Protein AF-0000000076988344 (afdb_homodimer)

Sequence (580 aa):
MPNISRFRTTWGVPPGDNFENWRKLFPELKEKGYTGVECDYSVVETKDLPELRKLLDQYDFQFIAQIMSSWPGYVGPRPPGLTPKDHLDFYRKQLERAVILKPVKVNAQSGSDIWTPDQSVEFYQGTFKIDKEFGLAGKVVHETHRNRSLFHPYIAKYVLDRVPNLRITADISHWVVVGERLLDVSVEDRELLESVIPRVHHIHARIGTTQSSQCPDPSNPIYNDEREFFEKLWVQIVQNAVKTRGDDFQVTFTPEYGPYPYHPNFGPRVFTEVADTEGIRLEKLFHAALMPNISRFRTTWGVPPGDNFENWRKLFPELKEKGYTGVECDYSVVETKDLPELRKLLDQYDFQFIAQIMSSWPGYVGPRPPGLTPKDHLDFYRKQLERAVILKPVKVNAQSGSDIWTPDQSVEFYQGTFKIDKEFGLAGKVVHETHRNRSLFHPYIAKYVLDRVPNLRITADISHWVVVGERLLDVSVEDRELLESVIPRVHHIHARIGTTQSSQCPDPSNPIYNDEREFFEKLWVQIVQNAVKTRGDDFQVTFTPEYGPYPYHPNFGPRVFTEVADTEGIRLEKLFHAAL

Solvent-accessible surface area (backbone atoms only — not comparable to full-atom values): 30058 Å² total; per-residue (Å²): 123,80,37,74,40,45,30,44,55,41,64,85,52,66,45,59,74,94,35,50,48,44,66,59,45,49,63,55,40,49,74,72,62,40,47,23,40,32,38,76,55,80,87,54,53,76,88,49,40,60,56,53,37,50,58,35,54,75,68,65,37,47,34,30,37,40,47,42,21,58,64,64,91,66,62,74,50,59,74,77,88,71,45,47,67,54,30,50,55,41,31,47,55,48,49,64,56,43,53,70,49,61,46,74,28,34,44,26,50,38,72,37,57,81,52,54,65,66,49,40,38,53,34,59,61,54,45,55,61,52,30,48,73,66,72,36,62,92,29,55,20,41,31,32,32,53,50,13,40,32,26,39,64,63,53,28,47,58,31,50,74,71,33,76,83,61,34,22,21,44,29,58,19,36,35,20,31,38,44,52,35,72,57,74,63,23,67,64,39,35,54,48,51,62,68,46,40,84,35,48,66,31,35,39,58,39,59,25,39,46,32,21,42,35,49,47,54,64,84,42,73,91,34,46,69,47,44,52,53,52,50,54,49,52,45,51,37,52,49,49,44,36,70,74,63,33,56,79,41,68,45,41,35,24,32,59,48,34,50,72,71,43,30,49,81,66,37,93,51,57,40,67,59,48,23,53,54,48,40,55,52,47,52,51,50,52,58,70,70,104,123,78,37,71,40,46,31,43,55,42,62,85,51,66,46,60,76,92,36,50,48,44,65,59,45,49,64,54,42,52,73,73,64,39,46,22,40,32,38,77,55,83,87,54,52,76,90,49,40,61,58,51,37,52,57,35,55,74,69,64,38,49,34,32,37,40,46,42,21,57,64,64,91,66,62,74,50,60,74,75,86,71,46,48,65,54,30,50,55,42,31,48,55,48,50,64,56,43,53,69,50,61,46,74,28,34,43,27,51,37,70,37,56,81,52,54,66,66,49,41,37,53,33,59,62,55,44,54,62,50,29,48,74,66,71,36,63,91,29,54,21,42,30,33,32,52,50,14,40,34,25,39,65,64,53,29,48,58,32,48,74,73,33,76,83,60,33,23,24,44,29,57,19,36,34,20,32,40,44,52,34,72,56,73,63,24,66,64,40,36,53,49,50,60,67,48,40,84,33,48,66,33,35,40,59,40,58,25,39,46,35,20,45,35,49,47,53,65,84,43,73,93,34,45,70,46,44,52,52,53,50,52,50,52,47,51,36,53,49,50,43,38,71,75,63,32,55,81,40,68,47,40,35,24,33,57,48,35,50,72,72,44,30,49,79,66,38,92,50,55,39,68,58,49,22,54,53,48,39,55,53,47,52,52,51,50,59,70,69,105

Organism: Colletotrichum orbiculare (strain 104-T / ATCC 96160 / CBS 514.97 / LARS 414 / MAFF 240422) (NCBI:txid1213857)

InterPro domains:
  IPR013022 Xylose isomerase-like, TIM barrel domain [PF01261] (28-205)
  IPR036237 Xylose isomerase-like superfamily [SSF51658] (18-206)

Radius of gyration: 24.73 Å; Cα contacts (8 Å, |Δi|>4): 1058; chains: 2; bounding box: 45×71×58 Å

Nearest PDB structures (foldseek):
  7cj8-assembly2_D  TM=5.838E-01  e=1.340E-06  Methylomonas sp. DH-1
  7cj9-assembly4_G  TM=5.782E-01  e=3.016E-06  Methylomonas sp. DH-1
  2cwx-assembly1_A  TM=4.577E-01  e=6.228E-04  Pyrococcus horikoshii OT3
  4xk2-assembly1_A  TM=3.852E-01  e=2.502E-03  Polaromonas sp. JS666
  4xk2-assembly2_B  TM=3.388E-01  e=1.112E-03  Polaromonas sp. JS666

Foldseek 3Di:
DFFEAEAAECFAFDLPDLRVSVLVVVVVVLVLPHQAYEYACVVPDLVCLLVVLVSRVVSNHAYEYEEELDCRPVPDDGDPDQALVNSLVSVLVSLVSVVSNVHQAYEYAYAFPVDDLVSVLVNQLSVQVSCVVSVNHPRYAYECPPRHQNQELVSVLVSCVNDPLHAHAYLCLSHLLVVLHLQCPDPVSVVSLVVCLLRYQEYQQAFHHSNASHDQACPDVVNVVSNVSSLVSVLSSLVSCCVPVHSPRNYYYFPDFHDPPRNPPPRPDDRVVRRSVVSVVSVVSNVVSD/DFFEAEAAECFAFDLPDLRVRVLVVVVVVLVLPHQAYEYACVVPDLVCLLVVLVSCVVSNHAYEYEEELDCRPVPDDGDPDQALVNSLVSVLVSLVSVVSNVHQAYEYAYAFPVDDLVSVLVNQLSVQVSCVVSVNHPRYAYECPPRHQNQELVSVLVSCVNDPQHAHEYLCLSHLLVVLHLQCPDPVSVVSLVVCLLRYQEYQQAFHHSNASHDQACPDVVNVVSNVSSLVSVLSSLVSCCVPVHSPRNYYYFPDFHDPPRNPPPRPDDRVVRRSVVSVVSVVSNVVSD

Secondary structure (DSSP, 8-state):
--EEEEEEE-TT----GGGHHHHHHHHHHHHTT-SEEEEE-TTS-GGGHHHHHHHHHHTT-EEEEEEESSSGGG-SSPPTT--HHHHHHHHHHHHHHHGGG--SEEEEE-S-TTS-HHHHHHHHHHHHHHHHHTT-TTTEEEE--TTSTT-SHHHHHHHHHHSTT--EEE-HHHHHHHHTS-TTSSHHHHHHHHHHGGGEEEEE-----SSBSS-S-TTSGGGHHHHHHHHHHHHHHHHHHHHHH-TTSEEEEE-----TTTS-TT-SS-HHHHHHHHHHHHHHHHHHH-/--EEEEEEE-TT----GGGHHHHHHHHHHHHTT-SEEEEE-TTS-GGGHHHHHHHHHHTT-EEEEEEESSSGGG-SSPPTT--HHHHHHHHHHHHHHHGGG--SEEEEE-S-TTS-HHHHHHHHHHHHHHHHHTT-TTTEEEE--TTSTT-SHHHHHHHHHHSTT--EEE-HHHHHHHHTS-TTSSHHHHHHHHHHGGGEEEEE-----SSBSS-S-TTSGGGHHHHHHHHHHHHHHHHHHHHHH-TTSEEEEE-----TTTS-TT-SS-HHHHHHHHHHHHHHHHHHH-

Structure (mmCIF, N/CA/C/O backbone):
data_AF-0000000076988344-model_v1
#
loop_
_entity.id
_entity.type
_entity.pdbx_description
1 polymer 'Xylose isomerase-like TIM barrel domain-containing protein'
#
loop_
_atom_site.group_PDB
_atom_site.id
_atom_site.type_symbol
_atom_site.label_atom_id
_atom_site.label_alt_id
_atom_site.label_comp_id
_atom_site.label_asym_id
_atom_site.label_entity_id
_atom_site.label_seq_id
_atom_site.pdbx_PDB_ins_code
_atom_site.Cartn_x
_atom_site.Cartn_y
_atom_site.Cartn_z
_atom_site.occupancy
_atom_site.B_iso_or_equiv
_atom_site.auth_seq_id
_atom_site.auth_comp_id
_atom_site.auth_asym_id
_atom_site.auth_atom_id
_atom_site.pdbx_PDB_model_num
ATOM 1 N N . MET A 1 1 ? 19 33.344 6.629 1 70.12 1 MET A N 1
ATOM 2 C CA . MET A 1 1 ? 19.156 31.922 6.863 1 70.12 1 MET A CA 1
ATOM 3 C C . MET A 1 1 ? 17.922 31.141 6.43 1 70.12 1 MET A C 1
ATOM 5 O O . MET A 1 1 ? 16.812 31.672 6.484 1 70.12 1 MET A O 1
ATOM 9 N N . PRO A 1 2 ? 18.047 29.812 5.832 1 80.19 2 PRO A N 1
ATOM 10 C CA . PRO A 1 2 ? 16.844 29.109 5.398 1 80.19 2 PRO A CA 1
ATOM 11 C C . PRO A 1 2 ? 15.867 28.859 6.543 1 80.19 2 PRO A C 1
ATOM 13 O O . PRO A 1 2 ? 16.281 28.656 7.688 1 80.19 2 PRO A O 1
ATOM 16 N N . ASN A 1 3 ? 14.625 29.062 6.277 1 93.25 3 ASN A N 1
ATOM 17 C CA . ASN A 1 3 ? 13.531 28.938 7.234 1 93.25 3 ASN A CA 1
ATOM 18 C C . ASN A 1 3 ? 12.953 27.531 7.227 1 93.25 3 ASN A C 1
ATOM 20 O O . ASN A 1 3 ? 12.008 27.234 6.484 1 93.25 3 ASN A O 1
ATOM 24 N N . ILE A 1 4 ? 13.625 26.672 7.969 1 96.75 4 ILE A N 1
ATOM 25 C CA . ILE A 1 4 ? 13.164 25.297 8.125 1 96.75 4 ILE A CA 1
ATOM 26 C C . ILE A 1 4 ? 12.484 25.125 9.484 1 96.75 4 ILE A C 1
ATOM 28 O O . ILE A 1 4 ? 13.078 25.438 10.516 1 96.75 4 ILE A O 1
ATOM 32 N N . SER A 1 5 ? 11.281 24.719 9.477 1 98.25 5 SER A N 1
ATOM 33 C CA . SER A 1 5 ? 10.523 24.547 10.711 1 98.25 5 SER A CA 1
ATOM 34 C C . SER A 1 5 ? 10.102 23.094 10.906 1 98.25 5 SER A C 1
ATOM 36 O O . SER A 1 5 ? 9.477 22.5 10.031 1 98.25 5 SER A O 1
ATOM 38 N N . ARG A 1 6 ? 10.477 22.547 12.047 1 98.69 6 ARG A N 1
ATOM 39 C CA . ARG A 1 6 ? 10.133 21.188 12.43 1 98.69 6 ARG A CA 1
ATOM 40 C C . ARG A 1 6 ? 8.906 21.156 13.328 1 98.69 6 ARG A C 1
ATOM 42 O O . ARG A 1 6 ? 8.859 21.859 14.352 1 98.69 6 ARG A O 1
ATOM 49 N N . PHE A 1 7 ? 7.914 20.438 12.898 1 98.88 7 PHE A N 1
ATOM 50 C CA . PHE A 1 7 ? 6.688 20.266 13.664 1 98.88 7 PHE A CA 1
ATOM 51 C C . PHE A 1 7 ? 6.594 18.844 14.211 1 98.88 7 PHE A C 1
ATOM 53 O O . PHE A 1 7 ? 7.125 17.906 13.609 1 98.88 7 PHE A O 1
ATOM 60 N N . ARG A 1 8 ? 5.945 18.688 15.383 1 98.62 8 ARG A N 1
ATOM 61 C CA . ARG A 1 8 ? 5.68 17.359 15.93 1 98.62 8 ARG A CA 1
ATOM 62 C C . ARG A 1 8 ? 4.199 17 15.812 1 98.62 8 ARG A C 1
ATOM 64 O O . ARG A 1 8 ? 3.336 17.797 16.188 1 98.62 8 ARG A O 1
ATOM 71 N N . THR A 1 9 ? 3.9 15.867 15.258 1 98.25 9 THR A N 1
ATOM 72 C CA . THR A 1 9 ? 2.521 15.391 15.242 1 98.25 9 THR A CA 1
ATOM 73 C C . THR A 1 9 ? 2.096 14.93 16.641 1 98.25 9 THR A C 1
ATOM 75 O O . THR A 1 9 ? 2.908 14.398 17.391 1 98.25 9 THR A O 1
ATOM 78 N N . THR A 1 10 ? 0.84 15.047 16.938 1 97.31 10 THR A N 1
ATOM 79 C CA . THR A 1 10 ? 0.305 14.516 18.188 1 97.31 10 THR A CA 1
ATOM 80 C C . THR A 1 10 ? -0.317 13.141 17.969 1 97.31 10 THR A C 1
ATOM 82 O O . THR A 1 10 ? -1.02 12.625 18.844 1 97.31 10 THR A O 1
ATOM 85 N N . TRP A 1 11 ? -0.102 12.641 16.75 1 95.25 11 TRP A N 1
ATOM 86 C CA . TRP A 1 11 ? -0.612 11.312 16.438 1 95.25 11 TRP A CA 1
ATOM 87 C C . TRP A 1 11 ? -0.161 10.289 17.469 1 95.25 11 TRP A C 1
ATOM 89 O O . TRP A 1 11 ? 1.032 10.18 17.766 1 95.25 11 TRP A O 1
ATOM 99 N N . GLY A 1 12 ? -1.113 9.555 18.047 1 93.81 12 GLY A N 1
ATOM 100 C CA . GLY A 1 12 ? -0.822 8.586 19.094 1 93.81 12 GLY A CA 1
ATOM 101 C C . GLY A 1 12 ? -0.963 9.156 20.484 1 93.81 12 GLY A C 1
ATOM 102 O O . GLY A 1 12 ? -0.878 8.422 21.469 1 93.81 12 GLY A O 1
ATOM 103 N N . VAL A 1 13 ? -1.194 10.477 20.594 1 95.75 13 VAL A N 1
ATOM 104 C CA . VAL A 1 13 ? -1.395 11.148 21.875 1 95.75 13 VAL A CA 1
ATOM 105 C C . VAL A 1 13 ? -2.688 11.961 21.844 1 95.75 13 VAL A C 1
ATOM 107 O O . VAL A 1 13 ? -2.678 13.141 21.5 1 95.75 13 VAL A O 1
ATOM 110 N N . PRO A 1 14 ? -3.793 11.32 22.234 1 95.5 14 PRO A N 1
ATOM 111 C CA . PRO A 1 14 ? -5.035 12.102 22.266 1 95.5 14 PRO A CA 1
ATOM 112 C C . PRO A 1 14 ? -4.969 13.281 23.234 1 95.5 14 PRO A C 1
ATOM 114 O O . PRO A 1 14 ? -4.152 13.281 24.156 1 95.5 14 PRO A O 1
ATOM 117 N N . PRO A 1 15 ? -5.77 14.25 22.969 1 97.31 15 PRO A N 1
ATOM 118 C CA . PRO A 1 15 ? -5.672 15.453 23.797 1 97.31 15 PRO A CA 1
ATOM 119 C C . PRO A 1 15 ? -5.98 15.188 25.266 1 97.31 15 PRO A C 1
ATOM 121 O O . PRO A 1 15 ? -5.359 15.781 26.156 1 97.31 15 PRO A O 1
ATOM 124 N N . GLY A 1 16 ? -6.902 14.219 25.562 1 96.19 16 GLY A N 1
ATOM 125 C CA . GLY A 1 16 ? -7.375 13.992 26.922 1 96.19 16 GLY A CA 1
ATOM 126 C C . GLY A 1 16 ? -8.43 14.984 27.359 1 96.19 16 GLY A C 1
ATOM 127 O O . GLY A 1 16 ? -8.766 15.914 26.625 1 96.19 16 GLY A O 1
ATOM 128 N N . ASP A 1 17 ? -8.859 14.758 28.656 1 95.44 17 ASP A N 1
ATOM 129 C CA . ASP A 1 17 ? -9.812 15.688 29.25 1 95.44 17 ASP A CA 1
ATOM 130 C C . ASP A 1 17 ? -9.172 17.047 29.469 1 95.44 17 ASP A C 1
ATOM 132 O O . ASP A 1 17 ? -8.086 17.156 30.047 1 95.44 17 ASP A O 1
ATOM 136 N N . ASN A 1 18 ? -9.805 18.062 29 1 96.25 18 ASN A N 1
ATOM 137 C CA . ASN A 1 18 ? -9.289 19.438 29.109 1 96.25 18 ASN A CA 1
ATOM 138 C C . ASN A 1 18 ? -7.844 19.531 28.641 1 96.25 18 ASN A C 1
ATOM 140 O O . ASN A 1 18 ? -7.023 20.203 29.266 1 96.25 18 ASN A O 1
ATOM 144 N N . PHE A 1 19 ? -7.484 18.703 27.641 1 98.25 19 PHE A N 1
ATOM 145 C CA . PHE A 1 19 ? -6.184 18.719 26.969 1 98.25 19 PHE A CA 1
ATOM 146 C C . PHE A 1 19 ? -5.078 18.297 27.938 1 98.25 19 PHE A C 1
ATOM 148 O O . PHE A 1 19 ? -3.932 18.734 27.797 1 98.25 19 PHE A O 1
ATOM 155 N N . GLU A 1 20 ? -5.344 17.484 28.922 1 98.12 20 GLU A N 1
ATOM 156 C CA . GLU A 1 20 ? -4.355 17.125 29.938 1 98.12 20 GLU A CA 1
ATOM 157 C C . GLU A 1 20 ? -3.139 16.453 29.312 1 98.12 20 GLU A C 1
ATOM 159 O O . GLU A 1 20 ? -2.006 16.672 29.734 1 98.12 20 GLU A O 1
ATOM 164 N N . ASN A 1 21 ? -3.301 15.562 28.328 1 98.25 21 ASN A N 1
ATOM 165 C CA . ASN A 1 21 ? -2.178 14.898 27.672 1 98.25 21 ASN A CA 1
ATOM 166 C C . ASN A 1 21 ? -1.316 15.898 26.891 1 98.25 21 ASN A C 1
ATOM 168 O O . ASN A 1 21 ? -0.087 15.82 26.922 1 98.25 21 ASN A O 1
ATOM 172 N N . TRP A 1 22 ? -1.952 16.859 26.172 1 98.44 22 TRP A N 1
ATOM 173 C CA . TRP A 1 22 ? -1.214 17.844 25.391 1 98.44 22 TRP A CA 1
ATOM 174 C C . TRP A 1 22 ? -0.553 18.875 26.297 1 98.44 22 TRP A C 1
ATOM 176 O O . TRP A 1 22 ? 0.535 19.375 26 1 98.44 22 TRP A O 1
ATOM 186 N N . ARG A 1 23 ? -1.192 19.203 27.469 1 98.44 23 ARG A N 1
ATOM 187 C CA . ARG A 1 23 ? -0.585 20.094 28.453 1 98.44 23 ARG A CA 1
ATOM 188 C C . ARG A 1 23 ? 0.721 19.516 28.984 1 98.44 23 ARG A C 1
ATOM 190 O O . ARG A 1 23 ? 1.65 20.266 29.297 1 98.44 23 ARG A O 1
ATOM 197 N N . LYS A 1 24 ? 0.827 18.25 29.016 1 97.94 24 LYS A N 1
ATOM 198 C CA . LYS A 1 24 ? 2.049 17.578 29.453 1 97.94 24 LYS A CA 1
ATOM 199 C C . LYS A 1 24 ? 3.051 17.469 28.297 1 97.94 24 LYS A C 1
ATOM 201 O O . LYS A 1 24 ? 4.258 17.625 28.516 1 97.94 24 LYS A O 1
ATOM 206 N N . LEU A 1 25 ? 2.598 17.234 27.141 1 98 25 LEU A N 1
ATOM 207 C CA . LEU A 1 25 ? 3.432 16.953 25.969 1 98 25 LEU A CA 1
ATOM 208 C C . LEU A 1 25 ? 4.078 18.234 25.453 1 98 25 LEU A C 1
ATOM 210 O O . LEU A 1 25 ? 5.246 18.234 25.062 1 98 25 LEU A O 1
ATOM 214 N N . PHE A 1 26 ? 3.359 19.391 25.391 1 98.5 26 PHE A N 1
ATOM 215 C CA . PHE A 1 26 ? 3.775 20.594 24.672 1 98.5 26 PHE A CA 1
ATOM 216 C C . PHE A 1 26 ? 5.035 21.188 25.297 1 98.5 26 PHE A C 1
ATOM 218 O O . PHE A 1 26 ? 5.969 21.562 24.594 1 98.5 26 PHE A O 1
ATOM 225 N N . PRO A 1 27 ? 5.117 21.266 26.703 1 98.12 27 PRO A N 1
ATOM 226 C CA . PRO A 1 27 ? 6.375 21.766 27.25 1 98.12 27 PRO A CA 1
ATOM 227 C C . PRO A 1 27 ? 7.57 20.891 26.891 1 98.12 27 PRO A C 1
ATOM 229 O O . PRO A 1 27 ? 8.672 21.406 26.672 1 98.12 27 PRO A O 1
ATOM 232 N N . GLU A 1 28 ? 7.391 19.594 26.766 1 97.81 28 GLU A N 1
ATOM 233 C CA . GLU A 1 28 ? 8.461 18.688 26.359 1 97.81 28 GLU A CA 1
ATOM 234 C C . GLU A 1 28 ? 8.883 18.953 24.922 1 97.81 28 GLU A C 1
ATOM 236 O O . GLU A 1 28 ? 10.078 18.969 24.609 1 97.81 28 GLU A O 1
ATOM 241 N N . LEU A 1 29 ? 7.91 19.188 24.094 1 98.19 29 LEU A N 1
ATOM 242 C CA . LEU A 1 29 ? 8.188 19.438 22.688 1 98.19 29 LEU A CA 1
ATOM 243 C C . LEU A 1 29 ? 8.906 20.766 22.5 1 98.19 29 LEU A C 1
ATOM 245 O O . LEU A 1 29 ? 9.797 20.891 21.656 1 98.19 29 LEU A O 1
ATOM 249 N N . LYS A 1 30 ? 8.477 21.75 23.297 1 98 30 LYS A N 1
ATOM 250 C CA . LYS A 1 30 ? 9.156 23.047 23.266 1 98 30 LYS A CA 1
ATOM 251 C C . LYS A 1 30 ? 10.625 22.906 23.625 1 98 30 LYS A C 1
ATOM 253 O O . LYS A 1 30 ? 11.492 23.469 22.953 1 98 30 LYS A O 1
ATOM 258 N N . GLU A 1 31 ? 10.898 22.094 24.594 1 97.62 31 GLU A N 1
ATOM 259 C CA . GLU A 1 31 ? 12.273 21.859 25.031 1 97.62 31 GLU A CA 1
ATOM 260 C C . GLU A 1 31 ? 13.086 21.125 23.969 1 97.62 31 GLU A C 1
ATOM 262 O O . GLU A 1 31 ? 14.289 21.359 23.844 1 97.62 31 GLU A O 1
ATOM 267 N N . LYS A 1 32 ? 12.406 20.328 23.188 1 97.38 32 LYS A N 1
ATOM 268 C CA . LYS A 1 32 ? 13.07 19.547 22.156 1 97.38 32 LYS A CA 1
ATOM 269 C C . LYS A 1 32 ? 13.312 20.375 20.906 1 97.38 32 LYS A C 1
ATOM 271 O O . LYS A 1 32 ? 13.922 19.906 19.938 1 97.38 32 LYS A O 1
ATOM 276 N N . GLY A 1 33 ? 12.75 21.594 20.875 1 97.06 33 GLY A N 1
ATOM 277 C CA . GLY A 1 33 ? 13.094 22.516 19.828 1 97.06 33 GLY A CA 1
ATOM 278 C C . GLY A 1 33 ? 12.102 22.516 18.672 1 97.06 33 GLY A C 1
ATOM 279 O O . GLY A 1 33 ? 12.383 23.047 17.594 1 97.06 33 GLY A O 1
ATOM 280 N N . TYR A 1 34 ? 10.93 21.969 18.875 1 98.44 34 TYR A N 1
ATOM 281 C CA . TYR A 1 34 ? 9.906 22 17.844 1 98.44 34 TYR A CA 1
ATOM 282 C C . TYR A 1 34 ? 9.328 23.406 17.703 1 98.44 34 TYR A C 1
ATOM 284 O O . TYR A 1 34 ? 9.117 24.094 18.688 1 98.44 34 TYR A O 1
ATOM 292 N N . THR A 1 35 ? 9.125 23.812 16.469 1 98.5 35 THR A N 1
ATOM 293 C CA . THR A 1 35 ? 8.516 25.109 16.141 1 98.5 35 THR A CA 1
ATOM 294 C C . THR A 1 35 ? 7.039 25.109 16.516 1 98.5 35 THR A C 1
ATOM 296 O O . THR A 1 35 ? 6.477 26.156 16.828 1 98.5 35 THR A O 1
ATOM 299 N N . GLY A 1 36 ? 6.449 24 16.406 1 98.75 36 GLY A N 1
ATOM 300 C CA . GLY A 1 36 ? 5.031 23.828 16.688 1 98.75 36 GLY A CA 1
ATOM 301 C C . GLY A 1 36 ? 4.57 22.391 16.578 1 98.75 36 GLY A C 1
ATOM 302 O O . GLY A 1 36 ? 5.383 21.469 16.672 1 98.75 36 GLY A O 1
ATOM 303 N N . VAL A 1 37 ? 3.207 22.266 16.484 1 98.88 37 VAL A N 1
ATOM 304 C CA . VAL A 1 37 ? 2.633 20.922 16.453 1 98.88 37 VAL A CA 1
ATOM 305 C C . VAL A 1 37 ? 1.661 20.797 15.281 1 98.88 37 VAL A C 1
ATOM 307 O O . VAL A 1 37 ? 1.146 21.812 14.789 1 98.88 37 VAL A O 1
ATOM 310 N N . GLU A 1 38 ? 1.568 19.672 14.742 1 98.81 38 GLU A N 1
ATOM 311 C CA . GLU A 1 38 ? 0.524 19.25 13.805 1 98.81 38 GLU A CA 1
ATOM 312 C C . GLU A 1 38 ? -0.478 18.312 14.477 1 98.81 38 GLU A C 1
ATOM 314 O O . GLU A 1 38 ? -0.107 17.25 14.969 1 98.81 38 GLU A O 1
ATOM 319 N N . CYS A 1 39 ? -1.798 18.688 14.508 1 97.94 39 CYS A N 1
ATOM 320 C CA . CYS A 1 39 ? -2.748 17.953 15.336 1 97.94 39 CYS A CA 1
ATOM 321 C C . CYS A 1 39 ? -4.012 17.625 14.555 1 97.94 39 CYS A C 1
ATOM 323 O O . CYS A 1 39 ? -4.535 18.469 13.82 1 97.94 39 CYS A O 1
ATOM 325 N N . ASP A 1 40 ? -4.34 16.359 14.688 1 97.12 40 ASP A N 1
ATOM 326 C CA . ASP A 1 40 ? -5.734 16.016 14.438 1 97.12 40 ASP A CA 1
ATOM 327 C C . ASP A 1 40 ? -6.609 16.359 15.641 1 97.12 40 ASP A C 1
ATOM 329 O O . ASP A 1 40 ? -6.465 15.766 16.719 1 97.12 40 ASP A O 1
ATOM 333 N N . TYR A 1 41 ? -7.504 17.312 15.547 1 97.25 41 TYR A N 1
ATOM 334 C CA . TYR A 1 41 ? -8.344 17.797 16.641 1 97.25 41 TYR A CA 1
ATOM 335 C C . TYR A 1 41 ? -9.812 17.5 16.359 1 97.25 41 TYR A C 1
ATOM 337 O O . TYR A 1 41 ? -10.688 18.266 16.781 1 97.25 41 TYR A O 1
ATOM 345 N N . SER A 1 42 ? -10.062 16.438 15.562 1 95.75 42 SER A N 1
ATOM 346 C CA . SER A 1 42 ? -11.43 16.094 15.18 1 95.75 42 SER A CA 1
ATOM 347 C C . SER A 1 42 ? -12.289 15.797 16.406 1 95.75 42 SER A C 1
ATOM 349 O O . SER A 1 42 ? -13.5 16.031 16.391 1 95.75 42 SER A O 1
ATOM 351 N N . VAL A 1 43 ? -11.672 15.344 17.516 1 95.44 43 VAL A N 1
ATOM 352 C CA . VAL A 1 43 ? -12.414 14.93 18.703 1 95.44 43 VAL A CA 1
ATOM 353 C C . VAL A 1 43 ? -12.648 16.125 19.625 1 95.44 43 VAL A C 1
ATOM 355 O O . VAL A 1 43 ? -13.375 16.031 20.609 1 95.44 43 VAL A O 1
ATOM 358 N N . VAL A 1 44 ? -11.969 17.281 19.344 1 97.44 44 VAL A N 1
ATOM 359 C CA . VAL A 1 44 ? -12.133 18.484 20.156 1 97.44 44 VAL A CA 1
ATOM 360 C C . VAL A 1 44 ? -13.398 19.219 19.734 1 97.44 44 VAL A C 1
ATOM 362 O O . VAL A 1 44 ? -13.57 19.547 18.562 1 97.44 44 VAL A O 1
ATOM 365 N N . GLU A 1 45 ? -14.289 19.531 20.656 1 97.38 45 GLU A N 1
ATOM 366 C CA . GLU A 1 45 ? -15.5 20.281 20.375 1 97.38 45 GLU A CA 1
ATOM 367 C C . GLU A 1 45 ? -15.172 21.703 19.922 1 97.38 45 GLU A C 1
ATOM 369 O O . GLU A 1 45 ? -14.227 22.312 20.438 1 97.38 45 GLU A O 1
ATOM 374 N N . THR A 1 46 ? -15.953 22.203 19.016 1 98 46 THR A N 1
ATOM 375 C CA . THR A 1 46 ? -15.719 23.547 18.484 1 98 46 THR A CA 1
ATOM 376 C C . THR A 1 46 ? -15.617 24.562 19.609 1 98 46 THR A C 1
ATOM 378 O O . THR A 1 46 ? -14.758 25.453 19.562 1 98 46 THR A O 1
ATOM 381 N N . LYS A 1 47 ? -16.438 24.438 20.641 1 97.88 47 LYS A N 1
ATOM 382 C CA . LYS A 1 47 ? -16.484 25.391 21.734 1 97.88 47 LYS A CA 1
ATOM 383 C C . LYS A 1 47 ? -15.172 25.391 22.516 1 97.88 47 LYS A C 1
ATOM 385 O O . LYS A 1 47 ? -14.867 26.344 23.234 1 97.88 47 LYS A O 1
ATOM 390 N N . ASP A 1 48 ? -14.398 24.297 22.391 1 98.31 48 ASP A N 1
ATOM 391 C CA . ASP A 1 48 ? -13.172 24.156 23.172 1 98.31 48 ASP A CA 1
ATOM 392 C C . ASP A 1 48 ? -11.953 24.594 22.359 1 98.31 48 ASP A C 1
ATOM 394 O O . ASP A 1 48 ? -10.836 24.656 22.891 1 98.31 48 ASP A O 1
ATOM 398 N N . LEU A 1 49 ? -12.055 24.906 21.094 1 98.62 49 LEU A N 1
ATOM 399 C CA . LEU A 1 49 ? -10.938 25.234 20.219 1 98.62 49 LEU A CA 1
ATOM 400 C C . LEU A 1 49 ? -10.234 26.5 20.672 1 98.62 49 LEU A C 1
ATOM 402 O O . LEU A 1 49 ? -9.008 26.594 20.578 1 98.62 49 LEU A O 1
ATOM 406 N N . PRO A 1 50 ? -10.977 27.516 21.203 1 98.5 50 PRO A N 1
ATOM 407 C CA . PRO A 1 50 ? -10.25 28.672 21.734 1 98.5 50 PRO A CA 1
ATOM 408 C C . PRO A 1 50 ? -9.305 28.312 22.875 1 98.5 50 PRO A C 1
ATOM 410 O O . PRO A 1 50 ? -8.219 28.906 22.984 1 98.5 50 PRO A O 1
ATOM 413 N N . GLU A 1 51 ? -9.734 27.391 23.656 1 98.38 51 GLU A N 1
ATOM 414 C CA . GLU A 1 51 ? -8.852 26.938 24.734 1 98.38 51 GLU A CA 1
ATOM 415 C C . GLU A 1 51 ? -7.613 26.234 24.188 1 98.38 51 GLU A C 1
ATOM 417 O O . GLU A 1 51 ? -6.516 26.391 24.719 1 98.38 51 GLU A O 1
ATOM 422 N N . LEU A 1 52 ? -7.793 25.422 23.172 1 98.56 52 LEU A N 1
ATOM 423 C CA . LEU A 1 52 ? -6.652 24.812 22.5 1 98.56 52 LEU A CA 1
ATOM 424 C C . LEU A 1 52 ? -5.715 25.875 21.922 1 98.56 52 LEU A C 1
ATOM 426 O O . LEU A 1 52 ? -4.496 25.766 22.062 1 98.56 52 LEU A O 1
ATOM 430 N N . ARG A 1 53 ? -6.266 26.906 21.312 1 98.69 53 ARG A N 1
ATOM 431 C CA . ARG A 1 53 ? -5.441 28 20.781 1 98.69 53 ARG A CA 1
ATOM 432 C C . ARG A 1 53 ? -4.637 28.672 21.891 1 98.69 53 ARG A C 1
ATOM 434 O O . ARG A 1 53 ? -3.459 28.969 21.719 1 98.69 53 ARG A O 1
ATOM 441 N N . LYS A 1 54 ? -5.25 28.891 23.016 1 98.56 54 LYS A N 1
ATOM 442 C CA . LYS A 1 54 ? -4.562 29.484 24.156 1 98.56 54 LYS A CA 1
ATOM 443 C C . LYS A 1 54 ? -3.396 28.609 24.609 1 98.56 54 LYS A C 1
ATOM 445 O O . LYS A 1 54 ? -2.324 29.109 24.938 1 98.56 54 LYS A O 1
ATOM 450 N N . LEU A 1 55 ? -3.66 27.297 24.656 1 98.5 55 LEU A N 1
ATOM 451 C CA . LEU A 1 55 ? -2.617 26.359 25.047 1 98.5 55 LEU A CA 1
ATOM 452 C C . LEU A 1 55 ? -1.436 26.438 24.094 1 98.5 55 LEU A C 1
ATOM 454 O O . LEU A 1 55 ? -0.28 26.422 24.516 1 98.5 55 LEU A O 1
ATOM 458 N N . LEU A 1 56 ? -1.691 26.5 22.812 1 98.75 56 LEU A N 1
ATOM 459 C CA . LEU A 1 56 ? -0.646 26.641 21.797 1 98.75 56 LEU A CA 1
ATOM 460 C C . LEU A 1 56 ? 0.128 27.938 22.016 1 98.75 56 LEU A C 1
ATOM 462 O O . LEU A 1 56 ? 1.358 27.953 21.938 1 98.75 56 LEU A O 1
ATOM 466 N N . ASP A 1 57 ? -0.561 29.047 22.328 1 98.62 57 ASP A N 1
ATOM 467 C CA . ASP A 1 57 ? 0.047 30.359 22.516 1 98.62 57 ASP A CA 1
ATOM 468 C C . ASP A 1 57 ? 0.976 30.359 23.719 1 98.62 57 ASP A C 1
ATOM 470 O O . ASP A 1 57 ? 1.986 31.062 23.734 1 98.62 57 ASP A O 1
ATOM 474 N N . GLN A 1 58 ? 0.588 29.625 24.703 1 98.31 58 GLN A N 1
ATOM 475 C CA . GLN A 1 58 ? 1.384 29.547 25.922 1 98.31 58 GLN A CA 1
ATOM 476 C C . GLN A 1 58 ? 2.822 29.141 25.625 1 98.31 58 GLN A C 1
ATOM 478 O O . GLN A 1 58 ? 3.75 29.547 26.312 1 98.31 58 GLN A O 1
ATOM 483 N N . TYR A 1 59 ? 3.012 28.391 24.547 1 97.88 59 TYR A N 1
ATOM 484 C CA . TYR A 1 59 ? 4.348 27.891 24.25 1 97.88 59 TYR A CA 1
ATOM 485 C C . TYR A 1 59 ? 4.871 28.484 22.938 1 97.88 59 TYR A C 1
ATOM 487 O O . TYR A 1 59 ? 5.867 28 22.391 1 97.88 59 TYR A O 1
ATOM 495 N N . ASP A 1 60 ? 4.133 29.438 22.406 1 98.12 60 ASP A N 1
ATOM 496 C CA . ASP A 1 60 ? 4.477 30.094 21.156 1 98.12 60 ASP A CA 1
ATOM 497 C C . ASP A 1 60 ? 4.578 29.078 20.016 1 98.12 60 ASP A C 1
ATOM 499 O O . ASP A 1 60 ? 5.516 29.125 19.219 1 98.12 60 ASP A O 1
ATOM 503 N N . PHE A 1 61 ? 3.67 28.125 20.031 1 98.75 61 PHE A N 1
ATOM 504 C CA . PHE A 1 61 ? 3.66 27.078 19.016 1 98.75 61 PHE A CA 1
ATOM 505 C C . PHE A 1 61 ? 2.934 27.562 17.766 1 98.75 61 PHE A C 1
ATOM 507 O O . PHE A 1 61 ? 1.837 28.109 17.844 1 98.75 61 PHE A O 1
ATOM 514 N N . GLN A 1 62 ? 3.629 27.438 16.625 1 98.81 62 GLN A N 1
ATOM 515 C CA . GLN A 1 62 ? 2.885 27.422 15.375 1 98.81 62 GLN A CA 1
ATOM 516 C C . GLN A 1 62 ? 2.045 26.156 15.25 1 98.81 62 GLN A C 1
ATOM 518 O O . GLN A 1 62 ? 2.348 25.141 15.875 1 98.81 62 GLN A O 1
ATOM 523 N N . PHE A 1 63 ? 0.943 26.281 14.469 1 98.81 63 PHE A N 1
ATOM 524 C CA . PHE A 1 63 ? -0.016 25.188 14.438 1 98.81 63 PHE A CA 1
ATOM 525 C C . PHE A 1 63 ? -0.305 24.766 13 1 98.81 63 PHE A C 1
ATOM 527 O O . PHE A 1 63 ? -0.55 25.609 12.133 1 98.81 63 PHE A O 1
ATOM 534 N N . ILE A 1 64 ? -0.138 23.469 12.695 1 98.94 64 ILE A N 1
ATOM 535 C CA . ILE A 1 64 ? -0.621 22.875 11.453 1 98.94 64 ILE A CA 1
ATOM 536 C C . ILE A 1 64 ? -1.867 22.047 11.734 1 98.94 64 ILE A C 1
ATOM 538 O O . ILE A 1 64 ? -1.824 21.094 12.531 1 98.94 64 ILE A O 1
ATOM 542 N N . ALA A 1 65 ? -2.963 22.391 11.102 1 98.88 65 ALA A N 1
ATOM 543 C CA . ALA A 1 65 ? -4.238 21.719 11.297 1 98.88 65 ALA A CA 1
ATOM 544 C C . ALA A 1 65 ? -4.336 20.469 10.422 1 98.88 65 ALA A C 1
ATOM 546 O O . ALA A 1 65 ? -4.23 20.562 9.195 1 98.88 65 ALA A O 1
ATOM 547 N N . GLN A 1 66 ? -4.469 19.344 11.031 1 98.56 66 GLN A N 1
ATOM 548 C CA . GLN A 1 66 ? -4.77 18.141 10.281 1 98.56 66 GLN A CA 1
ATOM 549 C C . GLN A 1 66 ? -6.277 17.922 10.164 1 98.56 66 GLN A C 1
ATOM 551 O O . GLN A 1 66 ? -6.977 17.844 11.18 1 98.56 66 GLN A O 1
ATOM 556 N N . ILE A 1 67 ? -6.75 17.859 8.938 1 98.56 67 ILE A N 1
ATOM 557 C CA . ILE A 1 67 ? -8.188 17.672 8.75 1 98.56 67 ILE A CA 1
ATOM 558 C C . ILE A 1 67 ? -8.43 16.531 7.754 1 98.56 67 ILE A C 1
ATOM 560 O O . ILE A 1 67 ? -7.5 16.078 7.082 1 98.56 67 ILE A O 1
ATOM 564 N N . MET A 1 68 ? -9.648 16.031 7.723 1 98.31 68 MET A N 1
ATOM 565 C CA . MET A 1 68 ? -10.133 15.062 6.746 1 98.31 68 MET A CA 1
ATOM 566 C C . MET A 1 68 ? -11.375 15.586 6.035 1 98.31 68 MET A C 1
ATOM 568 O O . MET A 1 68 ? -12.234 16.219 6.652 1 98.31 68 MET A O 1
ATOM 572 N N . SER A 1 69 ? -11.461 15.281 4.758 1 98.44 69 SER A N 1
ATOM 573 C CA . SER A 1 69 ? -12.586 15.805 3.986 1 98.44 69 SER A CA 1
ATOM 574 C C . SER A 1 69 ? -13.859 15 4.246 1 98.44 69 SER A C 1
ATOM 576 O O . SER A 1 69 ? -14.938 15.375 3.801 1 98.44 69 SER A O 1
ATOM 578 N N . SER A 1 70 ? -13.719 13.891 4.871 1 96.5 70 SER A N 1
ATOM 579 C CA . SER A 1 70 ? -14.797 13.07 5.398 1 96.5 70 SER A CA 1
ATOM 580 C C . SER A 1 70 ? -14.266 11.984 6.328 1 96.5 70 SER A C 1
ATOM 582 O O . SER A 1 70 ? -13.055 11.797 6.445 1 96.5 70 SER A O 1
ATOM 584 N N . TRP A 1 71 ? -15.227 11.391 7.094 1 93.62 71 TRP A N 1
ATOM 585 C CA . TRP A 1 71 ? -14.875 10.234 7.91 1 93.62 71 TRP A CA 1
ATOM 586 C C . TRP A 1 71 ? -13.719 10.562 8.852 1 93.62 71 TRP A C 1
ATOM 588 O O . TRP A 1 71 ? -12.695 9.875 8.836 1 93.62 71 TRP A O 1
ATOM 598 N N . PRO A 1 72 ? -13.836 11.578 9.695 1 91.25 72 PRO A N 1
ATOM 599 C CA . PRO A 1 72 ? -12.742 12.016 10.562 1 91.25 72 PRO A CA 1
ATOM 600 C C . PRO A 1 72 ? -12.266 10.914 11.508 1 91.25 72 PRO A C 1
ATOM 602 O O . PRO A 1 72 ? -13.078 10.148 12.023 1 91.25 72 PRO A O 1
ATOM 605 N N . GLY A 1 73 ? -10.984 10.82 11.641 1 88.5 73 GLY A N 1
ATOM 606 C CA . GLY A 1 73 ? -10.383 9.852 12.547 1 88.5 73 GLY A CA 1
ATOM 607 C C . GLY A 1 73 ? -10.484 8.422 12.047 1 88.5 73 GLY A C 1
ATOM 608 O O . GLY A 1 73 ? -9.93 7.504 12.656 1 88.5 73 GLY A O 1
ATOM 609 N N . TYR A 1 74 ? -11.211 8.195 10.922 1 90.06 74 TYR A N 1
ATOM 610 C CA . TYR A 1 74 ? -11.359 6.879 10.312 1 90.06 74 TYR A CA 1
ATOM 611 C C . TYR A 1 74 ? -12.016 5.898 11.273 1 90.06 74 TYR A C 1
ATOM 613 O O . TYR A 1 74 ? -11.68 4.715 11.289 1 90.06 74 TYR A O 1
ATOM 621 N N . VAL A 1 75 ? -12.883 6.488 12.094 1 87.62 75 VAL A N 1
ATOM 622 C CA . VAL A 1 75 ? -13.555 5.672 13.102 1 87.62 75 VAL A CA 1
ATOM 623 C C . VAL A 1 75 ? -14.742 4.953 12.469 1 87.62 75 VAL A C 1
ATOM 625 O O . VAL A 1 75 ? -15.531 5.562 11.742 1 87.62 75 VAL A O 1
ATOM 628 N N . GLY A 1 76 ? -14.875 3.672 12.75 1 89.69 76 GLY A N 1
ATOM 629 C CA . GLY A 1 76 ? -15.984 2.9 12.203 1 89.69 76 GLY A CA 1
ATOM 630 C C . GLY A 1 76 ? -15.938 2.789 10.688 1 89.69 76 GLY A C 1
ATOM 631 O O . GLY A 1 76 ? -14.891 3.02 10.07 1 89.69 76 GLY A O 1
ATOM 632 N N . PRO A 1 77 ? -17.016 2.33 10.133 1 96 77 PRO A N 1
ATOM 633 C CA . PRO A 1 77 ? -17.078 2.197 8.672 1 96 77 PRO A CA 1
ATOM 634 C C . PRO A 1 77 ? -17.094 3.547 7.961 1 96 77 PRO A C 1
ATOM 636 O O . PRO A 1 77 ? -17.703 4.5 8.445 1 96 77 PRO A O 1
ATOM 639 N N . ARG A 1 78 ? -16.359 3.617 6.914 1 95.75 78 ARG A N 1
ATOM 640 C CA . ARG A 1 78 ? -16.531 4.754 6.016 1 95.75 78 ARG A CA 1
ATOM 641 C C . ARG A 1 78 ? -18 4.902 5.594 1 95.75 78 ARG A C 1
ATOM 643 O O . ARG A 1 78 ? -18.625 3.932 5.172 1 95.75 78 ARG A O 1
ATOM 650 N N . PRO A 1 79 ? -18.594 6.078 5.691 1 96.12 79 PRO A N 1
ATOM 651 C CA . PRO A 1 79 ? -19.938 6.266 5.168 1 96.12 79 PRO A CA 1
ATOM 652 C C . PRO A 1 79 ? -20.031 6.016 3.664 1 96.12 79 PRO A C 1
ATOM 654 O O . PRO A 1 79 ? -19.188 6.492 2.902 1 96.12 79 PRO A O 1
ATOM 657 N N . PRO A 1 80 ? -21.031 5.266 3.285 1 96.19 80 PRO A N 1
ATOM 658 C CA . PRO A 1 80 ? -21.125 4.902 1.87 1 96.19 80 PRO A CA 1
ATOM 659 C C . PRO A 1 80 ? -21.672 6.031 1 1 96.19 80 PRO A C 1
ATOM 661 O O . PRO A 1 80 ? -22.391 6.898 1.494 1 96.19 80 PRO A O 1
ATOM 664 N N . GLY A 1 81 ? -21.328 6.035 -0.205 1 96 81 GLY A N 1
ATOM 665 C CA . GLY A 1 81 ? -21.969 6.836 -1.231 1 96 81 GLY A CA 1
ATOM 666 C C . GLY A 1 81 ? -21.578 8.297 -1.187 1 96 81 GLY A C 1
ATOM 667 O O . GLY A 1 81 ? -22.266 9.156 -1.747 1 96 81 GLY A O 1
ATOM 668 N N . LEU A 1 82 ? -20.469 8.641 -0.578 1 97.38 82 LEU A N 1
ATOM 669 C CA . LEU A 1 82 ? -20.062 10.039 -0.491 1 97.38 82 LEU A CA 1
ATOM 670 C C . LEU A 1 82 ? -19.5 10.523 -1.822 1 97.38 82 LEU A C 1
ATOM 672 O O . LEU A 1 82 ? -18.562 9.93 -2.359 1 97.38 82 LEU A O 1
ATOM 676 N N . THR A 1 83 ? -20.031 11.594 -2.354 1 98.19 83 THR A N 1
ATOM 677 C CA . THR A 1 83 ? -19.609 12.227 -3.605 1 98.19 83 THR A CA 1
ATOM 678 C C . THR A 1 83 ? -18.625 13.352 -3.346 1 98.19 83 THR A C 1
ATOM 680 O O . THR A 1 83 ? -18.406 13.734 -2.195 1 98.19 83 THR A O 1
ATOM 683 N N . PRO A 1 84 ? -18 13.859 -4.457 1 98.75 84 PRO A N 1
ATOM 684 C CA . PRO A 1 84 ? -17.172 15.055 -4.281 1 98.75 84 PRO A CA 1
ATOM 685 C C . PRO A 1 84 ? -17.906 16.188 -3.594 1 98.75 84 PRO A C 1
ATOM 687 O O . PRO A 1 84 ? -17.344 16.875 -2.742 1 98.75 84 PRO A O 1
ATOM 690 N N . LYS A 1 85 ? -19.188 16.359 -3.869 1 98.62 85 LYS A N 1
ATOM 691 C CA . LYS A 1 85 ? -19.984 17.422 -3.244 1 98.62 85 LYS A CA 1
ATOM 692 C C . LYS A 1 85 ? -20.125 17.188 -1.74 1 98.62 85 LYS A C 1
ATOM 694 O O . LYS A 1 85 ? -20 18.125 -0.95 1 98.62 85 LYS A O 1
ATOM 699 N N . ASP A 1 86 ? -20.391 15.922 -1.378 1 98.75 86 ASP A N 1
ATOM 700 C CA . ASP A 1 86 ? -20.484 15.586 0.04 1 98.75 86 ASP A CA 1
ATOM 701 C C . ASP A 1 86 ? -19.172 15.906 0.761 1 98.75 86 ASP A C 1
ATOM 703 O O . ASP A 1 86 ? -19.188 16.453 1.865 1 98.75 86 ASP A O 1
ATOM 707 N N . HIS A 1 87 ? -18.062 15.555 0.139 1 98.81 87 HIS A N 1
ATOM 708 C CA . HIS A 1 87 ? -16.75 15.836 0.718 1 98.81 87 HIS A CA 1
ATOM 709 C C . HIS A 1 87 ? -16.5 17.344 0.812 1 98.81 87 HIS A C 1
ATOM 711 O O . HIS A 1 87 ? -15.922 17.812 1.791 1 98.81 87 HIS A O 1
ATOM 717 N N . LEU A 1 88 ? -16.906 18.094 -0.191 1 98.88 88 LEU A N 1
ATOM 718 C CA . LEU A 1 88 ? -16.719 19.547 -0.153 1 98.88 88 LEU A CA 1
ATOM 719 C C . LEU A 1 88 ? -17.531 20.156 0.985 1 98.88 88 LEU A C 1
ATOM 721 O O . LEU A 1 88 ? -17.047 21.078 1.658 1 98.88 88 LEU A O 1
ATOM 725 N N . ASP A 1 89 ? -18.734 19.641 1.199 1 98.69 89 ASP A N 1
ATOM 726 C CA . ASP A 1 89 ? -19.547 20.125 2.299 1 98.69 89 ASP A CA 1
ATOM 727 C C . ASP A 1 89 ? -18.875 19.875 3.646 1 98.69 89 ASP A C 1
ATOM 729 O O . ASP A 1 89 ? -18.844 20.75 4.512 1 98.69 89 ASP A O 1
ATOM 733 N N . PHE A 1 90 ? -18.406 18.703 3.787 1 98.44 90 PHE A N 1
ATOM 734 C CA . PHE A 1 90 ? -17.703 18.344 5.02 1 98.44 90 PHE A CA 1
ATOM 735 C C . PHE A 1 90 ? -16.438 19.172 5.168 1 98.44 90 PHE A C 1
ATOM 737 O O . PHE A 1 90 ? -16.125 19.672 6.254 1 98.44 90 PHE A O 1
ATOM 744 N N . TYR A 1 91 ? -15.719 19.266 4.098 1 98.75 91 TYR A N 1
ATOM 745 C CA . TYR A 1 91 ? -14.477 20.016 4.035 1 98.75 91 TYR A CA 1
ATOM 746 C C . TYR A 1 91 ? -14.695 21.469 4.48 1 98.75 91 TYR A C 1
ATOM 748 O O . TYR A 1 91 ? -13.906 22 5.258 1 98.75 91 TYR A O 1
ATOM 756 N N . ARG A 1 92 ? -15.734 22.062 4.066 1 98.69 92 ARG A N 1
ATOM 757 C CA . ARG A 1 92 ? -16.094 23.422 4.461 1 98.69 92 ARG A CA 1
ATOM 758 C C . ARG A 1 92 ? -16.234 23.531 5.973 1 98.69 92 ARG A C 1
ATOM 760 O O . ARG A 1 92 ? -15.711 24.469 6.586 1 98.69 92 ARG A O 1
ATOM 767 N N . LYS A 1 93 ? -16.875 22.578 6.543 1 98.44 93 LYS A N 1
ATOM 768 C CA . LYS A 1 93 ? -17.078 22.578 7.992 1 98.44 93 LYS A CA 1
ATOM 769 C C . LYS A 1 93 ? -15.734 22.422 8.719 1 98.44 93 LYS A C 1
ATOM 771 O O . LYS A 1 93 ? -15.539 23.016 9.781 1 98.44 93 LYS A O 1
ATOM 776 N N . GLN A 1 94 ? -14.859 21.609 8.18 1 98.44 94 GLN A N 1
ATOM 777 C CA . GLN A 1 94 ? -13.539 21.438 8.781 1 98.44 94 GLN A CA 1
ATOM 778 C C . GLN A 1 94 ? -12.75 22.734 8.758 1 98.44 94 GLN A C 1
ATOM 780 O O . GLN A 1 94 ? -12.07 23.078 9.727 1 98.44 94 GLN A O 1
ATOM 785 N N . LEU A 1 95 ? -12.789 23.484 7.652 1 98.69 95 LEU A N 1
ATOM 786 C CA . LEU A 1 95 ? -12.039 24.734 7.547 1 98.69 95 LEU A CA 1
ATOM 787 C C . LEU A 1 95 ? -12.625 25.797 8.461 1 98.69 95 LEU A C 1
ATOM 789 O O . LEU A 1 95 ? -11.898 26.625 9.008 1 98.69 95 LEU A O 1
ATOM 793 N N . GLU A 1 96 ? -13.961 25.766 8.617 1 98.44 96 GLU A N 1
ATOM 794 C CA . GLU A 1 96 ? -14.602 26.672 9.562 1 98.44 96 GLU A CA 1
ATOM 795 C C . GLU A 1 96 ? -14.031 26.5 10.969 1 98.44 96 GLU A C 1
ATOM 797 O O . GLU A 1 96 ? -13.836 27.484 11.688 1 98.44 96 GLU A O 1
ATOM 802 N N . ARG A 1 97 ? -13.727 25.312 11.352 1 98.56 97 ARG A N 1
ATOM 803 C CA . ARG A 1 97 ? -13.141 25 12.656 1 98.56 97 ARG A CA 1
ATOM 804 C C . ARG A 1 97 ? -11.656 25.375 12.68 1 98.56 97 ARG A C 1
ATOM 806 O O . ARG A 1 97 ? -11.164 25.938 13.664 1 98.56 97 ARG A O 1
ATOM 813 N N . ALA A 1 98 ? -10.969 25.094 11.602 1 98.69 98 ALA A N 1
ATOM 814 C CA . ALA A 1 98 ? -9.516 25.266 11.539 1 98.69 98 ALA A CA 1
ATOM 815 C C . ALA A 1 98 ? -9.141 26.734 11.734 1 98.69 98 ALA A C 1
ATOM 817 O O . ALA A 1 98 ? -8.141 27.047 12.391 1 98.69 98 ALA A O 1
ATOM 818 N N . VAL A 1 99 ? -9.93 27.672 11.234 1 98.38 99 VAL A N 1
ATOM 819 C CA . VAL A 1 99 ? -9.594 29.094 11.258 1 98.38 99 VAL A CA 1
ATOM 820 C C . VAL A 1 99 ? -9.523 29.578 12.703 1 98.38 99 VAL A C 1
ATOM 822 O O . VAL A 1 99 ? -8.734 30.469 13.023 1 98.38 99 VAL A O 1
ATOM 825 N N . ILE A 1 100 ? -10.289 28.953 13.562 1 98.5 100 ILE A N 1
ATOM 826 C CA . ILE A 1 100 ? -10.305 29.328 14.969 1 98.5 100 ILE A CA 1
ATOM 827 C C . ILE A 1 100 ? -8.922 29.141 15.57 1 98.5 100 ILE A C 1
ATOM 829 O O . ILE A 1 100 ? -8.5 29.906 16.438 1 98.5 100 ILE A O 1
ATOM 833 N N . LEU A 1 101 ? -8.148 28.219 15.047 1 98.75 101 LEU A N 1
ATOM 834 C CA . LEU A 1 101 ? -6.863 27.828 15.617 1 98.75 101 LEU A CA 1
ATOM 835 C C . LEU A 1 101 ? -5.719 28.578 14.938 1 98.75 101 LEU A C 1
ATOM 837 O O . LEU A 1 101 ? -4.555 28.406 15.305 1 98.75 101 LEU A O 1
ATOM 841 N N . LYS A 1 102 ? -6 29.391 13.945 1 98.5 102 LYS A N 1
ATOM 842 C CA . LYS A 1 102 ? -5.031 30.234 13.25 1 98.5 102 LYS A CA 1
ATOM 843 C C . LYS A 1 102 ? -3.844 29.422 12.75 1 98.5 102 LYS A C 1
ATOM 845 O O . LYS A 1 102 ? -2.691 29.75 13.047 1 98.5 102 LYS A O 1
ATOM 850 N N . PRO A 1 103 ? -4.133 28.406 11.953 1 98.81 103 PRO A N 1
ATOM 851 C CA . PRO A 1 103 ? -3.049 27.531 11.5 1 98.81 103 PRO A CA 1
ATOM 852 C C . PRO A 1 103 ? -2.109 28.234 10.516 1 98.81 103 PRO A C 1
ATOM 854 O O . PRO A 1 103 ? -2.547 29.062 9.719 1 98.81 103 PRO A O 1
ATOM 857 N N . VAL A 1 104 ? -0.81 27.891 10.562 1 98.38 104 VAL A N 1
ATOM 858 C CA . VAL A 1 104 ? 0.127 28.359 9.547 1 98.38 104 VAL A CA 1
ATOM 859 C C . VAL A 1 104 ? -0.035 27.516 8.281 1 98.38 104 VAL A C 1
ATOM 861 O O . VAL A 1 104 ? 0.364 27.953 7.191 1 98.38 104 VAL A O 1
ATOM 864 N N . LYS A 1 105 ? -0.589 26.312 8.477 1 98.56 105 LYS A N 1
ATOM 865 C CA . LYS A 1 105 ? -0.904 25.391 7.379 1 98.56 105 LYS A CA 1
ATOM 866 C C . LYS A 1 105 ? -2.033 24.438 7.77 1 98.56 105 LYS A C 1
ATOM 868 O O . LYS A 1 105 ? -2.213 24.125 8.945 1 98.56 105 LYS A O 1
ATOM 873 N N . VAL A 1 106 ? -2.807 24.031 6.777 1 98.88 106 VAL A N 1
ATOM 874 C CA . VAL A 1 106 ? -3.807 22.984 6.938 1 98.88 106 VAL A CA 1
ATOM 875 C C . VAL A 1 106 ? -3.426 21.766 6.094 1 98.88 106 VAL A C 1
ATOM 877 O O . VAL A 1 106 ? -3.348 21.859 4.863 1 98.88 106 VAL A O 1
ATOM 880 N N . ASN A 1 107 ? -3.082 20.688 6.723 1 98.88 107 ASN A N 1
ATOM 881 C CA . ASN A 1 107 ? -2.842 19.422 6.035 1 98.88 107 ASN A CA 1
ATOM 882 C C . ASN A 1 107 ? -4.117 18.594 5.922 1 98.88 107 ASN A C 1
ATOM 884 O O . ASN A 1 107 ? -4.656 18.125 6.926 1 98.88 107 ASN A O 1
ATOM 888 N N . ALA A 1 108 ? -4.562 18.344 4.727 1 98.88 108 ALA A N 1
ATOM 889 C CA . ALA A 1 108 ? -5.844 17.688 4.52 1 98.88 108 ALA A CA 1
ATOM 890 C C . ALA A 1 108 ? -5.645 16.281 3.947 1 98.88 108 ALA A C 1
ATOM 892 O O . ALA A 1 108 ? -5.039 16.109 2.885 1 98.88 108 ALA A O 1
ATOM 893 N N . GLN A 1 109 ? -6.016 15.273 4.676 1 98.69 109 GLN A N 1
ATOM 894 C CA . GLN A 1 109 ? -6.316 13.984 4.059 1 98.69 109 GLN A CA 1
ATOM 895 C C . GLN A 1 109 ? -7.672 14.016 3.355 1 98.69 109 GLN A C 1
ATOM 897 O O . GLN A 1 109 ? -8.719 13.93 4.004 1 98.69 109 GLN A O 1
ATOM 902 N N . SER A 1 110 ? -7.625 14.094 2.018 1 98.81 110 SER A N 1
ATOM 903 C CA . SER A 1 110 ? -8.836 14.523 1.32 1 98.81 110 SER A CA 1
ATOM 904 C C . SER A 1 110 ? -9.141 13.609 0.137 1 98.81 110 SER A C 1
ATOM 906 O O . SER A 1 110 ? -8.25 12.938 -0.38 1 98.81 110 SER A O 1
ATOM 908 N N . GLY A 1 111 ? -10.43 13.609 -0.186 1 98.62 111 GLY A N 1
ATOM 909 C CA . GLY A 1 111 ? -10.922 12.781 -1.272 1 98.62 111 GLY A CA 1
ATOM 910 C C . GLY A 1 111 ? -11.102 11.32 -0.879 1 98.62 111 GLY A C 1
ATOM 911 O O . GLY A 1 111 ? -11.305 11.016 0.297 1 98.62 111 GLY A O 1
ATOM 912 N N . SER A 1 112 ? -11.172 10.5 -1.94 1 98.19 112 SER A N 1
ATOM 913 C CA . SER A 1 112 ? -11.453 9.078 -1.727 1 98.19 112 SER A CA 1
ATOM 914 C C . SER A 1 112 ? -10.766 8.219 -2.777 1 98.19 112 SER A C 1
ATOM 916 O O . SER A 1 112 ? -10.719 8.578 -3.955 1 98.19 112 SER A O 1
ATOM 918 N N . ASP A 1 113 ? -10.281 7.047 -2.328 1 97.88 113 ASP A N 1
ATOM 919 C CA . ASP A 1 113 ? -9.602 6.152 -3.258 1 97.88 113 ASP A CA 1
ATOM 920 C C . ASP A 1 113 ? -10.609 5.312 -4.043 1 97.88 113 ASP A C 1
ATOM 922 O O . ASP A 1 113 ? -10.227 4.527 -4.914 1 97.88 113 ASP A O 1
ATOM 926 N N . ILE A 1 114 ? -11.891 5.477 -3.779 1 96.75 114 ILE A N 1
ATOM 927 C CA . ILE A 1 114 ? -12.883 4.719 -4.543 1 96.75 114 ILE A CA 1
ATOM 928 C C . ILE A 1 114 ? -13.398 5.57 -5.699 1 96.75 114 ILE A C 1
ATOM 930 O O . ILE A 1 114 ? -14.117 5.074 -6.574 1 96.75 114 ILE A O 1
ATOM 934 N N . TRP A 1 115 ? -13.031 6.902 -5.695 1 97.75 115 TRP A N 1
ATOM 935 C CA . TRP A 1 115 ? -13.453 7.812 -6.758 1 97.75 115 TRP A CA 1
ATOM 936 C C . TRP A 1 115 ? -12.664 7.562 -8.039 1 97.75 115 TRP A C 1
ATOM 938 O O . TRP A 1 115 ? -11.539 7.059 -7.988 1 97.75 115 TRP A O 1
ATOM 948 N N . THR A 1 116 ? -13.312 7.871 -9.141 1 96.31 116 THR A N 1
ATOM 949 C CA . THR A 1 116 ? -12.523 8.023 -10.359 1 96.31 116 THR A CA 1
ATOM 950 C C . THR A 1 116 ? -11.57 9.211 -10.242 1 96.31 116 THR A C 1
ATOM 952 O O . THR A 1 116 ? -11.82 10.133 -9.461 1 96.31 116 THR A O 1
ATOM 955 N N . PRO A 1 117 ? -10.469 9.188 -11.008 1 96.69 117 PRO A N 1
ATOM 956 C CA . 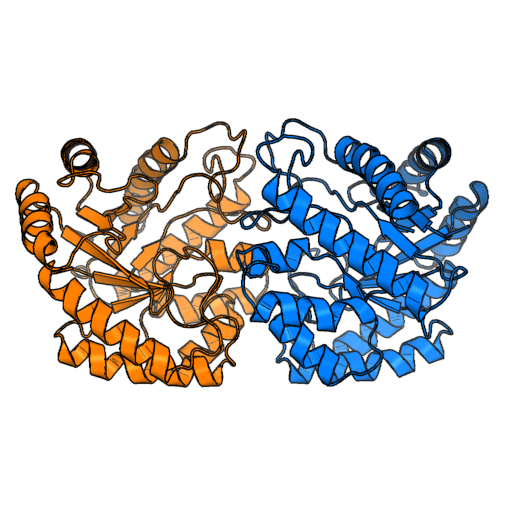PRO A 1 117 ? -9.578 10.352 -10.984 1 96.69 117 PRO A CA 1
ATOM 957 C C . PRO A 1 117 ? -10.297 11.648 -11.344 1 96.69 117 PRO A C 1
ATOM 959 O O . PRO A 1 117 ? -9.984 12.711 -10.797 1 96.69 117 PRO A O 1
ATOM 962 N N . ASP A 1 118 ? -11.297 11.594 -12.211 1 98.12 118 ASP A N 1
ATOM 963 C CA . ASP A 1 118 ? -12.055 12.781 -12.594 1 98.12 118 ASP A CA 1
ATOM 964 C C . ASP A 1 118 ? -12.867 13.32 -11.422 1 98.12 118 ASP A C 1
ATOM 966 O O . ASP A 1 118 ? -13 14.531 -11.258 1 98.12 118 ASP A O 1
ATOM 970 N N . GLN A 1 119 ? -13.43 12.422 -10.656 1 98.56 119 GLN A N 1
ATOM 971 C CA . GLN A 1 119 ? -14.141 12.844 -9.453 1 98.56 119 GLN A CA 1
ATOM 972 C C . GLN A 1 119 ? -13.188 13.531 -8.469 1 98.56 119 GLN A C 1
ATOM 974 O O . GLN A 1 119 ? -13.562 14.516 -7.824 1 98.56 119 GLN A O 1
ATOM 979 N N . SER A 1 120 ? -11.992 13.023 -8.383 1 98.75 120 SER A N 1
ATOM 980 C CA . SER A 1 120 ? -10.984 13.672 -7.551 1 98.75 120 SER A CA 1
ATOM 981 C C . SER A 1 120 ? -10.648 15.07 -8.062 1 98.75 120 SER A C 1
ATOM 983 O O . SER A 1 120 ? -10.516 16.016 -7.281 1 98.75 120 SER A O 1
ATOM 985 N N . VAL A 1 121 ? -10.492 15.148 -9.391 1 98.81 121 VAL A N 1
ATOM 986 C CA . VAL A 1 121 ? -10.234 16.453 -10 1 98.81 121 VAL A CA 1
ATOM 987 C C . VAL A 1 121 ? -11.344 17.422 -9.633 1 98.81 121 VAL A C 1
ATOM 989 O O . VAL A 1 121 ? -11.078 18.547 -9.227 1 98.81 121 VAL A O 1
ATOM 992 N N . GLU A 1 122 ? -12.602 16.984 -9.758 1 98.81 122 GLU A N 1
ATOM 993 C CA . GLU A 1 122 ? -13.766 17.812 -9.406 1 98.81 122 GLU A CA 1
ATOM 994 C C . GLU A 1 122 ? -13.688 18.281 -7.957 1 98.81 122 GLU A C 1
ATOM 996 O O . GLU A 1 122 ? -13.883 19.469 -7.676 1 98.81 122 GLU A O 1
ATOM 1001 N N . PHE A 1 123 ? -13.438 17.391 -7.086 1 98.94 123 PHE A N 1
ATOM 1002 C CA . PHE A 1 123 ? -13.344 17.703 -5.664 1 98.94 123 PHE A CA 1
ATOM 1003 C C . PHE A 1 123 ? -12.281 18.766 -5.422 1 98.94 123 PHE A C 1
ATOM 1005 O O . PHE A 1 123 ? -12.555 19.797 -4.801 1 98.94 123 PHE A O 1
ATOM 1012 N N . TYR A 1 124 ? -11.047 18.547 -5.953 1 98.88 124 TYR A N 1
ATOM 1013 C CA . TYR A 1 124 ? -9.938 19.438 -5.641 1 98.88 124 TYR A CA 1
ATOM 1014 C C . TYR A 1 124 ? -10.156 20.828 -6.254 1 98.88 124 TYR A C 1
ATOM 1016 O O . TYR A 1 124 ? -9.781 21.844 -5.664 1 98.88 124 TYR A O 1
ATOM 1024 N N . GLN A 1 125 ? -10.773 20.875 -7.43 1 98.75 125 GLN A N 1
ATOM 1025 C CA . GLN A 1 125 ? -11.117 22.172 -8.023 1 98.75 125 GLN A CA 1
ATOM 1026 C C . GLN A 1 125 ? -12.078 22.953 -7.129 1 98.75 125 GLN A C 1
ATOM 1028 O O . GLN A 1 125 ? -11.984 24.172 -7.027 1 98.75 125 GLN A O 1
ATOM 1033 N N . GLY A 1 126 ? -12.922 22.219 -6.465 1 98.62 126 GLY A N 1
ATOM 1034 C CA . GLY A 1 126 ? -13.922 22.844 -5.609 1 98.62 126 GLY A CA 1
ATOM 1035 C C . GLY A 1 126 ? -13.352 23.344 -4.297 1 98.62 126 GLY A C 1
ATOM 1036 O O . GLY A 1 126 ? -13.961 24.188 -3.629 1 98.62 126 GLY A O 1
ATOM 1037 N N . THR A 1 127 ? -12.195 22.875 -3.889 1 98.81 127 THR A N 1
ATOM 1038 C CA . THR A 1 127 ? -11.648 23.219 -2.582 1 98.81 127 THR A CA 1
ATOM 1039 C C . THR A 1 127 ? -11.148 24.672 -2.564 1 98.81 127 THR A C 1
ATOM 1041 O O . THR A 1 127 ? -11.172 25.328 -1.52 1 98.81 127 THR A O 1
ATOM 1044 N N . PHE A 1 128 ? -10.727 25.219 -3.723 1 98.5 128 PHE A N 1
ATOM 1045 C CA . PHE A 1 128 ? -10.078 26.531 -3.779 1 98.5 128 PHE A CA 1
ATOM 1046 C C . PHE A 1 128 ? -11.039 27.625 -3.332 1 98.5 128 PHE A C 1
ATOM 1048 O O . PHE A 1 128 ? -10.648 28.547 -2.613 1 98.5 128 PHE A O 1
ATOM 1055 N N . LYS A 1 129 ? -12.266 27.484 -3.809 1 98.25 129 LYS A N 1
ATOM 1056 C CA . LYS A 1 129 ? -13.258 28.484 -3.422 1 98.25 129 LYS A CA 1
ATOM 1057 C C . LYS A 1 129 ? -13.477 28.484 -1.912 1 98.25 129 LYS A C 1
ATOM 1059 O O . LYS A 1 129 ? -13.602 29.547 -1.299 1 98.25 129 LYS A O 1
ATOM 1064 N N . ILE A 1 130 ? -13.508 27.344 -1.334 1 98.75 130 ILE A N 1
ATOM 1065 C CA . ILE A 1 130 ? -13.727 27.203 0.101 1 98.75 130 ILE A CA 1
ATOM 1066 C C . ILE A 1 130 ? -12.523 27.75 0.865 1 98.75 130 ILE A C 1
ATOM 1068 O O . ILE A 1 130 ? -12.68 28.484 1.841 1 98.75 130 ILE A O 1
ATOM 1072 N N . ASP A 1 131 ? -11.297 27.391 0.409 1 98.62 131 ASP A N 1
ATOM 1073 C CA . ASP A 1 131 ? -10.086 27.922 1.02 1 98.62 131 ASP A CA 1
ATOM 1074 C C . ASP A 1 131 ? -10.125 29.453 1.09 1 98.62 131 ASP A C 1
ATOM 1076 O O . ASP A 1 131 ? -9.812 30.031 2.127 1 98.62 131 ASP A O 1
ATOM 1080 N N . LYS A 1 132 ? -10.484 30.047 0.009 1 98.31 132 LYS A N 1
ATOM 1081 C CA . LYS A 1 132 ? -10.539 31.516 -0.093 1 98.31 132 LYS A CA 1
ATOM 1082 C C . LYS A 1 132 ? -11.578 32.094 0.859 1 98.31 132 LYS A C 1
ATOM 1084 O O . LYS A 1 132 ? -11.344 33.094 1.507 1 98.31 132 LYS A O 1
ATOM 1089 N N . GLU A 1 133 ? -12.695 31.438 0.885 1 98.31 133 GLU A N 1
ATOM 1090 C CA . GLU A 1 133 ? -13.789 31.891 1.739 1 98.31 133 GLU A CA 1
ATOM 1091 C C . GLU A 1 133 ? -13.344 32 3.193 1 98.31 133 GLU A C 1
ATOM 1093 O O . GLU A 1 133 ? -13.781 32.906 3.91 1 98.31 133 GLU A O 1
ATOM 1098 N N . PHE A 1 134 ? -12.438 31.172 3.641 1 98.25 134 PHE A N 1
ATOM 1099 C CA . PHE A 1 134 ? -12.055 31.141 5.047 1 98.25 134 PHE A CA 1
ATOM 1100 C C . PHE A 1 134 ? -10.688 31.781 5.254 1 98.25 134 PHE A C 1
ATOM 1102 O O . PHE A 1 134 ? -10.094 31.656 6.324 1 98.25 134 PHE A O 1
ATOM 1109 N N . GLY A 1 135 ? -10.172 32.406 4.18 1 98.19 135 GLY A N 1
ATOM 1110 C CA . GLY A 1 135 ? -8.898 33.094 4.285 1 98.19 135 GLY A CA 1
ATOM 1111 C C . GLY A 1 135 ? -7.719 32.156 4.418 1 98.19 135 GLY A C 1
ATOM 1112 O O . GLY A 1 135 ? -6.707 32.5 5.031 1 98.19 135 GLY A O 1
ATOM 1113 N N . LEU A 1 136 ? -7.848 30.969 3.871 1 98.31 136 LEU A N 1
ATOM 1114 C CA . LEU A 1 136 ? -6.805 29.953 4.008 1 98.31 136 LEU A CA 1
ATOM 1115 C C . LEU A 1 136 ? -6.184 29.625 2.656 1 98.31 136 LEU A C 1
ATOM 1117 O O . LEU A 1 136 ? -5.445 28.656 2.525 1 98.31 136 LEU A O 1
ATOM 1121 N N . ALA A 1 137 ? -6.512 30.484 1.651 1 97.25 137 ALA A N 1
ATOM 1122 C CA . ALA A 1 137 ? -5.879 30.312 0.349 1 97.25 137 ALA A CA 1
ATOM 1123 C C . ALA A 1 137 ? -4.359 30.281 0.479 1 97.25 137 ALA A C 1
ATOM 1125 O O . ALA A 1 137 ? -3.768 31.125 1.149 1 97.25 137 ALA A O 1
ATOM 1126 N N . GLY A 1 138 ? -3.801 29.25 -0.094 1 95.94 138 GLY A N 1
ATOM 1127 C CA . GLY A 1 138 ? -2.352 29.125 -0.085 1 95.94 138 GLY A CA 1
ATOM 1128 C C . GLY A 1 138 ? -1.82 28.406 1.142 1 95.94 138 GLY A C 1
ATOM 1129 O O . GLY A 1 138 ? -0.632 28.078 1.213 1 95.94 138 GLY A O 1
ATOM 1130 N N . LYS A 1 139 ? -2.701 28.109 2.057 1 98 139 LYS A N 1
ATOM 1131 C CA . LYS A 1 139 ? -2.264 27.484 3.301 1 98 139 LYS A CA 1
ATOM 1132 C C . LYS A 1 139 ? -2.697 26.031 3.365 1 98 139 LYS A C 1
ATOM 1134 O O . LYS A 1 139 ? -2.209 25.266 4.203 1 98 139 LYS A O 1
ATOM 1139 N N . VAL A 1 140 ? -3.582 25.641 2.486 1 98.81 140 VAL A N 1
ATOM 1140 C CA . VAL A 1 140 ? -4.082 24.266 2.529 1 98.81 140 VAL A CA 1
ATOM 1141 C C . VAL A 1 140 ? -3.236 23.375 1.619 1 98.81 140 VAL A C 1
ATOM 1143 O O . VAL A 1 140 ? -2.973 23.734 0.468 1 98.81 140 VAL A O 1
ATOM 1146 N N . VAL A 1 141 ? -2.75 22.328 2.164 1 98.88 141 VAL A N 1
ATOM 1147 C CA . VAL A 1 141 ? -1.975 21.328 1.443 1 98.88 141 VAL A CA 1
ATOM 1148 C C . VAL A 1 141 ? -2.658 19.953 1.558 1 98.88 141 VAL A C 1
ATOM 1150 O O . VAL A 1 141 ? -3.094 19.562 2.643 1 98.88 141 VAL A O 1
ATOM 1153 N N . HIS A 1 142 ? -2.83 19.281 0.434 1 98.94 142 HIS A N 1
ATOM 1154 C CA . HIS A 1 142 ? -3.504 17.984 0.397 1 98.94 142 HIS A CA 1
ATOM 1155 C C . HIS A 1 142 ? -2.496 16.844 0.381 1 98.94 142 HIS A C 1
ATOM 1157 O O . HIS A 1 142 ? -1.592 16.812 -0.456 1 98.94 142 HIS A O 1
ATOM 1163 N N . GLU A 1 143 ? -2.688 15.875 1.225 1 98.88 143 GLU A N 1
ATOM 1164 C CA . GLU A 1 143 ? -1.676 14.859 1.524 1 98.88 143 GLU A CA 1
ATOM 1165 C C . GLU A 1 143 ? -1.751 13.695 0.542 1 98.88 143 GLU A C 1
ATOM 1167 O O . GLU A 1 143 ? -2.842 13.227 0.213 1 98.88 143 GLU A O 1
ATOM 1172 N N . THR A 1 144 ? -0.577 13.227 0.098 1 98.81 144 THR A N 1
ATOM 1173 C CA . THR A 1 144 ? -0.483 11.977 -0.648 1 98.81 144 THR A CA 1
ATOM 1174 C C . THR A 1 144 ? -0.747 10.781 0.262 1 98.81 144 THR A C 1
ATOM 1176 O O . THR A 1 144 ? 0.173 10.031 0.589 1 98.81 144 THR A O 1
ATOM 1179 N N . HIS A 1 145 ? -1.984 10.578 0.65 1 98.69 145 HIS A N 1
ATOM 1180 C CA . HIS A 1 145 ? -2.34 9.609 1.679 1 98.69 145 HIS A CA 1
ATOM 1181 C C . HIS A 1 145 ? -3.172 8.469 1.098 1 98.69 145 HIS A C 1
ATOM 1183 O O . HIS A 1 145 ? -4.113 8.703 0.336 1 98.69 145 HIS A O 1
ATOM 1189 N N . ARG A 1 146 ? -2.797 7.223 1.504 1 98.12 146 ARG A N 1
ATOM 1190 C CA . ARG A 1 146 ? -3.617 6.066 1.162 1 98.12 146 ARG A CA 1
ATOM 1191 C C . ARG A 1 146 ? -5.027 6.211 1.722 1 98.12 146 ARG A C 1
ATOM 1193 O O . ARG A 1 146 ? -5.23 6.848 2.758 1 98.12 146 ARG A O 1
ATOM 1200 N N . ASN A 1 147 ? -6.02 5.547 1.036 1 96.69 147 ASN A N 1
ATOM 1201 C CA . ASN A 1 147 ? -7.426 5.652 1.409 1 96.69 147 ASN A CA 1
ATOM 1202 C C . ASN A 1 147 ? -8.055 6.941 0.878 1 96.69 147 ASN A C 1
ATOM 1204 O O . ASN A 1 147 ? -9.273 7.113 0.931 1 96.69 147 ASN A O 1
ATOM 1208 N N . ARG A 1 148 ? -7.227 7.859 0.343 1 98.44 148 ARG A N 1
ATOM 1209 C CA . ARG A 1 148 ? -7.688 9.141 -0.195 1 98.44 148 ARG A CA 1
ATOM 1210 C C . ARG A 1 148 ? -7.387 9.242 -1.687 1 98.44 148 ARG A C 1
ATOM 1212 O O . ARG A 1 148 ? -6.949 8.273 -2.307 1 98.44 148 ARG A O 1
ATOM 1219 N N . SER A 1 149 ? -7.645 10.414 -2.301 1 98.62 149 SER A N 1
ATOM 1220 C CA . SER A 1 149 ? -7.637 10.578 -3.75 1 98.62 149 SER A CA 1
ATOM 1221 C C . SER A 1 149 ? -6.223 10.492 -4.309 1 98.62 149 SER A C 1
ATOM 1223 O O . SER A 1 149 ? -6.023 10.07 -5.449 1 98.62 149 SER A O 1
ATOM 1225 N N . LEU A 1 150 ? -5.242 10.914 -3.49 1 98.81 150 LEU A N 1
ATOM 1226 C CA . LEU A 1 150 ? -3.883 11 -4.016 1 98.81 150 LEU A CA 1
ATOM 1227 C C . LEU A 1 150 ? -3.045 9.805 -3.564 1 98.81 150 LEU A C 1
ATOM 1229 O O . LEU A 1 150 ? -1.839 9.938 -3.344 1 98.81 150 LEU A O 1
ATOM 1233 N N . PHE A 1 151 ? -3.623 8.594 -3.494 1 98.75 151 PHE A N 1
ATOM 1234 C CA . PHE A 1 151 ? -3.035 7.422 -2.852 1 98.75 151 PHE A CA 1
ATOM 1235 C C . PHE A 1 151 ? -1.979 6.785 -3.748 1 98.75 151 PHE A C 1
ATOM 1237 O O . PHE A 1 151 ? -1.136 6.02 -3.275 1 98.75 151 PHE A O 1
ATOM 1244 N N . HIS A 1 152 ? -2.016 7.02 -5.023 1 98.69 152 HIS A N 1
ATOM 1245 C CA . HIS A 1 152 ? -1.119 6.438 -6.016 1 98.69 152 HIS A CA 1
ATOM 1246 C C . HIS A 1 152 ? -0.429 7.523 -6.84 1 98.69 152 HIS A C 1
ATOM 1248 O O . HIS A 1 152 ? -1.071 8.484 -7.273 1 98.69 152 HIS A O 1
ATOM 1254 N N . PRO A 1 153 ? 0.893 7.379 -7.09 1 98.38 153 PRO A N 1
ATOM 1255 C CA . PRO A 1 153 ? 1.631 8.477 -7.719 1 98.38 153 PRO A CA 1
ATOM 1256 C C . PRO A 1 153 ? 1.086 8.836 -9.102 1 98.38 153 PRO A C 1
ATOM 1258 O O . PRO A 1 153 ? 0.99 10.023 -9.438 1 98.38 153 PRO A O 1
ATOM 1261 N N . TYR A 1 154 ? 0.682 7.883 -9.883 1 98.06 154 TYR A N 1
ATOM 1262 C CA . TYR A 1 154 ? 0.244 8.18 -11.25 1 98.06 154 TYR A CA 1
ATOM 1263 C C . TYR A 1 154 ? -1.187 8.703 -11.258 1 98.06 154 TYR A C 1
ATOM 1265 O O . TYR A 1 154 ? -1.562 9.484 -12.133 1 98.06 154 TYR A O 1
ATOM 1273 N N . ILE A 1 155 ? -1.954 8.289 -10.281 1 98 155 ILE A N 1
ATOM 1274 C CA . ILE A 1 155 ? -3.27 8.898 -10.109 1 98 155 ILE A CA 1
ATOM 1275 C C . ILE A 1 155 ? -3.115 10.336 -9.625 1 98 155 ILE A C 1
ATOM 1277 O O . ILE A 1 155 ? -3.799 11.242 -10.117 1 98 155 ILE A O 1
ATOM 1281 N N . ALA A 1 156 ? -2.205 10.547 -8.703 1 98.62 156 ALA A N 1
ATOM 1282 C CA . ALA A 1 156 ? -1.913 11.898 -8.227 1 98.62 156 ALA A CA 1
ATOM 1283 C C . ALA A 1 156 ? -1.449 12.797 -9.367 1 98.62 156 ALA A C 1
ATOM 1285 O O . ALA A 1 156 ? -1.879 13.945 -9.477 1 98.62 156 ALA A O 1
ATOM 1286 N N . LYS A 1 157 ? -0.569 12.219 -10.203 1 98.06 157 LYS A N 1
ATOM 1287 C CA . LYS A 1 157 ? -0.091 12.992 -11.344 1 98.06 157 LYS A CA 1
ATOM 1288 C C . LYS A 1 157 ? -1.248 13.414 -12.242 1 98.06 157 LYS A C 1
ATOM 1290 O O . LYS A 1 157 ? -1.297 14.555 -12.711 1 98.06 157 LYS A O 1
ATOM 1295 N N . TYR A 1 158 ? -2.143 12.469 -12.5 1 97.75 158 TYR A N 1
ATOM 1296 C CA . TYR A 1 158 ? -3.324 12.766 -13.297 1 97.75 158 TYR A CA 1
ATOM 1297 C C . TYR A 1 158 ? -4.09 13.953 -12.719 1 97.75 158 TYR A C 1
ATOM 1299 O O . TYR A 1 158 ? -4.477 14.867 -13.445 1 97.75 158 TYR A O 1
ATOM 1307 N N . VAL A 1 159 ? -4.285 13.961 -11.43 1 98.62 159 VAL A N 1
ATOM 1308 C CA . VAL A 1 159 ? -5.047 14.992 -10.734 1 98.62 159 VAL A CA 1
ATOM 1309 C C . VAL A 1 159 ? -4.266 16.312 -10.75 1 98.62 159 VAL A C 1
ATOM 1311 O O . VAL A 1 159 ? -4.809 17.359 -11.102 1 98.62 159 VAL A O 1
ATOM 1314 N N . LEU A 1 160 ? -2.979 16.234 -10.445 1 98.5 160 LEU A N 1
ATOM 1315 C CA . LEU A 1 160 ? -2.143 17.422 -10.328 1 98.5 160 LEU A CA 1
ATOM 1316 C C . LEU A 1 160 ? -2.002 18.109 -11.68 1 98.5 160 LEU A C 1
ATOM 1318 O O . LEU A 1 160 ? -1.942 19.344 -11.742 1 98.5 160 LEU A O 1
ATOM 1322 N N . ASP A 1 161 ? -1.973 17.359 -12.773 1 98.12 161 ASP A N 1
ATOM 1323 C CA . ASP A 1 161 ? -1.888 17.922 -14.117 1 98.12 161 ASP A CA 1
ATOM 1324 C C . ASP A 1 161 ? -3.145 18.719 -14.461 1 98.12 161 ASP A C 1
ATOM 1326 O O . ASP A 1 161 ? -3.094 19.656 -15.266 1 98.12 161 ASP A O 1
ATOM 1330 N N . ARG A 1 162 ? -4.27 18.422 -13.812 1 98.31 162 ARG A N 1
ATOM 1331 C CA . ARG A 1 162 ? -5.555 19.016 -14.164 1 98.31 162 ARG A CA 1
ATOM 1332 C C . ARG A 1 162 ? -6.004 20.031 -13.117 1 98.31 162 ARG A C 1
ATOM 1334 O O . ARG A 1 162 ? -6.977 20.75 -13.32 1 98.31 162 ARG A O 1
ATOM 1341 N N . VAL A 1 163 ? -5.461 20.016 -12.047 1 98.44 163 VAL A N 1
ATOM 1342 C CA . VAL A 1 163 ? -5.711 20.984 -11 1 98.44 163 VAL A CA 1
ATOM 1343 C C . VAL A 1 163 ? -4.426 21.75 -10.68 1 98.44 163 VAL A C 1
ATOM 1345 O O . VAL A 1 163 ? -3.85 21.578 -9.602 1 98.44 163 VAL A O 1
ATOM 1348 N N . PRO A 1 164 ? -4.266 22.688 -11.656 1 90.69 164 PRO A N 1
ATOM 1349 C CA . PRO A 1 164 ? -3.012 23.406 -11.461 1 90.69 164 PRO A CA 1
ATOM 1350 C C . PRO A 1 164 ? -3 24.219 -10.164 1 90.69 164 PRO A C 1
ATOM 1352 O O . PRO A 1 164 ? -4.055 24.641 -9.688 1 90.69 164 PRO A O 1
ATOM 1355 N N . ASN A 1 165 ? -2.127 24.297 -9.305 1 94.62 165 ASN A N 1
ATOM 1356 C CA . ASN A 1 165 ? -1.897 25.078 -8.094 1 94.62 165 ASN A CA 1
ATOM 1357 C C . ASN A 1 165 ? -2.168 24.266 -6.836 1 94.62 165 ASN A C 1
ATOM 1359 O O . ASN A 1 165 ? -2.051 24.766 -5.719 1 94.62 165 ASN A O 1
ATOM 1363 N N . LEU A 1 166 ? -2.756 23.047 -7.145 1 98.5 166 LEU A N 1
ATOM 1364 C CA . LEU A 1 166 ? -2.955 22.203 -5.973 1 98.5 166 LEU A CA 1
ATOM 1365 C C . LEU A 1 166 ? -1.645 22 -5.223 1 98.5 166 LEU A C 1
ATOM 1367 O O . LEU A 1 166 ? -0.626 21.656 -5.828 1 98.5 166 LEU A O 1
ATOM 1371 N N . ARG A 1 167 ? -1.637 22.312 -3.953 1 98.62 167 ARG A N 1
ATOM 1372 C CA . ARG A 1 167 ? -0.481 22.141 -3.08 1 98.62 167 ARG A CA 1
ATOM 1373 C C . ARG A 1 167 ? -0.582 20.844 -2.285 1 98.62 167 ARG A C 1
ATOM 1375 O O . ARG A 1 167 ? -1.659 20.484 -1.802 1 98.62 167 ARG A O 1
ATOM 1382 N N . ILE A 1 168 ? 0.529 20.141 -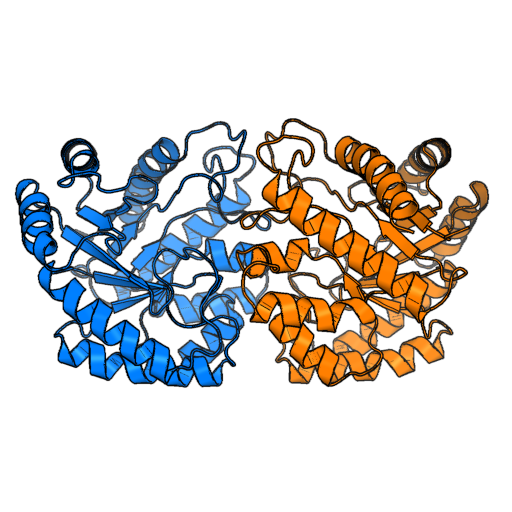2.146 1 98.56 168 ILE A N 1
ATOM 1383 C CA . ILE A 1 168 ? 0.361 18.844 -1.499 1 98.56 168 ILE A CA 1
ATOM 1384 C C . ILE A 1 168 ? 1.312 18.734 -0.31 1 98.56 168 ILE A C 1
ATOM 1386 O O . ILE A 1 168 ? 2.318 19.453 -0.243 1 98.56 168 ILE A O 1
ATOM 1390 N N . THR A 1 169 ? 0.909 18.016 0.693 1 98.94 169 THR A N 1
ATOM 1391 C CA . THR A 1 169 ? 1.8 17.391 1.669 1 98.94 169 THR A CA 1
ATOM 1392 C C . THR A 1 169 ? 2.367 16.078 1.13 1 98.94 169 THR A C 1
ATOM 1394 O O . THR A 1 169 ? 1.615 15.156 0.812 1 98.94 169 THR A O 1
ATOM 1397 N N . ALA A 1 170 ? 3.678 16.047 1.039 1 98.81 170 ALA A N 1
ATOM 1398 C CA . ALA A 1 170 ? 4.312 14.852 0.502 1 98.81 170 ALA A CA 1
ATOM 1399 C C . ALA A 1 170 ? 4.633 13.859 1.614 1 98.81 170 ALA A C 1
ATOM 1401 O O . ALA A 1 170 ? 5.605 14.031 2.352 1 98.81 170 ALA A O 1
ATOM 1402 N N . ASP A 1 171 ? 3.85 12.906 1.751 1 98.81 171 ASP A N 1
ATOM 1403 C CA . ASP A 1 171 ? 4.199 11.68 2.461 1 98.81 171 ASP A CA 1
ATOM 1404 C C . ASP A 1 171 ? 4.43 10.531 1.486 1 98.81 171 ASP A C 1
ATOM 1406 O O . ASP A 1 171 ? 3.525 9.727 1.245 1 98.81 171 ASP A O 1
ATOM 1410 N N . ILE A 1 172 ? 5.582 10.414 1.062 1 98.69 172 ILE A N 1
ATOM 1411 C CA . ILE A 1 172 ? 5.926 9.555 -0.063 1 98.69 172 ILE A CA 1
ATOM 1412 C C . ILE A 1 172 ? 6.004 8.102 0.406 1 98.69 172 ILE A C 1
ATOM 1414 O O . ILE A 1 172 ? 5.992 7.176 -0.409 1 98.69 172 ILE A O 1
ATOM 1418 N N . SER A 1 173 ? 6.062 7.875 1.737 1 98.81 173 SER A N 1
ATOM 1419 C CA . SER A 1 173 ? 6.02 6.508 2.248 1 98.81 173 SER A CA 1
ATOM 1420 C C . SER A 1 173 ? 4.77 5.777 1.767 1 98.81 173 SER A C 1
ATOM 1422 O O . SER A 1 173 ? 4.812 4.574 1.5 1 98.81 173 SER A O 1
ATOM 1424 N N . HIS A 1 174 ? 3.639 6.531 1.59 1 98.81 174 HIS A N 1
ATOM 1425 C CA . HIS A 1 174 ? 2.402 5.949 1.083 1 98.81 174 HIS A CA 1
ATOM 1426 C C . HIS A 1 174 ? 2.568 5.469 -0.354 1 98.81 174 HIS A C 1
ATOM 1428 O O . HIS A 1 174 ? 2.137 4.367 -0.697 1 98.81 174 HIS A O 1
ATOM 1434 N N . TRP A 1 175 ? 3.221 6.246 -1.16 1 98.88 175 TRP A N 1
ATOM 1435 C CA . TRP A 1 175 ? 3.385 5.898 -2.568 1 98.88 175 TRP A CA 1
ATOM 1436 C C . TRP A 1 175 ? 4.34 4.723 -2.732 1 98.88 175 TRP A C 1
ATOM 1438 O O . TRP A 1 175 ? 4.145 3.871 -3.6 1 98.88 175 TRP A O 1
ATOM 1448 N N . VAL A 1 176 ? 5.355 4.68 -1.889 1 98.75 176 VAL A N 1
ATOM 1449 C CA . VAL A 1 176 ? 6.348 3.609 -1.953 1 98.75 176 VAL A CA 1
ATOM 1450 C C . VAL A 1 176 ? 5.684 2.273 -1.631 1 98.75 176 VAL A C 1
ATOM 1452 O O . VAL A 1 176 ? 5.875 1.289 -2.35 1 98.75 176 VAL A O 1
ATOM 1455 N N . VAL A 1 177 ? 4.887 2.24 -0.623 1 98.56 177 VAL A N 1
ATOM 1456 C CA . VAL A 1 177 ? 4.258 0.982 -0.231 1 98.56 177 VAL A CA 1
ATOM 1457 C C . VAL A 1 177 ? 3.168 0.613 -1.235 1 98.56 177 VAL A C 1
ATOM 1459 O O . VAL A 1 177 ? 3.008 -0.56 -1.583 1 98.56 177 VAL A O 1
ATOM 1462 N N . VAL A 1 178 ? 2.43 1.568 -1.811 1 98.69 178 VAL A N 1
ATOM 1463 C CA . VAL A 1 178 ? 1.379 1.305 -2.789 1 98.69 178 VAL A CA 1
ATOM 1464 C C . VAL A 1 178 ? 1.997 0.763 -4.078 1 98.69 178 VAL A C 1
ATOM 1466 O O . VAL A 1 178 ? 1.505 -0.214 -4.645 1 98.69 178 VAL A O 1
ATOM 1469 N N . GLY A 1 179 ? 3.113 1.335 -4.449 1 97.94 179 GLY A N 1
ATOM 1470 C CA . GLY A 1 179 ? 3.74 0.973 -5.711 1 97.94 179 GLY A CA 1
ATOM 1471 C C . GLY A 1 179 ? 4.688 -0.206 -5.59 1 97.94 179 GLY A C 1
ATOM 1472 O O . GLY A 1 179 ? 5.152 -0.741 -6.598 1 97.94 179 GLY A O 1
ATOM 1473 N N . GLU A 1 180 ? 5.039 -0.568 -4.355 1 98 180 GLU A N 1
ATOM 1474 C CA . GLU A 1 180 ? 5.961 -1.659 -4.055 1 98 180 GLU A CA 1
ATOM 1475 C C . GLU A 1 180 ? 7.328 -1.416 -4.688 1 98 180 GLU A C 1
ATOM 1477 O O . GLU A 1 180 ? 7.914 -2.324 -5.277 1 98 180 GLU A O 1
ATOM 1482 N N . ARG A 1 181 ? 7.809 -0.238 -4.609 1 97.56 181 ARG A N 1
ATOM 1483 C CA . ARG A 1 181 ? 9.109 0.11 -5.168 1 97.56 181 ARG A CA 1
ATOM 1484 C C . ARG A 1 181 ? 9.562 1.486 -4.688 1 97.56 181 ARG A C 1
ATOM 1486 O O . ARG A 1 181 ? 8.734 2.328 -4.332 1 97.56 181 ARG A O 1
ATOM 1493 N N . LEU A 1 182 ? 10.875 1.67 -4.609 1 97.94 182 LEU A N 1
ATOM 1494 C CA . LEU A 1 182 ? 11.406 3.023 -4.492 1 97.94 182 LEU A CA 1
ATOM 1495 C C . LEU A 1 182 ? 11.234 3.791 -5.801 1 97.94 182 LEU A C 1
ATOM 1497 O O . LEU A 1 182 ? 11.422 3.229 -6.883 1 97.94 182 LEU A O 1
ATOM 1501 N N . LEU A 1 183 ? 10.867 4.961 -5.801 1 98.19 183 LEU A N 1
ATOM 1502 C CA . LEU A 1 183 ? 10.352 5.68 -6.961 1 98.19 183 LEU A CA 1
ATOM 1503 C C . LEU A 1 183 ? 11.469 6.418 -7.688 1 98.19 183 LEU A C 1
ATOM 1505 O O . LEU A 1 183 ? 11.211 7.305 -8.5 1 98.19 183 LEU A O 1
ATOM 1509 N N . ASP A 1 184 ? 12.727 6.043 -7.359 1 97.56 184 ASP A N 1
ATOM 1510 C CA . ASP A 1 184 ? 13.836 6.695 -8.055 1 97.56 184 ASP A CA 1
ATOM 1511 C C . ASP A 1 184 ? 14.617 5.695 -8.906 1 97.56 184 ASP A C 1
ATOM 1513 O O . ASP A 1 184 ? 15.742 5.973 -9.312 1 97.56 184 ASP A O 1
ATOM 1517 N N . VAL A 1 185 ? 14.055 4.512 -9.164 1 96.44 185 VAL A N 1
ATOM 1518 C CA . VAL A 1 185 ? 14.758 3.471 -9.906 1 96.44 185 VAL A CA 1
ATOM 1519 C C . VAL A 1 185 ? 14.398 3.562 -11.391 1 96.44 185 VAL A C 1
ATOM 1521 O O . VAL A 1 185 ? 15.281 3.684 -12.234 1 96.44 185 VAL A O 1
ATOM 1524 N N . SER A 1 186 ? 13.125 3.514 -11.719 1 96.69 186 SER A N 1
ATOM 1525 C CA . SER A 1 186 ? 12.688 3.572 -13.109 1 96.69 186 SER A CA 1
ATOM 1526 C C . SER A 1 186 ? 12.641 5.012 -13.609 1 96.69 186 SER A C 1
ATOM 1528 O O . SER A 1 186 ? 12.398 5.938 -12.836 1 96.69 186 SER A O 1
ATOM 1530 N N . VAL A 1 187 ? 12.805 5.223 -14.867 1 97.19 187 VAL A N 1
ATOM 1531 C CA . VAL A 1 187 ? 12.828 6.543 -15.492 1 97.19 187 VAL A CA 1
ATOM 1532 C C . VAL A 1 187 ? 11.484 7.234 -15.289 1 97.19 187 VAL A C 1
ATOM 1534 O O . VAL A 1 187 ? 11.43 8.406 -14.922 1 97.19 187 VAL A O 1
ATOM 1537 N N . GLU A 1 188 ? 10.438 6.492 -15.438 1 97.19 188 GLU A N 1
ATOM 1538 C CA . GLU A 1 188 ? 9.102 7.074 -15.359 1 97.19 188 GLU A CA 1
ATOM 1539 C C . GLU A 1 188 ? 8.789 7.539 -13.945 1 97.19 188 GLU A C 1
ATOM 1541 O O . GLU A 1 188 ? 8.172 8.586 -13.75 1 97.19 188 GLU A O 1
ATOM 1546 N N . ASP A 1 189 ? 9.203 6.754 -12.969 1 98.06 189 ASP A N 1
ATOM 1547 C CA . ASP A 1 189 ? 8.984 7.145 -11.586 1 98.06 189 ASP A CA 1
ATOM 1548 C C . ASP A 1 189 ? 9.797 8.383 -11.227 1 98.06 189 ASP A C 1
ATOM 1550 O O . ASP A 1 189 ? 9.305 9.273 -10.531 1 98.06 189 ASP A O 1
ATOM 1554 N N . ARG A 1 190 ? 11.039 8.469 -11.719 1 98.06 190 ARG A N 1
ATOM 1555 C CA . ARG A 1 190 ? 11.883 9.633 -11.469 1 98.06 190 ARG A CA 1
ATOM 1556 C C . ARG A 1 190 ? 11.258 10.898 -12.055 1 98.06 190 ARG A C 1
ATOM 1558 O O . ARG A 1 190 ? 11.211 11.938 -11.398 1 98.06 190 ARG A O 1
ATOM 1565 N N . GLU A 1 191 ? 10.812 10.734 -13.258 1 98.12 191 GLU A N 1
ATOM 1566 C CA . GLU A 1 191 ? 10.188 11.867 -13.938 1 98.12 191 GLU A CA 1
ATOM 1567 C C . GLU A 1 191 ? 8.922 12.312 -13.203 1 98.12 191 GLU A C 1
ATOM 1569 O O . GLU A 1 191 ? 8.641 13.508 -13.102 1 98.12 191 GLU A O 1
ATOM 1574 N N . LEU A 1 192 ? 8.203 11.344 -12.742 1 98.06 192 LEU A N 1
ATOM 1575 C CA . LEU A 1 192 ? 6.992 11.641 -11.984 1 98.06 192 LEU A CA 1
ATOM 1576 C C . LEU A 1 192 ? 7.324 12.43 -10.719 1 98.06 192 LEU A C 1
ATOM 1578 O O . LEU A 1 192 ? 6.699 13.461 -10.445 1 98.06 192 LEU A O 1
ATOM 1582 N N . LEU A 1 193 ? 8.297 11.992 -9.953 1 98.38 193 LEU A N 1
ATOM 1583 C CA . LEU A 1 193 ? 8.68 12.695 -8.734 1 98.38 193 LEU A CA 1
ATOM 1584 C C . LEU A 1 193 ? 9.148 14.117 -9.047 1 98.38 193 LEU A C 1
ATOM 1586 O O . LEU A 1 193 ? 8.812 15.055 -8.328 1 98.38 193 LEU A O 1
ATOM 1590 N N . GLU A 1 194 ? 9.891 14.227 -10.109 1 98 194 GLU A N 1
ATOM 1591 C CA . GLU A 1 194 ? 10.367 15.539 -10.523 1 98 194 GLU A CA 1
ATOM 1592 C C . GLU A 1 194 ? 9.203 16.484 -10.789 1 98 194 GLU A C 1
ATOM 1594 O O . GLU A 1 194 ? 9.273 17.672 -10.469 1 98 194 GLU A O 1
ATOM 1599 N N . SER A 1 195 ? 8.164 15.922 -11.359 1 97.69 195 SER A N 1
ATOM 1600 C CA . SER A 1 195 ? 7.012 16.75 -11.703 1 97.69 195 SER A CA 1
ATOM 1601 C C . SER A 1 195 ? 6.203 17.109 -10.461 1 97.69 195 SER A C 1
ATOM 1603 O O . SER A 1 195 ? 5.484 18.109 -10.453 1 97.69 195 SER A O 1
ATOM 1605 N N . VAL A 1 196 ? 6.324 16.344 -9.383 1 98.06 196 VAL A N 1
ATOM 1606 C CA . VAL A 1 196 ? 5.527 16.516 -8.172 1 98.06 196 VAL A CA 1
ATOM 1607 C C . VAL A 1 196 ? 6.234 17.484 -7.215 1 98.06 196 VAL A C 1
ATOM 1609 O O . VAL A 1 196 ? 5.586 18.234 -6.496 1 98.06 196 VAL A O 1
ATOM 1612 N N . ILE A 1 197 ? 7.547 17.516 -7.254 1 98.44 197 ILE A N 1
ATOM 1613 C CA . ILE A 1 197 ? 8.398 18.203 -6.289 1 98.44 197 ILE A CA 1
ATOM 1614 C C . ILE A 1 197 ? 8.008 19.672 -6.203 1 98.44 197 ILE A C 1
ATOM 1616 O O . ILE A 1 197 ? 7.824 20.219 -5.109 1 98.44 197 ILE A O 1
ATOM 1620 N N . PRO A 1 198 ? 7.727 20.375 -7.336 1 98 198 PRO A N 1
ATOM 1621 C CA . PRO A 1 198 ? 7.395 21.797 -7.242 1 98 198 PRO A CA 1
ATOM 1622 C C . PRO A 1 198 ? 6.059 22.047 -6.547 1 98 198 PRO A C 1
ATOM 1624 O O . PRO A 1 198 ? 5.773 23.172 -6.137 1 98 198 PRO A O 1
ATOM 1627 N N . ARG A 1 199 ? 5.238 20.969 -6.387 1 98.25 199 ARG A N 1
ATOM 1628 C CA . ARG A 1 199 ? 3.902 21.109 -5.816 1 98.25 199 ARG A CA 1
ATOM 1629 C C . ARG A 1 199 ? 3.934 20.922 -4.301 1 98.25 199 ARG A C 1
ATOM 1631 O O . ARG A 1 199 ? 2.945 21.203 -3.617 1 98.25 199 ARG A O 1
ATOM 1638 N N . VAL A 1 200 ? 5.047 20.562 -3.736 1 98.69 200 VAL A N 1
ATOM 1639 C CA . VAL A 1 200 ? 5.129 20.188 -2.328 1 98.69 200 VAL A CA 1
ATOM 1640 C C . VAL A 1 200 ? 5.332 21.438 -1.475 1 98.69 200 VAL A C 1
ATOM 1642 O O . VAL A 1 200 ? 6.277 22.203 -1.695 1 98.69 200 VAL A O 1
ATOM 1645 N N . HIS A 1 201 ? 4.438 21.609 -0.495 1 98.69 201 HIS A N 1
ATOM 1646 C CA . HIS A 1 201 ? 4.508 22.766 0.4 1 98.69 201 HIS A CA 1
ATOM 1647 C C . HIS A 1 201 ? 4.637 22.328 1.854 1 98.69 201 HIS A C 1
ATOM 1649 O O . HIS A 1 201 ? 4.789 23.156 2.75 1 98.69 201 HIS A O 1
ATOM 1655 N N . HIS A 1 202 ? 4.562 21.047 2.113 1 98.88 202 HIS A N 1
ATOM 1656 C CA . HIS A 1 202 ? 4.777 20.422 3.42 1 98.88 202 HIS A CA 1
ATOM 1657 C C . HIS A 1 202 ? 5.293 19 3.279 1 98.88 202 HIS A C 1
ATOM 1659 O O . HIS A 1 202 ? 4.93 18.297 2.34 1 98.88 202 HIS A O 1
ATOM 1665 N N . ILE A 1 203 ? 6.191 18.609 4.203 1 98.94 203 ILE A N 1
ATOM 1666 C CA . ILE A 1 203 ? 6.793 17.281 4.121 1 98.94 203 ILE A CA 1
ATOM 1667 C C . ILE A 1 203 ? 6.398 16.453 5.34 1 98.94 203 ILE A C 1
ATOM 1669 O O . ILE A 1 203 ? 6.621 16.875 6.48 1 98.94 203 ILE A O 1
ATOM 1673 N N . HIS A 1 204 ? 5.672 15.398 5.141 1 98.94 204 HIS A N 1
ATOM 1674 C CA . HIS A 1 204 ? 5.672 14.336 6.137 1 98.94 204 HIS A CA 1
ATOM 1675 C C . HIS A 1 204 ? 6.875 13.414 5.957 1 98.94 204 HIS A C 1
ATOM 1677 O O . HIS A 1 204 ? 6.914 12.617 5.02 1 98.94 204 HIS A O 1
ATOM 1683 N N . ALA A 1 205 ? 7.781 13.531 6.883 1 98.69 205 ALA A N 1
ATOM 1684 C CA . ALA A 1 205 ? 9.078 12.859 6.754 1 98.69 205 ALA A CA 1
ATOM 1685 C C . ALA A 1 205 ? 9.078 11.523 7.492 1 98.69 205 ALA A C 1
ATOM 1687 O O . ALA A 1 205 ? 9.773 11.367 8.492 1 98.69 205 ALA A O 1
ATOM 1688 N N . ARG A 1 206 ? 8.398 10.617 6.969 1 98.38 206 ARG A N 1
ATOM 1689 C CA . ARG A 1 206 ? 8.398 9.234 7.434 1 98.38 206 ARG A CA 1
ATOM 1690 C C . ARG A 1 206 ? 9.078 8.312 6.422 1 98.38 206 ARG A C 1
ATOM 1692 O O . ARG A 1 206 ? 8.727 8.32 5.238 1 98.38 206 ARG A O 1
ATOM 1699 N N . ILE A 1 207 ? 10.039 7.586 6.906 1 98.56 207 ILE A N 1
ATOM 1700 C CA . ILE A 1 207 ? 10.68 6.59 6.051 1 98.56 207 ILE A CA 1
ATOM 1701 C C . ILE A 1 207 ? 9.891 5.281 6.105 1 98.56 207 ILE A C 1
ATOM 1703 O O . ILE A 1 207 ? 9.562 4.793 7.191 1 98.56 207 ILE A O 1
ATOM 1707 N N . GLY A 1 208 ? 9.422 4.824 4.973 1 98 208 GLY A N 1
ATOM 1708 C CA . GLY A 1 208 ? 8.82 3.508 4.836 1 98 208 GLY A CA 1
ATOM 1709 C C . GLY A 1 208 ? 9.703 2.518 4.105 1 98 208 GLY A C 1
ATOM 1710 O O . GLY A 1 208 ? 10.891 2.783 3.883 1 98 208 GLY A O 1
ATOM 1711 N N . THR A 1 209 ? 9.273 1.295 3.904 1 97.94 209 THR A N 1
ATOM 1712 C CA . THR A 1 209 ? 9.852 0.319 2.986 1 97.94 209 THR A CA 1
ATOM 1713 C C . THR A 1 209 ? 8.891 0.019 1.841 1 97.94 209 THR A C 1
ATOM 1715 O O . THR A 1 209 ? 7.773 0.543 1.805 1 97.94 209 THR A O 1
ATOM 1718 N N . THR A 1 210 ? 9.359 -0.812 0.932 1 97.88 210 THR A N 1
ATOM 1719 C CA . THR A 1 210 ? 8.492 -1.16 -0.187 1 97.88 210 THR A CA 1
ATOM 1720 C C . THR A 1 210 ? 7.336 -2.045 0.279 1 97.88 210 THR A C 1
ATOM 1722 O O . THR A 1 210 ? 6.363 -2.244 -0.452 1 97.88 210 THR A O 1
ATOM 1725 N N . GLN A 1 211 ? 7.395 -2.514 1.549 1 98.19 211 GLN A N 1
ATOM 1726 C CA . GLN A 1 211 ? 6.383 -3.461 2.002 1 98.19 211 GLN A CA 1
ATOM 1727 C C . GLN A 1 211 ? 5.684 -2.957 3.262 1 98.19 211 GLN A C 1
ATOM 1729 O O . GLN A 1 211 ? 4.73 -3.578 3.74 1 98.19 211 GLN A O 1
ATOM 1734 N N . SER A 1 212 ? 6.145 -1.8 3.809 1 97.88 212 SER A N 1
ATOM 1735 C CA . SER A 1 212 ? 5.57 -1.217 5.016 1 97.88 212 SER A CA 1
ATOM 1736 C C . SER A 1 212 ? 5.605 0.307 4.965 1 97.88 212 SER A C 1
ATOM 1738 O O . SER A 1 212 ? 6.59 0.896 4.516 1 97.88 212 SER A O 1
ATOM 1740 N N . SER A 1 213 ? 4.535 0.917 5.492 1 97.88 213 SER A N 1
ATOM 1741 C CA . SER A 1 213 ? 4.43 2.371 5.418 1 97.88 213 SER A CA 1
ATOM 1742 C C . SER A 1 213 ? 5.379 3.043 6.406 1 97.88 213 SER A C 1
ATOM 1744 O O . SER A 1 213 ? 5.68 4.23 6.277 1 97.88 213 SER A O 1
ATOM 1746 N N . GLN A 1 214 ? 5.852 2.32 7.422 1 98.06 214 GLN A N 1
ATOM 1747 C CA . GLN A 1 214 ? 6.738 2.902 8.422 1 98.06 214 GLN A CA 1
ATOM 1748 C C . GLN A 1 214 ? 7.871 1.941 8.773 1 98.06 214 GLN A C 1
ATOM 1750 O O . GLN A 1 214 ? 7.621 0.799 9.164 1 98.06 214 GLN A O 1
ATOM 1755 N N . CYS A 1 215 ? 9.086 2.375 8.555 1 96.69 215 CYS A N 1
ATOM 1756 C CA . CYS A 1 215 ? 10.305 1.688 8.969 1 96.69 215 CYS A CA 1
ATOM 1757 C C . CYS A 1 215 ? 10.516 1.805 10.469 1 96.69 215 CYS A C 1
ATOM 1759 O O . CYS A 1 215 ? 10.477 2.904 11.023 1 96.69 215 CYS A O 1
ATOM 1761 N N . PRO A 1 216 ? 10.758 0.731 11.117 1 95.88 216 PRO A N 1
ATOM 1762 C CA . PRO A 1 216 ? 10.836 0.776 12.578 1 95.88 216 PRO A CA 1
ATOM 1763 C C . PRO A 1 216 ? 12.109 1.443 13.086 1 95.88 216 PRO A C 1
ATOM 1765 O O . PRO A 1 216 ? 12.156 1.922 14.219 1 95.88 216 PRO A O 1
ATOM 1768 N N . ASP A 1 217 ? 13.188 1.431 12.273 1 96.62 217 ASP A N 1
ATOM 1769 C CA . ASP A 1 217 ? 14.469 2.018 12.672 1 96.62 217 ASP A CA 1
ATOM 1770 C C . ASP A 1 217 ? 15.258 2.477 11.445 1 96.62 217 ASP A C 1
ATOM 1772 O O . ASP A 1 217 ? 16.219 1.812 11.031 1 96.62 217 ASP A O 1
ATOM 1776 N N . PRO A 1 218 ? 14.977 3.635 10.977 1 96.5 218 PRO A N 1
ATOM 1777 C CA . PRO A 1 218 ? 15.648 4.117 9.766 1 96.5 218 PRO A CA 1
ATOM 1778 C C . PRO A 1 218 ? 17.156 4.211 9.922 1 96.5 218 PRO A C 1
ATOM 1780 O O . PRO A 1 218 ? 17.891 4.305 8.93 1 96.5 218 PRO A O 1
ATOM 1783 N N . SER A 1 219 ? 17.672 4.25 11.156 1 96 219 SER A N 1
ATOM 1784 C CA . SER A 1 219 ? 19.094 4.395 11.391 1 96 219 SER A CA 1
ATOM 1785 C C . SER A 1 219 ? 19.828 3.066 11.203 1 96 219 SER A C 1
ATOM 1787 O O . SER A 1 219 ? 21.047 3.031 11.109 1 96 219 SER A O 1
ATOM 1789 N N . ASN A 1 220 ? 19.109 1.944 11.242 1 96.69 220 ASN A N 1
ATOM 1790 C CA . ASN A 1 220 ? 19.719 0.635 11.016 1 96.69 220 ASN A CA 1
ATOM 1791 C C . ASN A 1 220 ? 20.203 0.481 9.578 1 96.69 220 ASN A C 1
ATOM 1793 O O . ASN A 1 220 ? 19.438 0.736 8.641 1 96.69 220 ASN A O 1
ATOM 1797 N N . PRO A 1 221 ? 21.438 0.011 9.367 1 97.19 221 PRO A N 1
ATOM 1798 C CA . PRO A 1 221 ? 22.016 -0.074 8.023 1 97.19 221 PRO A CA 1
ATOM 1799 C C . PRO A 1 221 ? 21.219 -0.97 7.086 1 97.19 221 PRO A C 1
ATOM 1801 O O . PRO A 1 221 ? 21.312 -0.837 5.863 1 97.19 221 PRO A O 1
ATOM 1804 N N . ILE A 1 222 ? 20.438 -1.835 7.59 1 96.06 222 ILE A N 1
ATOM 1805 C CA . ILE A 1 222 ? 19.625 -2.721 6.754 1 96.06 222 ILE A CA 1
ATOM 1806 C C . ILE A 1 222 ? 18.625 -1.896 5.945 1 96.06 222 ILE A C 1
ATOM 1808 O O . ILE A 1 222 ? 18.109 -2.359 4.922 1 96.06 222 ILE A O 1
ATOM 1812 N N . TYR A 1 223 ? 18.359 -0.628 6.344 1 97.5 223 TYR A N 1
ATOM 1813 C CA . TYR A 1 223 ? 17.391 0.231 5.672 1 97.5 223 TYR A CA 1
ATOM 1814 C C . TYR A 1 223 ? 18.094 1.355 4.918 1 97.5 223 TYR A C 1
ATOM 1816 O O . TYR A 1 223 ? 17.5 2.412 4.676 1 97.5 223 TYR A O 1
ATOM 1824 N N . ASN A 1 224 ? 19.359 1.139 4.555 1 98.12 224 ASN A N 1
ATOM 1825 C CA . ASN A 1 224 ? 20.156 2.182 3.898 1 98.12 224 ASN A CA 1
ATOM 1826 C C . ASN A 1 224 ? 19.516 2.607 2.574 1 98.12 224 ASN A C 1
ATOM 1828 O O . ASN A 1 224 ? 19.484 3.797 2.256 1 98.12 224 ASN A O 1
ATOM 1832 N N . ASP A 1 225 ? 19.031 1.662 1.782 1 97.5 225 ASP A N 1
ATOM 1833 C CA . ASP A 1 225 ? 18.453 2.006 0.49 1 97.5 225 ASP A CA 1
ATOM 1834 C C . ASP A 1 225 ? 17.219 2.904 0.662 1 97.5 225 ASP A C 1
ATOM 1836 O O . ASP A 1 225 ? 17.062 3.895 -0.057 1 97.5 225 ASP A O 1
ATOM 1840 N N . GLU A 1 226 ? 16.359 2.549 1.599 1 98.25 226 GLU A N 1
ATOM 1841 C CA . GLU A 1 226 ? 15.188 3.371 1.893 1 98.25 226 GLU A CA 1
ATOM 1842 C C . GLU A 1 226 ? 15.594 4.754 2.393 1 98.25 226 GLU A C 1
ATOM 1844 O O . GLU A 1 226 ? 15.094 5.77 1.903 1 98.25 226 GLU A O 1
ATOM 1849 N N . ARG A 1 227 ? 16.5 4.738 3.348 1 98.31 227 ARG A N 1
ATOM 1850 C CA . ARG A 1 227 ? 16.938 6.004 3.93 1 98.31 227 ARG A CA 1
ATOM 1851 C C . ARG A 1 227 ? 17.5 6.934 2.861 1 98.31 227 ARG A C 1
ATOM 1853 O O . ARG A 1 227 ? 17.141 8.109 2.805 1 98.31 227 ARG A O 1
ATOM 1860 N N . GLU A 1 228 ? 18.359 6.402 2.021 1 98.5 228 GLU A N 1
ATOM 1861 C CA . GLU A 1 228 ? 19 7.199 0.979 1 98.5 228 GLU A CA 1
ATOM 1862 C C . GLU A 1 228 ? 17.984 7.746 -0.005 1 98.5 228 GLU A C 1
ATOM 1864 O O . GLU A 1 228 ? 18.047 8.914 -0.399 1 98.5 228 GLU A O 1
ATOM 1869 N N . PHE A 1 229 ? 17.062 6.973 -0.414 1 98.81 229 PHE A N 1
ATOM 1870 C CA . PHE A 1 229 ? 16.016 7.414 -1.331 1 98.81 229 PHE A CA 1
ATOM 1871 C C . PHE A 1 229 ? 15.234 8.578 -0.74 1 98.81 229 PHE A C 1
ATOM 1873 O O . PHE A 1 229 ? 15.078 9.617 -1.385 1 98.81 229 PHE A O 1
ATOM 1880 N N . PHE A 1 230 ? 14.695 8.422 0.513 1 98.88 230 PHE A N 1
ATOM 1881 C CA . PHE A 1 230 ? 13.844 9.43 1.123 1 98.88 230 PHE A CA 1
ATOM 1882 C C . PHE A 1 230 ? 14.625 10.719 1.384 1 98.88 230 PHE A C 1
ATOM 1884 O O . PHE A 1 230 ? 14.133 11.812 1.122 1 98.88 230 PHE A O 1
ATOM 1891 N N . GLU A 1 231 ? 15.844 10.562 1.865 1 98.69 231 GLU A N 1
ATOM 1892 C CA . GLU A 1 231 ? 16.672 11.727 2.123 1 98.69 231 GLU A CA 1
ATOM 1893 C C . GLU A 1 231 ? 16.922 12.531 0.844 1 98.69 231 GLU A C 1
ATOM 1895 O O . GLU A 1 231 ? 16.766 13.75 0.833 1 98.69 231 GLU A O 1
ATOM 1900 N N . LYS A 1 232 ? 17.281 11.82 -0.179 1 98.62 232 LYS A N 1
ATOM 1901 C CA . LYS A 1 232 ? 17.531 12.484 -1.456 1 98.62 232 LYS A CA 1
ATOM 1902 C C . LYS A 1 232 ? 16.297 13.227 -1.942 1 98.62 232 LYS A C 1
ATOM 1904 O O . LYS A 1 232 ? 16.391 14.367 -2.398 1 98.62 232 LYS A O 1
ATOM 1909 N N . LEU A 1 233 ? 15.195 12.617 -1.852 1 98.81 233 LEU A N 1
ATOM 1910 C CA . LEU A 1 233 ? 13.945 13.227 -2.289 1 98.81 233 LEU A CA 1
ATOM 1911 C C . LEU A 1 233 ? 13.617 14.469 -1.462 1 98.81 233 LEU A C 1
ATOM 1913 O O . LEU A 1 233 ? 13.281 15.516 -2.014 1 98.81 233 LEU A O 1
ATOM 1917 N N . TRP A 1 234 ? 13.68 14.344 -0.101 1 98.88 234 TRP A N 1
ATOM 1918 C CA . TRP A 1 234 ? 13.344 15.461 0.769 1 98.88 234 TRP A CA 1
ATOM 1919 C C . TRP A 1 234 ? 14.297 16.641 0.541 1 98.88 234 TRP A C 1
ATOM 1921 O O . TRP A 1 234 ? 13.875 17.797 0.54 1 98.88 234 TRP A O 1
ATOM 1931 N N . VAL A 1 235 ? 15.555 16.312 0.332 1 98.69 235 VAL A N 1
ATOM 1932 C CA . VAL A 1 235 ? 16.531 17.359 0.049 1 98.69 235 VAL A CA 1
ATOM 1933 C C . VAL A 1 235 ? 16.156 18.078 -1.242 1 98.69 235 VAL A C 1
ATOM 1935 O O . VAL A 1 235 ? 16.188 19.312 -1.304 1 98.69 235 VAL A O 1
ATOM 1938 N N . GLN A 1 236 ? 15.789 17.328 -2.27 1 98.75 236 GLN A N 1
ATOM 1939 C CA . GLN A 1 236 ? 15.367 17.922 -3.527 1 98.75 236 GLN A CA 1
ATOM 1940 C C . GLN A 1 236 ? 14.141 18.812 -3.326 1 98.75 236 GLN A C 1
ATOM 1942 O O . GLN A 1 236 ? 14.047 19.891 -3.92 1 98.75 236 GLN A O 1
ATOM 1947 N N . ILE A 1 237 ? 13.211 18.375 -2.527 1 98.69 237 ILE A N 1
ATOM 1948 C CA . ILE A 1 237 ? 12 19.141 -2.242 1 98.69 237 ILE A CA 1
ATOM 1949 C C . ILE A 1 237 ? 12.375 20.453 -1.567 1 98.69 237 ILE A C 1
ATOM 1951 O O . ILE A 1 237 ? 11.891 21.516 -1.961 1 98.69 237 ILE A O 1
ATOM 1955 N N . VAL A 1 238 ? 13.242 20.375 -0.583 1 98.31 238 VAL A N 1
ATOM 1956 C CA . VAL A 1 238 ? 13.656 21.531 0.195 1 98.31 238 VAL A CA 1
ATOM 1957 C C . VAL A 1 238 ? 14.406 22.516 -0.705 1 98.31 238 VAL A C 1
ATOM 1959 O O . VAL A 1 238 ? 14.117 23.719 -0.697 1 98.31 238 VAL A O 1
ATOM 1962 N N . GLN A 1 239 ? 15.305 22.016 -1.502 1 98.12 239 GLN A N 1
ATOM 1963 C CA . GLN A 1 239 ? 16.062 22.859 -2.414 1 98.12 239 GLN A CA 1
ATOM 1964 C C . GLN A 1 239 ? 15.156 23.531 -3.434 1 98.12 239 GLN A C 1
ATOM 1966 O O . GLN A 1 239 ? 15.312 24.719 -3.719 1 98.12 239 GLN A O 1
ATOM 1971 N N . ASN A 1 240 ? 14.297 22.766 -3.961 1 98.12 240 ASN A N 1
ATOM 1972 C CA . ASN A 1 240 ? 13.367 23.344 -4.926 1 98.12 240 ASN A CA 1
ATOM 1973 C C . ASN A 1 240 ? 12.516 24.438 -4.293 1 98.12 240 ASN A C 1
ATOM 1975 O O . ASN A 1 240 ? 12.273 25.469 -4.918 1 98.12 240 ASN A O 1
ATOM 1979 N N . ALA A 1 241 ? 12.055 24.203 -3.074 1 97.12 241 ALA A N 1
ATOM 1980 C CA . ALA A 1 241 ? 11.219 25.172 -2.377 1 97.12 241 ALA A CA 1
ATOM 1981 C C . ALA A 1 241 ? 11.961 26.5 -2.184 1 97.12 241 ALA A C 1
ATOM 1983 O O . ALA A 1 241 ? 11.43 27.562 -2.494 1 97.12 241 ALA A O 1
ATOM 1984 N N . VAL A 1 242 ? 13.148 26.438 -1.752 1 96.25 242 VAL A N 1
ATOM 1985 C CA . VAL A 1 242 ? 13.938 27.625 -1.468 1 96.25 242 VAL A CA 1
ATOM 1986 C C . VAL A 1 242 ? 14.305 28.328 -2.773 1 96.25 242 VAL A C 1
ATOM 1988 O O . VAL A 1 242 ? 14.25 29.562 -2.865 1 96.25 242 VAL A O 1
ATOM 1991 N N . LYS A 1 243 ? 14.625 27.547 -3.76 1 96.12 243 LYS A N 1
ATOM 1992 C CA . LYS A 1 243 ? 15.016 28.094 -5.055 1 96.12 243 LYS A CA 1
ATOM 1993 C C . LYS A 1 243 ? 13.852 28.828 -5.715 1 96.12 243 LYS A C 1
ATOM 1995 O O . LYS A 1 243 ? 14.031 29.906 -6.289 1 96.12 243 LYS A O 1
ATOM 2000 N N . THR A 1 244 ? 12.719 28.297 -5.617 1 96.56 244 THR A N 1
ATOM 2001 C CA . THR A 1 244 ? 11.602 28.797 -6.41 1 96.56 244 THR A CA 1
ATOM 2002 C C . THR A 1 244 ? 10.758 29.781 -5.598 1 96.56 244 THR A C 1
ATOM 2004 O O . THR A 1 244 ? 10.102 30.656 -6.164 1 96.56 244 THR A O 1
ATOM 2007 N N . ARG A 1 245 ? 10.727 29.672 -4.281 1 95.69 245 ARG A N 1
ATOM 2008 C CA . ARG A 1 245 ? 9.812 30.469 -3.477 1 95.69 245 ARG A CA 1
ATOM 2009 C C . ARG A 1 245 ? 10.57 31.438 -2.578 1 95.69 245 ARG A C 1
ATOM 2011 O O . ARG A 1 245 ? 9.969 32.281 -1.918 1 95.69 245 ARG A O 1
ATOM 2018 N N . GLY A 1 246 ? 11.844 31.312 -2.564 1 92.81 246 GLY A N 1
ATOM 2019 C CA . GLY A 1 246 ? 12.68 32.281 -1.853 1 92.81 246 GLY A CA 1
ATOM 2020 C C . GLY A 1 246 ? 13.141 31.766 -0.497 1 92.81 246 GLY A C 1
ATOM 2021 O O . GLY A 1 246 ? 12.562 30.844 0.055 1 92.81 246 GLY A O 1
ATOM 2022 N N . ASP A 1 247 ? 14.148 32.438 0.088 1 88.31 247 ASP A N 1
ATOM 2023 C CA . ASP A 1 247 ? 14.797 32.062 1.338 1 88.31 247 ASP A CA 1
ATOM 2024 C C . ASP A 1 247 ? 13.859 32.281 2.527 1 88.31 247 ASP A C 1
ATOM 2026 O O . ASP A 1 247 ? 14.023 31.641 3.574 1 88.31 247 ASP A O 1
ATOM 2030 N N . ASP A 1 248 ? 12.953 33.125 2.23 1 90.38 248 ASP A N 1
ATOM 2031 C CA . ASP A 1 248 ? 12.055 33.469 3.338 1 90.38 248 ASP A CA 1
ATOM 2032 C C . ASP A 1 248 ? 10.883 32.469 3.406 1 90.38 248 ASP A C 1
ATOM 2034 O O . ASP A 1 248 ? 10.125 32.469 4.379 1 90.38 248 ASP A O 1
ATOM 2038 N N . PHE A 1 249 ? 10.805 31.672 2.418 1 93.62 249 PHE A N 1
ATOM 2039 C CA . PHE A 1 249 ? 9.75 30.672 2.445 1 93.62 249 PHE A CA 1
ATOM 2040 C C . PHE A 1 249 ? 9.961 29.688 3.598 1 93.62 249 PHE A C 1
ATOM 2042 O O . PHE A 1 249 ? 11.07 29.188 3.801 1 93.62 249 PHE A O 1
ATOM 2049 N N . GLN A 1 250 ? 8.953 29.484 4.34 1 96.94 250 GLN A N 1
ATOM 2050 C CA . GLN A 1 250 ? 9.047 28.547 5.453 1 96.94 250 GLN A CA 1
ATOM 2051 C C . GLN A 1 250 ? 8.852 27.109 4.973 1 96.94 250 GLN A C 1
ATOM 2053 O O . GLN A 1 250 ? 7.734 26.703 4.633 1 96.94 250 GLN A O 1
ATOM 2058 N N . VAL A 1 251 ? 9.906 26.359 4.945 1 97.69 251 VAL A N 1
ATOM 2059 C CA . VAL A 1 251 ? 9.82 24.922 4.691 1 97.69 251 VAL A CA 1
ATOM 2060 C C . VAL A 1 251 ? 9.391 24.188 5.965 1 97.69 251 VAL A C 1
ATOM 2062 O O . VAL A 1 251 ? 10.094 24.25 6.98 1 97.69 251 VAL A O 1
ATOM 2065 N N . THR A 1 252 ? 8.242 23.578 5.926 1 98.75 252 THR A N 1
ATOM 2066 C CA . THR A 1 252 ? 7.734 22.875 7.094 1 98.75 252 THR A CA 1
ATOM 2067 C C . THR A 1 252 ? 7.844 21.359 6.898 1 98.75 252 THR A C 1
ATOM 2069 O O . THR A 1 252 ? 7.617 20.859 5.801 1 98.75 252 THR A O 1
ATOM 2072 N N . PHE A 1 253 ? 8.266 20.641 7.914 1 98.88 253 PHE A N 1
ATOM 2073 C CA . PHE A 1 253 ? 8.25 19.188 7.848 1 98.88 253 PHE A CA 1
ATOM 2074 C C . PHE A 1 253 ? 7.879 18.594 9.195 1 98.88 253 PHE A C 1
ATOM 2076 O O . PHE A 1 253 ? 8.109 19.203 10.242 1 98.88 253 PHE A O 1
ATOM 2083 N N . THR A 1 254 ? 7.234 17.484 9.172 1 98.88 254 THR A N 1
ATOM 2084 C CA . THR A 1 254 ? 6.816 16.703 10.328 1 98.88 254 THR A CA 1
ATOM 2085 C C . THR A 1 254 ? 7.34 15.273 10.234 1 98.88 254 THR A C 1
ATOM 2087 O O . THR A 1 254 ? 6.961 14.523 9.328 1 98.88 254 THR A O 1
ATOM 2090 N N . PRO A 1 255 ? 8.297 14.883 11.102 1 98.38 255 PRO A N 1
ATOM 2091 C CA . PRO A 1 255 ? 8.594 13.453 11.203 1 98.38 255 PRO A CA 1
ATOM 2092 C C . PRO A 1 255 ? 7.406 12.641 11.719 1 98.38 255 PRO A C 1
ATOM 2094 O O . PRO A 1 255 ? 7.367 12.281 12.898 1 98.38 255 PRO A O 1
ATOM 2097 N N . GLU A 1 256 ? 6.551 12.273 10.859 1 97.69 256 GLU A N 1
ATOM 2098 C CA . GLU A 1 256 ? 5.242 11.742 11.234 1 97.69 256 GLU A CA 1
ATOM 2099 C C . GLU A 1 256 ? 5.309 10.242 11.508 1 97.69 256 GLU A C 1
ATOM 2101 O O . GLU A 1 256 ? 4.699 9.453 10.781 1 97.69 256 GLU A O 1
ATOM 2106 N N . TYR A 1 257 ? 5.996 9.875 12.531 1 97.75 257 TYR A N 1
ATOM 2107 C CA . TYR A 1 257 ? 5.992 8.492 13.016 1 97.75 257 TYR A CA 1
ATOM 2108 C C . TYR A 1 257 ? 4.879 8.273 14.023 1 97.75 257 TYR A C 1
ATOM 2110 O O . TYR A 1 257 ? 4.727 9.047 14.969 1 97.75 257 TYR A O 1
ATOM 2118 N N . GLY A 1 258 ? 4.023 7.297 13.766 1 96.75 258 GLY A N 1
ATOM 2119 C CA . GLY A 1 258 ? 2.887 7.023 14.633 1 96.75 258 GLY A CA 1
ATOM 2120 C C . GLY A 1 258 ? 2.895 5.617 15.203 1 96.75 258 GLY A C 1
ATOM 2121 O O . GLY A 1 258 ? 3.74 4.801 14.836 1 96.75 258 GLY A O 1
ATOM 2122 N N . PRO A 1 259 ? 2.043 5.391 16.156 1 96.31 259 PRO A N 1
ATOM 2123 C CA . PRO A 1 259 ? 1.992 4.082 16.812 1 96.31 259 PRO A CA 1
ATOM 2124 C C . PRO A 1 259 ? 1.452 2.982 15.898 1 96.31 259 PRO A C 1
ATOM 2126 O O . PRO A 1 259 ? 1.151 3.238 14.727 1 96.31 259 PRO A O 1
ATOM 2129 N N . TYR A 1 260 ? 1.423 1.729 16.406 1 93.94 260 TYR A N 1
ATOM 2130 C CA . TYR A 1 260 ? 0.765 0.648 15.688 1 93.94 260 TYR A CA 1
ATOM 2131 C C . TYR A 1 260 ? -0.651 1.043 15.289 1 93.94 260 TYR A C 1
ATOM 2133 O O . TYR A 1 260 ? -1.377 1.66 16.078 1 93.94 260 TYR A O 1
ATOM 2141 N N . PRO A 1 261 ? -1.044 0.862 14.07 1 94.62 261 PRO A N 1
ATOM 2142 C CA . PRO A 1 261 ? -0.484 -0.157 13.18 1 94.62 261 PRO A CA 1
ATOM 2143 C C . PRO A 1 261 ? 0.619 0.39 12.281 1 94.62 261 PRO A C 1
ATOM 2145 O O . PRO A 1 261 ? 1.247 -0.37 11.539 1 94.62 261 PRO A O 1
ATOM 2148 N N . TYR A 1 262 ? 0.949 1.631 12.352 1 96.75 262 TYR A N 1
ATOM 2149 C CA . TYR A 1 262 ? 2.021 2.168 11.516 1 96.75 262 TYR A CA 1
ATOM 2150 C C . TYR A 1 262 ? 3.379 1.661 11.984 1 96.75 262 TYR A C 1
ATOM 2152 O O . TYR A 1 262 ? 4.133 1.07 11.211 1 96.75 262 TYR A O 1
ATOM 2160 N N . HIS A 1 263 ? 3.623 1.888 13.258 1 96.5 263 HIS A N 1
ATOM 2161 C CA . HIS A 1 263 ? 4.879 1.386 13.805 1 96.5 263 HIS A CA 1
ATOM 2162 C C . HIS A 1 263 ? 4.809 -0.118 14.055 1 96.5 263 HIS A C 1
ATOM 2164 O O . HIS A 1 263 ? 3.955 -0.59 14.805 1 96.5 263 HIS A O 1
ATOM 2170 N N . PRO A 1 264 ? 5.664 -0.84 13.297 1 93.69 264 PRO A N 1
ATOM 2171 C CA . PRO A 1 264 ? 5.559 -2.293 13.453 1 93.69 264 PRO A CA 1
ATOM 2172 C C . PRO A 1 264 ? 5.77 -2.75 14.891 1 93.69 264 PRO A C 1
ATOM 2174 O O . PRO A 1 264 ? 6.594 -2.178 15.609 1 93.69 264 PRO A O 1
ATOM 2177 N N . ASN A 1 265 ? 5.008 -3.84 15.094 1 91.5 265 ASN A N 1
ATOM 2178 C CA . ASN A 1 265 ? 5.273 -4.516 16.359 1 91.5 265 ASN A CA 1
ATOM 2179 C C . ASN A 1 265 ? 6.645 -5.188 16.359 1 91.5 265 ASN A C 1
ATOM 2181 O O . ASN A 1 265 ? 7.176 -5.527 15.297 1 91.5 265 ASN A O 1
ATOM 2185 N N . PHE A 1 266 ? 7.32 -5.234 17.422 1 90.38 266 PHE A N 1
ATOM 2186 C CA . PHE A 1 266 ? 8.578 -5.945 17.625 1 90.38 266 PHE A CA 1
ATOM 2187 C C . PHE A 1 266 ? 9.758 -5.117 17.125 1 90.38 266 PHE A C 1
ATOM 2189 O O . PHE A 1 266 ? 10.875 -5.621 17.031 1 90.38 266 PHE A O 1
ATOM 2196 N N . GLY A 1 267 ? 9.484 -3.912 16.609 1 89.75 267 GLY A N 1
ATOM 2197 C CA . GLY A 1 267 ? 10.578 -3.035 16.219 1 89.75 267 GLY A CA 1
ATOM 2198 C C . GLY A 1 267 ? 11.531 -2.734 17.375 1 89.75 267 GLY A C 1
ATOM 2199 O O . GLY A 1 267 ? 11.156 -2.859 18.531 1 89.75 267 GLY A O 1
ATOM 2200 N N . PRO A 1 268 ? 12.781 -2.373 17 1 94.69 268 PRO A N 1
ATOM 2201 C CA . PRO A 1 268 ? 13.797 -2.174 18.047 1 94.69 268 PRO A CA 1
ATOM 2202 C C . PRO A 1 268 ? 13.68 -0.818 18.734 1 94.69 268 PRO A C 1
ATOM 2204 O O . PRO A 1 268 ? 14.352 -0.571 19.734 1 94.69 268 PRO A O 1
ATOM 2207 N N . ARG A 1 269 ? 12.875 0.111 18.219 1 95.81 269 ARG A N 1
ATOM 2208 C CA . ARG A 1 269 ? 12.703 1.45 18.781 1 95.81 269 ARG A CA 1
ATOM 2209 C C . ARG A 1 269 ? 11.227 1.789 18.953 1 95.81 269 ARG A C 1
ATOM 2211 O O . ARG A 1 269 ? 10.367 1.176 18.328 1 95.81 269 ARG A O 1
ATOM 2218 N N . VAL A 1 270 ? 11.008 2.727 19.875 1 95.75 270 VAL A N 1
ATOM 2219 C CA . VAL A 1 270 ? 9.648 3.244 19.984 1 95.75 270 VAL A CA 1
ATOM 2220 C C . VAL A 1 270 ? 9.453 4.398 19.016 1 95.75 270 VAL A C 1
ATOM 2222 O O . VAL A 1 270 ? 10.398 5.133 18.703 1 95.75 270 VAL A O 1
ATOM 2225 N N . PHE A 1 271 ? 8.211 4.566 18.531 1 96.5 271 PHE A N 1
ATOM 2226 C CA . PHE A 1 271 ? 7.957 5.461 17.406 1 96.5 271 PHE A CA 1
ATOM 2227 C C . PHE A 1 271 ? 8.266 6.906 17.781 1 96.5 271 PHE A C 1
ATOM 2229 O O . PHE A 1 271 ? 8.703 7.691 16.938 1 96.5 271 PHE A O 1
ATOM 2236 N N . THR A 1 272 ? 8.07 7.297 19.109 1 96.25 272 THR A N 1
ATOM 2237 C CA . THR A 1 272 ? 8.312 8.672 19.531 1 96.25 272 THR A CA 1
ATOM 2238 C C . THR A 1 272 ? 9.805 8.992 19.484 1 96.25 272 THR A C 1
ATOM 2240 O O . THR A 1 272 ? 10.203 10.094 19.094 1 96.25 272 THR A O 1
ATOM 2243 N N . GLU A 1 273 ? 10.602 8.023 19.844 1 96.81 273 GLU A N 1
ATOM 2244 C CA . GLU A 1 273 ? 12.055 8.188 19.766 1 96.81 273 GLU A CA 1
ATOM 2245 C C . GLU A 1 273 ? 12.508 8.336 18.312 1 96.81 273 GLU A C 1
ATOM 2247 O O . GLU A 1 273 ? 13.367 9.164 18 1 96.81 273 GLU A O 1
ATOM 2252 N N . VAL A 1 274 ? 11.906 7.516 17.453 1 97.75 274 VAL A N 1
ATOM 2253 C CA . VAL A 1 274 ? 12.242 7.594 16.031 1 97.75 274 VAL A CA 1
ATOM 2254 C C . VAL A 1 274 ? 11.898 8.984 15.5 1 97.75 274 VAL A C 1
ATOM 2256 O O . VAL A 1 274 ? 12.719 9.609 14.82 1 97.75 274 VAL A O 1
ATOM 2259 N N . ALA A 1 275 ? 10.695 9.492 15.836 1 97.81 275 ALA A N 1
ATOM 2260 C CA . ALA A 1 275 ? 10.25 10.805 15.383 1 97.81 275 ALA A CA 1
ATOM 2261 C C . ALA A 1 275 ? 11.219 11.898 15.812 1 97.81 275 ALA A C 1
ATOM 2263 O O . ALA A 1 275 ? 11.617 12.742 15.008 1 97.81 275 ALA A O 1
ATOM 2264 N N . ASP A 1 276 ? 11.641 11.859 17.094 1 97.62 276 ASP A N 1
ATOM 2265 C CA . ASP A 1 276 ? 12.469 12.922 17.656 1 97.62 276 ASP A CA 1
ATOM 2266 C C . ASP A 1 276 ? 13.883 12.875 17.094 1 97.62 276 ASP A C 1
ATOM 2268 O O . ASP A 1 276 ? 14.445 13.906 16.703 1 97.62 276 ASP A O 1
ATOM 2272 N N . THR A 1 277 ? 14.492 11.68 16.984 1 97.75 277 THR A N 1
ATOM 2273 C CA . THR A 1 277 ? 15.867 11.57 16.5 1 97.75 277 THR A CA 1
ATOM 2274 C C . THR A 1 277 ? 15.938 11.852 15 1 97.75 277 THR A C 1
ATOM 2276 O O . THR A 1 277 ? 16.844 12.539 14.531 1 97.75 277 THR A O 1
ATOM 2279 N N . GLU A 1 278 ? 14.953 11.359 14.25 1 98 278 GLU A N 1
ATOM 2280 C CA . GLU A 1 278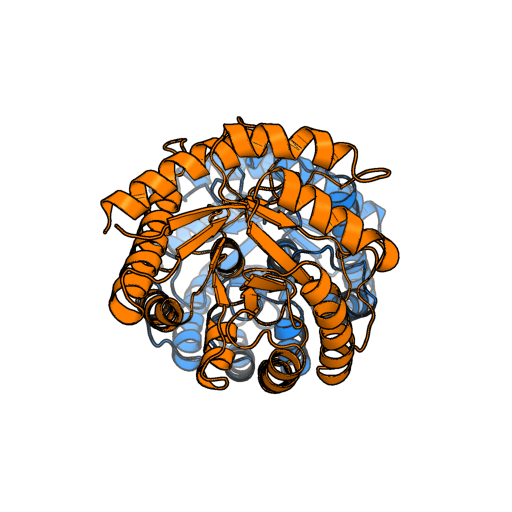 ? 14.906 11.648 12.82 1 98 278 GLU A CA 1
ATOM 2281 C C . GLU A 1 278 ? 14.648 13.133 12.57 1 98 278 GLU A C 1
ATOM 2283 O O . GLU A 1 278 ? 15.211 13.719 11.641 1 98 278 GLU A O 1
ATOM 2288 N N . GLY A 1 279 ? 13.734 13.695 13.398 1 97.94 279 GLY A N 1
ATOM 2289 C CA . GLY A 1 279 ? 13.469 15.117 13.266 1 97.94 279 GLY A CA 1
ATOM 2290 C C . GLY A 1 279 ? 14.719 15.969 13.359 1 97.94 279 GLY A C 1
ATOM 2291 O O . GLY A 1 279 ? 14.953 16.828 12.508 1 97.94 279 GLY A O 1
ATOM 2292 N N . ILE A 1 280 ? 15.547 15.711 14.352 1 97.94 280 ILE A N 1
ATOM 2293 C CA . ILE A 1 280 ? 16.781 16.453 14.57 1 97.94 280 ILE A CA 1
ATOM 2294 C C . ILE A 1 280 ? 17.75 16.203 13.422 1 97.94 280 ILE A C 1
ATOM 2296 O O . ILE A 1 280 ? 18.328 17.141 12.867 1 97.94 280 ILE A O 1
ATOM 2300 N N . ARG A 1 281 ? 17.875 14.969 13.078 1 98 281 ARG A N 1
ATOM 2301 C CA . ARG A 1 281 ? 18.812 14.57 12.031 1 98 281 ARG A CA 1
ATOM 2302 C C . ARG A 1 281 ? 18.422 15.203 10.695 1 98 281 ARG A C 1
ATOM 2304 O O . ARG A 1 281 ? 19.281 15.727 9.984 1 98 281 ARG A O 1
ATOM 2311 N N . LEU A 1 282 ? 17.188 15.188 10.336 1 98.31 282 LEU A N 1
ATOM 2312 C CA . LEU A 1 282 ? 16.719 15.695 9.055 1 98.31 282 LEU A CA 1
ATOM 2313 C C . LEU A 1 282 ? 16.797 17.219 9.008 1 98.31 282 LEU A C 1
ATOM 2315 O O . LEU A 1 282 ? 17.094 17.797 7.961 1 98.31 282 LEU A O 1
ATOM 2319 N N . GLU A 1 283 ? 16.469 17.844 10.125 1 98.06 283 GLU A N 1
ATOM 2320 C CA . GLU A 1 283 ? 16.609 19.297 10.172 1 98.06 283 GLU A CA 1
ATOM 2321 C C . GLU A 1 283 ? 18.031 19.719 9.828 1 98.06 283 GLU A C 1
ATOM 2323 O O . GLU A 1 283 ? 18.234 20.656 9.047 1 98.06 283 GLU A O 1
ATOM 2328 N N . LYS A 1 284 ? 19.016 19.031 10.406 1 97.81 284 LYS A N 1
ATOM 2329 C CA . LYS A 1 284 ? 20.422 19.297 10.102 1 97.81 284 LYS A CA 1
ATOM 2330 C C . LYS A 1 284 ? 20.719 19.031 8.625 1 97.81 284 LYS A C 1
ATOM 2332 O O . LYS A 1 284 ? 21.422 19.812 7.98 1 97.81 284 LYS A O 1
ATOM 2337 N N . LEU A 1 285 ? 20.188 17.938 8.156 1 98.19 285 LEU A N 1
ATOM 2338 C CA . LEU A 1 285 ? 20.391 17.562 6.762 1 98.19 285 LEU A CA 1
ATOM 2339 C C . LEU A 1 285 ? 19.844 18.641 5.832 1 98.19 285 LEU A C 1
ATOM 2341 O O . LEU A 1 285 ? 20.5 19 4.844 1 98.19 285 LEU A O 1
ATOM 2345 N N . PHE A 1 286 ? 18.609 19.141 6.113 1 98 286 PHE A N 1
ATOM 2346 C CA . PHE A 1 286 ? 17.969 20.156 5.281 1 98 286 PHE A CA 1
ATOM 2347 C C . PHE A 1 286 ? 18.766 21.453 5.309 1 98 286 PHE A C 1
ATOM 2349 O O . PHE A 1 286 ? 18.969 22.078 4.266 1 98 286 PHE A O 1
ATOM 2356 N N . HIS A 1 287 ? 19.266 21.875 6.484 1 96.69 287 HIS A N 1
ATOM 2357 C CA . HIS A 1 287 ? 20.078 23.078 6.582 1 96.69 287 HIS A CA 1
ATOM 2358 C C . HIS A 1 287 ? 21.375 22.938 5.793 1 96.69 287 HIS A C 1
ATOM 2360 O O . HIS A 1 287 ? 21.797 23.859 5.094 1 96.69 287 HIS A O 1
ATOM 2366 N N . ALA A 1 288 ? 21.953 21.781 5.863 1 96.69 288 ALA A N 1
ATOM 2367 C CA . ALA A 1 288 ? 23.219 21.531 5.191 1 96.69 288 ALA A CA 1
ATOM 2368 C C . ALA A 1 288 ? 23.047 21.547 3.674 1 96.69 288 ALA A C 1
ATOM 2370 O O . ALA A 1 288 ? 24 21.844 2.941 1 96.69 288 ALA A O 1
ATOM 2371 N N . ALA A 1 289 ? 21.906 21.25 3.283 1 94.69 289 ALA A N 1
ATOM 2372 C CA . ALA A 1 289 ? 21.641 21.141 1.851 1 94.69 289 ALA A CA 1
ATOM 2373 C C . ALA A 1 289 ? 21.406 22.516 1.232 1 94.69 289 ALA A C 1
ATOM 2375 O O . ALA A 1 289 ? 21.406 22.656 0.008 1 94.69 289 ALA A O 1
ATOM 2376 N N . LEU A 1 290 ? 21.203 23.531 2.021 1 93.31 290 LEU A N 1
ATOM 2377 C CA . LEU A 1 290 ? 20.906 24.875 1.553 1 93.31 290 LEU A CA 1
ATOM 2378 C C . LEU A 1 290 ? 22.141 25.766 1.691 1 93.31 290 LEU A C 1
ATOM 2380 O O . LEU A 1 290 ? 22.312 26.719 0.927 1 93.31 290 LEU A O 1
ATOM 2384 N N . MET B 1 1 ? -14.625 -36.219 -1.11 1 70.44 1 MET B N 1
ATOM 2385 C CA . MET B 1 1 ? -13.992 -35.281 -0.167 1 70.44 1 MET B CA 1
ATOM 2386 C C . MET B 1 1 ? -13.508 -34.031 -0.876 1 70.44 1 MET B C 1
ATOM 2388 O O . MET B 1 1 ? -13.148 -34.062 -2.053 1 70.44 1 MET B O 1
ATOM 2392 N N . PRO B 1 2 ? -13.578 -32.719 -0.198 1 80.06 2 PRO B N 1
ATOM 2393 C CA . PRO B 1 2 ? -13.133 -31.531 -0.904 1 80.06 2 PRO B CA 1
ATOM 2394 C C . PRO B 1 2 ? -11.656 -31.609 -1.312 1 80.06 2 PRO B C 1
ATOM 2396 O O . PRO B 1 2 ? -10.844 -32.188 -0.602 1 80.06 2 PRO B O 1
ATOM 2399 N N . ASN B 1 3 ? -11.383 -31.203 -2.488 1 93.31 3 ASN B N 1
ATOM 2400 C CA . ASN B 1 3 ? -10.055 -31.219 -3.088 1 93.31 3 ASN B CA 1
ATOM 2401 C C . ASN B 1 3 ? -9.297 -29.922 -2.812 1 93.31 3 ASN B C 1
ATOM 2403 O O . ASN B 1 3 ? -9.367 -28.969 -3.602 1 93.31 3 ASN B O 1
ATOM 2407 N N . ILE B 1 4 ? -8.688 -29.891 -1.639 1 96.75 4 ILE B N 1
ATOM 2408 C CA . ILE B 1 4 ? -7.871 -28.75 -1.253 1 96.75 4 ILE B CA 1
ATOM 2409 C C . ILE B 1 4 ? -6.391 -29.094 -1.399 1 96.75 4 ILE B C 1
ATOM 2411 O O . ILE B 1 4 ? -5.926 -30.094 -0.842 1 96.75 4 ILE B O 1
ATOM 2415 N N . SER B 1 5 ? -5.699 -28.344 -2.164 1 98.19 5 SER B N 1
ATOM 2416 C CA . SER B 1 5 ? -4.285 -28.609 -2.416 1 98.19 5 SER B CA 1
ATOM 2417 C C . SER B 1 5 ? -3.42 -27.453 -1.944 1 98.19 5 SER B C 1
ATOM 2419 O O . SER B 1 5 ? -3.648 -26.297 -2.332 1 98.19 5 SER B O 1
ATOM 2421 N N . ARG B 1 6 ? -2.467 -27.766 -1.095 1 98.69 6 ARG B N 1
ATOM 2422 C CA . ARG B 1 6 ? -1.512 -26.797 -0.566 1 98.69 6 ARG B CA 1
ATOM 2423 C C . ARG B 1 6 ? -0.21 -26.812 -1.36 1 98.69 6 ARG B C 1
ATOM 2425 O O . ARG B 1 6 ? 0.394 -27.875 -1.54 1 98.69 6 ARG B O 1
ATOM 2432 N N . PHE B 1 7 ? 0.144 -25.688 -1.887 1 98.88 7 PHE B N 1
ATOM 2433 C CA . PHE B 1 7 ? 1.395 -25.516 -2.619 1 98.88 7 PHE B CA 1
ATOM 2434 C C . PHE B 1 7 ? 2.385 -24.688 -1.821 1 98.88 7 PHE B C 1
ATOM 2436 O O . PHE B 1 7 ? 1.984 -23.828 -1.02 1 98.88 7 PHE B O 1
ATOM 2443 N N . ARG B 1 8 ? 3.699 -24.953 -1.999 1 98.62 8 ARG B N 1
ATOM 2444 C CA . ARG B 1 8 ? 4.734 -24.125 -1.39 1 98.62 8 ARG B CA 1
ATOM 2445 C C . ARG B 1 8 ? 5.438 -23.266 -2.438 1 98.62 8 ARG B C 1
ATOM 2447 O O . ARG B 1 8 ? 5.848 -23.766 -3.484 1 98.62 8 ARG B O 1
ATOM 2454 N N . THR B 1 9 ? 5.527 -21.984 -2.205 1 98.25 9 THR B N 1
ATOM 2455 C CA . THR B 1 9 ? 6.312 -21.125 -3.08 1 98.25 9 THR B CA 1
ATOM 2456 C C . THR B 1 9 ? 7.809 -21.359 -2.875 1 98.25 9 THR B C 1
ATOM 2458 O O . THR B 1 9 ? 8.25 -21.641 -1.758 1 98.25 9 THR B O 1
ATOM 2461 N N . THR B 1 10 ? 8.586 -21.172 -3.893 1 97.31 10 THR B N 1
ATOM 2462 C CA . THR B 1 10 ? 10.039 -21.234 -3.77 1 97.31 10 THR B CA 1
ATOM 2463 C C . THR B 1 10 ? 10.633 -19.844 -3.598 1 97.31 10 THR B C 1
ATOM 2465 O O . THR B 1 10 ? 11.844 -19.656 -3.711 1 97.31 10 THR B O 1
ATOM 2468 N N . TRP B 1 11 ? 9.711 -18.875 -3.424 1 95.31 11 TRP B N 1
ATOM 2469 C CA . TRP B 1 11 ? 10.156 -17.516 -3.209 1 95.31 11 TRP B CA 1
ATOM 2470 C C . TRP B 1 11 ? 11.164 -17.438 -2.066 1 95.31 11 TRP B C 1
ATOM 2472 O O . TRP B 1 11 ? 10.898 -17.922 -0.965 1 95.31 11 TRP B O 1
ATOM 2482 N N . GLY B 1 12 ? 12.328 -16.844 -2.328 1 93.81 12 GLY B N 1
ATOM 2483 C CA . GLY B 1 12 ? 13.391 -16.75 -1.339 1 93.81 12 GLY B CA 1
ATOM 2484 C C . GLY B 1 12 ? 14.391 -17.891 -1.435 1 93.81 12 GLY B C 1
ATOM 2485 O O . GLY B 1 12 ? 15.414 -17.875 -0.743 1 93.81 12 GLY B O 1
ATOM 2486 N N . VAL B 1 13 ? 14.125 -18.875 -2.301 1 95.69 13 VAL B N 1
ATOM 2487 C CA . VAL B 1 13 ? 15.023 -20 -2.529 1 95.69 13 VAL B CA 1
ATOM 2488 C C . VAL B 1 13 ? 15.297 -20.156 -4.023 1 95.69 13 VAL B C 1
ATOM 2490 O O . VAL B 1 13 ? 14.586 -20.891 -4.719 1 95.69 13 VAL B O 1
ATOM 2493 N N . PRO B 1 14 ? 16.328 -19.484 -4.5 1 95.44 14 PRO B N 1
ATOM 2494 C CA . PRO B 1 14 ? 16.656 -19.656 -5.918 1 95.44 14 PRO B CA 1
ATOM 2495 C C . PRO B 1 14 ? 16.984 -21.109 -6.273 1 95.44 14 PRO B C 1
ATOM 2497 O O . PRO B 1 14 ? 17.375 -21.891 -5.398 1 95.44 14 PRO B O 1
ATOM 2500 N N . PRO B 1 15 ? 16.797 -21.422 -7.5 1 97.25 15 PRO B N 1
ATOM 2501 C CA . PRO B 1 15 ? 17 -22.828 -7.875 1 97.25 15 PRO B CA 1
ATOM 2502 C C . PRO B 1 15 ? 18.438 -23.297 -7.648 1 97.25 15 PRO B C 1
ATOM 2504 O O . PRO B 1 15 ? 18.656 -24.438 -7.258 1 97.25 15 PRO B O 1
ATOM 2507 N N . GLY B 1 16 ? 19.438 -22.375 -7.824 1 96.19 16 GLY B N 1
ATOM 2508 C CA . GLY B 1 16 ? 20.844 -22.75 -7.777 1 96.19 16 GLY B CA 1
ATOM 2509 C C . GLY B 1 16 ? 21.328 -23.375 -9.07 1 96.19 16 GLY B C 1
ATOM 2510 O O . GLY B 1 16 ? 20.547 -23.578 -10 1 96.19 16 GLY B O 1
ATOM 2511 N N . ASP B 1 17 ? 22.672 -23.734 -9.008 1 95.38 17 ASP B N 1
ATOM 2512 C CA . ASP B 1 17 ? 23.266 -24.422 -10.148 1 95.38 17 ASP B CA 1
ATOM 2513 C C . ASP B 1 17 ? 22.672 -25.828 -10.297 1 95.38 17 ASP B C 1
ATOM 2515 O O . ASP B 1 17 ? 22.609 -26.594 -9.328 1 95.38 17 ASP B O 1
ATOM 2519 N N . ASN B 1 18 ? 22.219 -26.141 -11.461 1 96.19 18 ASN B N 1
ATOM 2520 C CA . ASN B 1 18 ? 21.594 -27.438 -11.742 1 96.19 18 ASN B CA 1
ATOM 2521 C C . ASN B 1 18 ? 20.516 -27.766 -10.719 1 96.19 18 ASN B C 1
ATOM 2523 O O . ASN B 1 18 ? 20.422 -28.906 -10.266 1 96.19 18 ASN B O 1
ATOM 2527 N N . PHE B 1 19 ? 19.828 -26.734 -10.203 1 98.25 19 PHE B N 1
ATOM 2528 C CA . PHE B 1 19 ? 18.672 -26.859 -9.312 1 98.25 19 PHE B CA 1
ATOM 2529 C C . PHE B 1 19 ? 19.109 -27.438 -7.965 1 98.25 19 PHE B C 1
ATOM 2531 O O . PHE B 1 19 ? 18.312 -28.094 -7.289 1 98.25 19 PHE B O 1
ATOM 2538 N N . GLU B 1 20 ? 20.328 -27.234 -7.527 1 98.12 20 GLU B N 1
ATOM 2539 C CA . GLU B 1 20 ? 20.828 -27.844 -6.301 1 98.12 20 GLU B CA 1
ATOM 2540 C C . GLU B 1 20 ? 19.984 -27.422 -5.09 1 98.12 20 GLU B C 1
ATOM 2542 O O . GLU B 1 20 ? 19.75 -28.219 -4.184 1 98.12 20 GLU B O 1
ATOM 2547 N N . ASN B 1 21 ? 19.578 -26.156 -4.973 1 98.25 21 ASN B N 1
ATOM 2548 C CA . ASN B 1 21 ? 18.766 -25.703 -3.854 1 98.25 21 ASN B CA 1
ATOM 2549 C C . ASN B 1 21 ? 17.391 -26.359 -3.854 1 98.25 21 ASN B C 1
ATOM 2551 O O . ASN B 1 21 ? 16.891 -26.75 -2.801 1 98.25 21 ASN B O 1
ATOM 2555 N N . TRP B 1 22 ? 16.766 -26.484 -5.043 1 98.44 22 TRP B N 1
ATOM 2556 C CA . TRP B 1 22 ? 15.43 -27.094 -5.141 1 98.44 22 TRP B CA 1
ATOM 2557 C C . TRP B 1 22 ? 15.5 -28.609 -4.941 1 98.44 22 TRP B C 1
ATOM 2559 O O . TRP B 1 22 ? 14.586 -29.203 -4.383 1 98.44 22 TRP B O 1
ATOM 2569 N N . ARG B 1 23 ? 16.625 -29.25 -5.383 1 98.44 23 ARG B N 1
ATOM 2570 C CA . ARG B 1 23 ? 16.844 -30.672 -5.137 1 98.44 23 ARG B CA 1
ATOM 2571 C C . ARG B 1 23 ? 16.891 -30.969 -3.641 1 98.44 23 ARG B C 1
ATOM 2573 O O . ARG B 1 23 ? 16.453 -32.031 -3.201 1 98.44 23 ARG B O 1
ATOM 2580 N N . LYS B 1 24 ? 17.328 -30.047 -2.871 1 97.94 24 LYS B N 1
ATOM 2581 C CA . LYS B 1 24 ? 17.359 -30.188 -1.419 1 97.94 24 LYS B CA 1
ATOM 2582 C C . LYS B 1 24 ? 16 -29.844 -0.805 1 97.94 24 LYS B C 1
ATOM 2584 O O . LYS B 1 24 ? 15.555 -30.5 0.141 1 97.94 24 LYS B O 1
ATOM 2589 N N . LEU B 1 25 ? 15.328 -28.891 -1.312 1 97.94 25 LEU B N 1
ATOM 2590 C CA . LEU B 1 25 ? 14.094 -28.359 -0.748 1 97.94 25 LEU B CA 1
ATOM 2591 C C . LEU B 1 25 ? 12.922 -29.297 -1.016 1 97.94 25 LEU B C 1
ATOM 2593 O O . LEU B 1 25 ? 12.07 -29.484 -0.146 1 97.94 25 LEU B O 1
ATOM 2597 N N . PHE B 1 26 ? 12.797 -29.891 -2.229 1 98.5 26 PHE B N 1
ATOM 2598 C CA . PHE B 1 26 ? 11.594 -30.594 -2.689 1 98.5 26 PHE B CA 1
ATOM 2599 C C . PHE B 1 26 ? 11.32 -31.828 -1.833 1 98.5 26 PHE B C 1
ATOM 2601 O O . PHE B 1 26 ? 10.188 -32.062 -1.426 1 98.5 26 PHE B O 1
ATOM 2608 N N . PRO B 1 27 ? 12.391 -32.656 -1.51 1 98.12 27 PRO B N 1
ATOM 2609 C CA . PRO B 1 27 ? 12.086 -33.781 -0.623 1 98.12 27 PRO B CA 1
ATOM 2610 C C . PRO B 1 27 ? 11.555 -33.344 0.738 1 98.12 27 PRO B C 1
ATOM 2612 O O . PRO B 1 27 ? 10.703 -34 1.321 1 98.12 27 PRO B O 1
ATOM 2615 N N . GLU B 1 28 ? 12.016 -32.219 1.261 1 97.81 28 GLU B N 1
ATOM 2616 C CA . GLU B 1 28 ? 11.508 -31.672 2.521 1 97.81 28 GLU B CA 1
ATOM 2617 C C . GLU B 1 28 ? 10.047 -31.266 2.402 1 97.81 28 GLU B C 1
ATOM 2619 O O . GLU B 1 28 ? 9.25 -31.531 3.305 1 97.81 28 GLU B O 1
ATOM 2624 N N . LEU B 1 29 ? 9.734 -30.656 1.297 1 98.25 29 LEU B N 1
ATOM 2625 C CA . LEU B 1 29 ? 8.367 -30.203 1.078 1 98.25 29 LEU B CA 1
ATOM 2626 C C . LEU B 1 29 ? 7.418 -31.391 0.913 1 98.25 29 LEU B C 1
ATOM 2628 O O . LEU B 1 29 ? 6.277 -31.344 1.382 1 98.25 29 LEU B O 1
ATOM 2632 N N . LYS B 1 30 ? 7.914 -32.406 0.222 1 97.94 30 LYS B N 1
ATOM 2633 C CA . LYS B 1 30 ? 7.113 -33.625 0.078 1 97.94 30 LYS B CA 1
ATOM 2634 C C . LYS B 1 30 ? 6.789 -34.25 1.438 1 97.94 30 LYS B C 1
ATOM 2636 O O . LYS B 1 30 ? 5.645 -34.625 1.693 1 97.94 30 LYS B O 1
ATOM 2641 N N . GLU B 1 31 ? 7.75 -34.219 2.316 1 97.62 31 GLU B N 1
ATOM 2642 C CA . GLU B 1 31 ? 7.57 -34.75 3.66 1 97.62 31 GLU B CA 1
ATOM 2643 C C . GLU B 1 31 ? 6.586 -33.906 4.469 1 97.62 31 GLU B C 1
ATOM 2645 O O . GLU B 1 31 ? 5.852 -34.438 5.309 1 97.62 31 GLU B O 1
ATOM 2650 N N . LYS B 1 32 ? 6.547 -32.656 4.168 1 97.38 32 LYS B N 1
ATOM 2651 C CA . LYS B 1 32 ? 5.676 -31.734 4.895 1 97.38 32 LYS B CA 1
ATOM 2652 C C . LYS B 1 32 ? 4.246 -31.797 4.367 1 97.38 32 LYS B C 1
ATOM 2654 O O . LYS B 1 32 ? 3.352 -31.141 4.902 1 97.38 32 LYS B O 1
ATOM 2659 N N . GLY B 1 33 ? 4.055 -32.5 3.256 1 97.06 33 GLY B N 1
ATOM 2660 C CA . GLY B 1 33 ? 2.697 -32.781 2.809 1 97.06 33 GLY B CA 1
ATOM 2661 C C . GLY B 1 33 ? 2.217 -31.828 1.735 1 97.06 33 GLY B C 1
ATOM 2662 O O . GLY B 1 33 ? 1.02 -31.75 1.453 1 97.06 33 GLY B O 1
ATOM 2663 N N . TYR B 1 34 ? 3.115 -31.094 1.124 1 98.44 34 TYR B N 1
ATOM 2664 C CA . TYR B 1 34 ? 2.721 -30.219 0.034 1 98.44 34 TYR B CA 1
ATOM 2665 C C . TYR B 1 34 ? 2.367 -31.016 -1.216 1 98.44 34 TYR B C 1
ATOM 2667 O O . TYR B 1 34 ? 3.029 -32 -1.536 1 98.44 34 TYR B O 1
ATOM 2675 N N . THR B 1 35 ? 1.317 -30.594 -1.881 1 98.5 35 THR B N 1
ATOM 2676 C CA . THR B 1 35 ? 0.876 -31.203 -3.131 1 98.5 35 THR B CA 1
ATOM 2677 C C . THR B 1 35 ? 1.846 -30.875 -4.262 1 98.5 35 THR B C 1
ATOM 2679 O O . THR B 1 35 ? 1.986 -31.656 -5.207 1 98.5 35 THR B O 1
ATOM 2682 N N . GLY B 1 36 ? 2.434 -29.766 -4.188 1 98.75 36 GLY B N 1
ATOM 2683 C CA . GLY B 1 36 ? 3.363 -29.281 -5.191 1 98.75 36 GLY B CA 1
ATOM 2684 C C . GLY B 1 36 ? 3.99 -27.938 -4.824 1 98.75 36 GLY B C 1
ATOM 2685 O O . GLY B 1 36 ? 4.027 -27.578 -3.65 1 98.75 36 GLY B O 1
ATOM 2686 N N . VAL B 1 37 ? 4.57 -27.312 -5.898 1 98.88 37 VAL B N 1
ATOM 2687 C CA . VAL B 1 37 ? 5.281 -26.062 -5.66 1 98.88 37 VAL B CA 1
ATOM 2688 C C . VAL B 1 37 ? 4.809 -25 -6.656 1 98.88 37 VAL B C 1
ATOM 2690 O O . VAL B 1 37 ? 4.285 -25.328 -7.723 1 98.88 37 VAL B O 1
ATOM 2693 N N . GLU B 1 38 ? 4.809 -23.797 -6.25 1 98.81 38 GLU B N 1
ATOM 2694 C CA . GLU B 1 38 ? 4.668 -22.625 -7.094 1 98.81 38 GLU B CA 1
ATOM 2695 C C . GLU B 1 38 ? 6.004 -21.906 -7.262 1 98.81 38 GLU B C 1
ATOM 2697 O O . GLU B 1 38 ? 6.609 -21.469 -6.281 1 98.81 38 GLU B O 1
ATOM 2702 N N . CYS B 1 39 ? 6.504 -21.734 -8.531 1 97.94 39 CYS B N 1
ATOM 2703 C CA . CYS B 1 39 ? 7.871 -21.281 -8.734 1 97.94 39 CYS B CA 1
ATOM 2704 C C . CYS B 1 39 ? 7.926 -20.156 -9.766 1 97.94 39 CYS B C 1
ATOM 2706 O O . CYS B 1 39 ? 7.277 -20.25 -10.812 1 97.94 39 CYS B O 1
ATOM 2708 N N . ASP B 1 40 ? 8.625 -19.141 -9.328 1 97.06 40 ASP B N 1
ATOM 2709 C CA . ASP B 1 40 ? 9.18 -18.25 -10.344 1 97.06 40 ASP B CA 1
ATOM 2710 C C . ASP B 1 40 ? 10.438 -18.844 -10.969 1 97.06 40 ASP B C 1
ATOM 2712 O O . ASP B 1 40 ? 11.461 -19 -10.297 1 97.06 40 ASP B O 1
ATOM 2716 N N . TYR B 1 41 ? 10.43 -19.219 -12.211 1 97.19 41 TYR B N 1
ATOM 2717 C CA . TYR B 1 41 ? 11.539 -19.875 -12.906 1 97.19 41 TYR B CA 1
ATOM 2718 C C . TYR B 1 41 ? 12.086 -18.984 -14.023 1 97.19 41 TYR B C 1
ATOM 2720 O O . TYR B 1 41 ? 12.555 -19.484 -15.047 1 97.19 41 TYR B O 1
ATOM 2728 N N . SER B 1 42 ? 11.922 -17.656 -13.844 1 95.69 42 SER B N 1
ATOM 2729 C CA . SER B 1 42 ? 12.352 -16.703 -14.867 1 95.69 42 SER B CA 1
ATOM 2730 C C . SER B 1 42 ? 13.844 -16.828 -15.133 1 95.69 42 SER B C 1
ATOM 2732 O O . SER B 1 42 ? 14.305 -16.562 -16.25 1 95.69 42 SER B O 1
ATOM 2734 N N . VAL B 1 43 ? 14.641 -17.281 -14.133 1 95.44 43 VAL B N 1
ATOM 2735 C CA . VAL B 1 43 ? 16.094 -17.328 -14.25 1 95.44 43 VAL B CA 1
ATOM 2736 C C . VAL B 1 43 ? 16.531 -18.656 -14.875 1 95.44 43 VAL B C 1
ATOM 2738 O O . VAL B 1 43 ? 17.703 -18.859 -15.188 1 95.44 43 VAL B O 1
ATOM 2741 N N . VAL B 1 44 ? 15.586 -19.625 -14.992 1 97.44 44 VAL B N 1
ATOM 2742 C CA . VAL B 1 44 ? 15.898 -20.922 -15.578 1 97.44 44 VAL B CA 1
ATOM 2743 C C . VAL B 1 44 ? 15.867 -20.828 -17.094 1 97.44 44 VAL B C 1
ATOM 2745 O O . VAL B 1 44 ? 14.875 -20.391 -17.688 1 97.44 44 VAL B O 1
ATOM 2748 N N . GLU B 1 45 ? 16.922 -21.234 -17.781 1 97.38 45 GLU B N 1
ATOM 2749 C CA . GLU B 1 45 ? 16.969 -21.234 -19.234 1 97.38 45 GLU B CA 1
ATOM 2750 C C . GLU B 1 45 ? 15.953 -22.203 -19.828 1 97.38 45 GLU B C 1
ATOM 2752 O O . GLU B 1 45 ? 15.719 -23.281 -19.25 1 97.38 45 GLU B O 1
ATOM 2757 N N . THR B 1 46 ? 15.391 -21.828 -20.938 1 98.06 46 THR B N 1
ATOM 2758 C CA . THR B 1 46 ? 14.375 -22.656 -21.578 1 98.06 46 THR B CA 1
ATOM 2759 C C . THR B 1 46 ? 14.883 -24.078 -21.781 1 98.06 46 THR B C 1
ATOM 2761 O O . THR B 1 46 ? 14.156 -25.047 -21.562 1 98.06 46 THR B O 1
ATOM 2764 N N . LYS B 1 47 ? 16.156 -24.234 -22.156 1 97.88 47 LYS B N 1
ATOM 2765 C CA . LYS B 1 47 ? 16.734 -25.531 -22.453 1 97.88 47 LYS B CA 1
ATOM 2766 C C . LYS B 1 47 ? 16.766 -26.406 -21.203 1 97.88 47 LYS B C 1
ATOM 2768 O O . LYS B 1 47 ? 16.875 -27.641 -21.312 1 97.88 47 LYS B O 1
ATOM 2773 N N . ASP B 1 48 ? 16.703 -25.797 -20.016 1 98.38 48 ASP B N 1
ATOM 2774 C CA . ASP B 1 48 ? 16.828 -26.531 -18.766 1 98.38 48 ASP B CA 1
ATOM 2775 C C . ASP B 1 48 ? 15.461 -26.859 -18.188 1 98.38 48 ASP B C 1
ATOM 2777 O O . ASP B 1 48 ? 15.359 -27.578 -17.188 1 98.38 48 ASP B O 1
ATOM 2781 N N . LEU B 1 49 ? 14.367 -26.391 -18.719 1 98.62 49 LEU B N 1
ATOM 2782 C CA . LEU B 1 49 ? 13.016 -26.562 -18.188 1 98.62 49 LEU B CA 1
ATOM 2783 C C . LEU B 1 49 ? 12.625 -28.047 -18.188 1 98.62 49 LEU B C 1
ATOM 2785 O O . LEU B 1 49 ? 11.953 -28.5 -17.25 1 98.62 49 LEU B O 1
ATOM 2789 N N . PRO B 1 50 ? 13.039 -28.844 -19.219 1 98.5 50 PRO B N 1
ATOM 2790 C CA . PRO B 1 50 ? 12.719 -30.266 -19.125 1 98.5 50 PRO B CA 1
ATOM 2791 C C . PRO B 1 50 ? 13.352 -30.938 -17.906 1 98.5 50 PRO B C 1
ATOM 2793 O O . PRO B 1 50 ? 12.742 -31.828 -17.297 1 98.5 50 PRO B O 1
ATOM 2796 N N . GLU B 1 51 ? 14.523 -30.5 -17.578 1 98.38 51 GLU B N 1
ATOM 2797 C CA . GLU B 1 51 ? 15.164 -31.031 -16.375 1 98.38 51 GLU B CA 1
ATOM 2798 C C . GLU B 1 51 ? 14.391 -30.641 -15.125 1 98.38 51 GLU B C 1
ATOM 2800 O O . GLU B 1 51 ? 14.273 -31.422 -14.188 1 98.38 51 GLU B O 1
ATOM 2805 N N . LEU B 1 52 ? 13.922 -29.406 -15.062 1 98.56 52 LEU B N 1
ATOM 2806 C CA . LEU B 1 52 ? 13.078 -28.984 -13.953 1 98.56 52 LEU B CA 1
ATOM 2807 C C . LEU B 1 52 ? 11.812 -29.828 -13.883 1 98.56 52 LEU B C 1
ATOM 2809 O O . LEU B 1 52 ? 11.398 -30.25 -12.797 1 98.56 52 LEU B O 1
ATOM 2813 N N . ARG B 1 53 ? 11.188 -30.094 -15.016 1 98.69 53 ARG B N 1
ATOM 2814 C CA . ARG B 1 53 ? 10 -30.938 -15.039 1 98.69 53 ARG B CA 1
ATOM 2815 C C . ARG B 1 53 ? 10.305 -32.344 -14.492 1 98.69 53 ARG B C 1
ATOM 2817 O O . ARG B 1 53 ? 9.508 -32.906 -13.727 1 98.69 53 ARG B O 1
ATOM 2824 N N . LYS B 1 54 ? 11.414 -32.875 -14.859 1 98.56 54 LYS B N 1
ATOM 2825 C CA . LYS B 1 54 ? 11.828 -34.188 -14.352 1 98.56 54 LYS B CA 1
ATOM 2826 C C . LYS B 1 54 ? 11.969 -34.156 -12.828 1 98.56 54 LYS B C 1
ATOM 2828 O O . LYS B 1 54 ? 11.57 -35.125 -12.148 1 98.56 54 LYS B O 1
ATOM 2833 N N . LEU B 1 55 ? 12.602 -33.094 -12.352 1 98.5 55 LEU B N 1
ATOM 2834 C CA . LEU B 1 55 ? 12.773 -32.938 -10.906 1 98.5 55 LEU B CA 1
ATOM 2835 C C . LEU B 1 55 ? 11.422 -32.906 -10.195 1 98.5 55 LEU B C 1
ATOM 2837 O O . LEU B 1 55 ? 11.25 -33.531 -9.148 1 98.5 55 LEU B O 1
ATOM 2841 N N . LEU B 1 56 ? 10.477 -32.188 -10.727 1 98.75 56 LEU B N 1
ATOM 2842 C CA . LEU B 1 56 ? 9.125 -32.156 -10.18 1 98.75 56 LEU B CA 1
ATOM 2843 C C . LEU B 1 56 ? 8.484 -33.531 -10.188 1 98.75 56 LEU B C 1
ATOM 2845 O O . LEU B 1 56 ? 7.855 -33.938 -9.203 1 98.75 56 LEU B O 1
ATOM 2849 N N . ASP B 1 57 ? 8.656 -34.281 -11.266 1 98.62 57 ASP B N 1
ATOM 2850 C CA . ASP B 1 57 ? 8.07 -35.625 -11.422 1 98.62 57 ASP B CA 1
ATOM 2851 C C . ASP B 1 57 ? 8.641 -36.594 -10.398 1 98.62 57 ASP B C 1
ATOM 2853 O O . ASP B 1 57 ? 7.945 -37.5 -9.945 1 98.62 57 ASP B O 1
ATOM 2857 N N . GLN B 1 58 ? 9.891 -36.406 -10.109 1 98.31 58 GLN B N 1
ATOM 2858 C CA . GLN B 1 58 ? 10.555 -37.281 -9.141 1 98.31 58 GLN B CA 1
ATOM 2859 C C . GLN B 1 58 ? 9.797 -37.312 -7.816 1 98.31 58 GLN B C 1
ATOM 2861 O O . GLN B 1 58 ? 9.797 -38.312 -7.121 1 98.31 58 GLN B O 1
ATOM 2866 N N . TYR B 1 59 ? 9.094 -36.25 -7.5 1 97.88 59 TYR B N 1
ATOM 2867 C CA . TYR B 1 59 ? 8.422 -36.156 -6.211 1 97.88 59 TYR B CA 1
ATOM 2868 C C . TYR B 1 59 ? 6.906 -36.125 -6.391 1 97.88 59 TYR B C 1
ATOM 2870 O O . TYR B 1 59 ? 6.172 -35.812 -5.445 1 97.88 59 TYR B O 1
ATOM 2878 N N . ASP B 1 60 ? 6.469 -36.312 -7.621 1 98.12 60 AS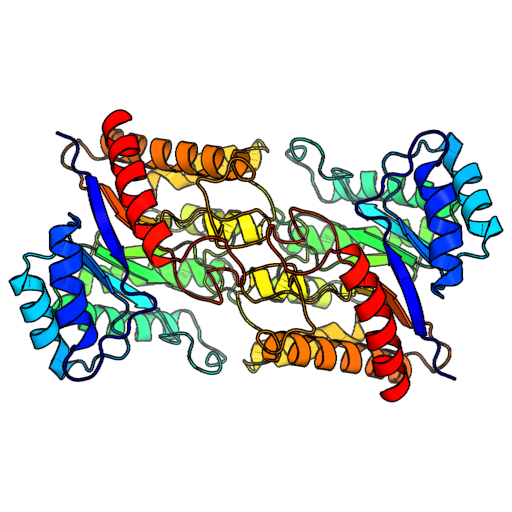P B N 1
ATOM 2879 C CA . ASP B 1 60 ? 5.051 -36.281 -7.965 1 98.12 60 ASP B CA 1
ATOM 2880 C C . ASP B 1 60 ? 4.434 -34.906 -7.602 1 98.12 60 ASP B C 1
ATOM 2882 O O . ASP B 1 60 ? 3.34 -34.875 -7.035 1 98.12 60 ASP B O 1
ATOM 2886 N N . PHE B 1 61 ? 5.199 -33.875 -7.832 1 98.75 61 PHE B N 1
ATOM 2887 C CA . PHE B 1 61 ? 4.738 -32.531 -7.516 1 98.75 61 PHE B CA 1
ATOM 2888 C C . PHE B 1 61 ? 3.875 -31.969 -8.641 1 98.75 61 PHE B C 1
ATOM 2890 O O . PHE B 1 61 ? 4.246 -32.062 -9.812 1 98.75 61 PHE B O 1
ATOM 2897 N N . GLN B 1 62 ? 2.668 -31.531 -8.266 1 98.81 62 GLN B N 1
ATOM 2898 C CA . GLN B 1 62 ? 1.985 -30.578 -9.148 1 98.81 62 GLN B CA 1
ATOM 2899 C C . GLN B 1 62 ? 2.711 -29.25 -9.188 1 98.81 62 GLN B C 1
ATOM 2901 O O . GLN B 1 62 ? 3.436 -28.891 -8.258 1 98.81 62 GLN B O 1
ATOM 2906 N N . PHE B 1 63 ? 2.543 -28.547 -10.336 1 98.81 63 PHE B N 1
ATOM 2907 C CA . PHE B 1 63 ? 3.338 -27.328 -10.539 1 98.81 63 PHE B CA 1
ATOM 2908 C C . PHE B 1 63 ? 2.443 -26.141 -10.875 1 98.81 63 PHE B C 1
ATOM 2910 O O . PHE B 1 63 ? 1.549 -26.25 -11.719 1 98.81 63 PHE B O 1
ATOM 2917 N N . ILE B 1 64 ? 2.57 -25.047 -10.133 1 98.94 64 ILE B N 1
ATOM 2918 C CA . ILE B 1 64 ? 1.987 -23.766 -10.492 1 98.94 64 ILE B CA 1
ATOM 2919 C C . ILE B 1 64 ? 3.078 -22.828 -11 1 98.94 64 ILE B C 1
ATOM 2921 O O . ILE B 1 64 ? 4.039 -22.531 -10.289 1 98.94 64 ILE B O 1
ATOM 2925 N N . ALA B 1 65 ? 2.938 -22.391 -12.219 1 98.88 65 ALA B N 1
ATOM 2926 C CA . ALA B 1 65 ? 3.92 -21.516 -12.859 1 98.88 65 ALA B CA 1
ATOM 2927 C C . ALA B 1 65 ? 3.688 -20.047 -12.477 1 98.88 65 ALA B C 1
ATOM 2929 O O . ALA B 1 65 ? 2.611 -19.5 -12.727 1 98.88 65 ALA B O 1
ATOM 2930 N N . GLN B 1 66 ? 4.637 -19.469 -11.852 1 98.56 66 GLN B N 1
ATOM 2931 C CA . GLN B 1 66 ? 4.586 -18.031 -11.625 1 98.56 66 GLN B CA 1
ATOM 2932 C C . GLN B 1 66 ? 5.254 -17.266 -12.766 1 98.56 66 GLN B C 1
ATOM 2934 O O . GLN B 1 66 ? 6.43 -17.5 -13.07 1 98.56 66 GLN B O 1
ATOM 2939 N N . ILE B 1 67 ? 4.496 -16.391 -13.383 1 98.56 67 ILE B N 1
ATOM 2940 C CA . ILE B 1 67 ? 5.059 -15.641 -14.5 1 98.56 67 ILE B CA 1
ATOM 2941 C C . ILE B 1 67 ? 4.754 -14.148 -14.32 1 98.56 67 ILE B C 1
ATOM 2943 O O . ILE B 1 67 ? 3.941 -13.773 -13.477 1 98.56 67 ILE B O 1
ATOM 2947 N N . MET B 1 68 ? 5.461 -13.32 -15.055 1 98.31 68 MET B N 1
ATOM 2948 C CA . MET B 1 68 ? 5.223 -11.891 -15.156 1 98.31 68 MET B CA 1
ATOM 2949 C C . MET B 1 68 ? 5.012 -11.477 -16.609 1 98.31 68 MET B C 1
ATOM 2951 O O . MET B 1 68 ? 5.676 -12 -17.516 1 98.31 68 MET B O 1
ATOM 2955 N N . SER B 1 69 ? 4.121 -10.531 -16.812 1 98.44 69 SER B N 1
ATOM 2956 C CA . SER B 1 69 ? 3.816 -10.125 -18.188 1 98.44 69 SER B CA 1
ATOM 2957 C C . SER B 1 69 ? 4.895 -9.203 -18.734 1 98.44 69 SER B C 1
ATOM 2959 O O . SER B 1 69 ? 4.895 -8.883 -19.938 1 98.44 69 SER B O 1
ATOM 2961 N N . SER B 1 70 ? 5.727 -8.727 -17.891 1 96.44 70 SER B N 1
ATOM 2962 C CA . SER B 1 70 ? 6.941 -7.988 -18.234 1 96.44 70 SER B CA 1
ATOM 2963 C C . SER B 1 70 ? 7.848 -7.832 -17.016 1 96.44 70 SER B C 1
ATOM 2965 O O . SER B 1 70 ? 7.461 -8.164 -15.898 1 96.44 70 SER B O 1
ATOM 2967 N N . TRP B 1 71 ? 9.117 -7.434 -17.328 1 93.5 71 TRP B N 1
ATOM 2968 C CA . TRP B 1 71 ? 10.039 -7.09 -16.25 1 93.5 71 TRP B CA 1
ATOM 2969 C C . TRP B 1 71 ? 10.164 -8.242 -15.258 1 93.5 71 TRP B C 1
ATOM 2971 O O . TRP B 1 71 ? 9.93 -8.062 -14.055 1 93.5 71 TRP B O 1
ATOM 2981 N N . PRO B 1 72 ? 10.57 -9.438 -15.688 1 90.94 72 PRO B N 1
ATOM 2982 C CA . PRO B 1 72 ? 10.617 -10.617 -14.82 1 90.94 72 PRO B CA 1
ATOM 2983 C C . PRO B 1 72 ? 11.562 -10.438 -13.633 1 90.94 72 PRO B C 1
ATOM 2985 O O . PRO B 1 72 ? 12.625 -9.828 -13.773 1 90.94 72 PRO B O 1
ATOM 2988 N N . GLY B 1 73 ? 11.133 -10.891 -12.5 1 88.31 73 GLY B N 1
ATOM 2989 C CA . GLY B 1 73 ? 11.945 -10.844 -11.297 1 88.31 73 GLY B CA 1
ATOM 2990 C C . GLY B 1 73 ? 12.078 -9.438 -10.727 1 88.31 73 GLY B C 1
ATOM 2991 O O . GLY B 1 73 ? 12.648 -9.25 -9.648 1 88.31 73 GLY B O 1
ATOM 2992 N N . TYR B 1 74 ? 11.562 -8.414 -11.469 1 90 74 TYR B N 1
ATOM 2993 C CA . TYR B 1 74 ? 11.594 -7.023 -11.023 1 90 74 TYR B CA 1
ATOM 2994 C C . TYR B 1 74 ? 13.031 -6.551 -10.82 1 90 74 TYR B C 1
ATOM 2996 O O . TYR B 1 74 ? 13.305 -5.766 -9.906 1 90 74 TYR B O 1
ATOM 3004 N N . VAL B 1 75 ? 13.898 -7.133 -11.648 1 87.44 75 VAL B N 1
ATOM 3005 C CA . VAL B 1 75 ? 15.312 -6.793 -11.531 1 87.44 75 VAL B CA 1
ATOM 3006 C C . VAL B 1 75 ? 15.594 -5.492 -12.281 1 87.44 75 VAL B C 1
ATOM 3008 O O . VAL B 1 75 ? 15.156 -5.316 -13.422 1 87.44 75 VAL B O 1
ATOM 3011 N N . GLY B 1 76 ? 16.328 -4.598 -11.641 1 89.5 76 GLY B N 1
ATOM 3012 C CA . GLY B 1 76 ? 16.656 -3.328 -12.273 1 89.5 76 GLY B CA 1
ATOM 3013 C C . GLY B 1 76 ? 15.445 -2.453 -12.516 1 89.5 76 GLY B C 1
ATOM 3014 O O . GLY B 1 76 ? 14.383 -2.672 -11.93 1 89.5 76 GLY B O 1
ATOM 3015 N N . PRO B 1 77 ? 15.633 -1.427 -13.281 1 95.88 77 PRO B N 1
ATOM 3016 C CA . PRO B 1 77 ? 14.516 -0.529 -13.586 1 95.88 77 PRO B CA 1
ATOM 3017 C C . PRO B 1 77 ? 13.461 -1.183 -14.477 1 95.88 77 PRO B C 1
ATOM 3019 O O . PRO B 1 77 ? 13.805 -1.954 -15.375 1 95.88 77 PRO B O 1
ATOM 3022 N N . ARG B 1 78 ? 12.258 -0.941 -14.164 1 95.56 78 ARG B N 1
ATOM 3023 C CA . ARG B 1 78 ? 11.195 -1.276 -15.109 1 95.56 78 ARG B CA 1
ATOM 3024 C C . ARG B 1 78 ? 11.461 -0.646 -16.469 1 95.56 78 ARG B C 1
ATOM 3026 O O . ARG B 1 78 ? 11.75 0.549 -16.562 1 95.56 78 ARG B O 1
ATOM 3033 N N . PRO B 1 79 ? 11.398 -1.39 -17.562 1 96 79 PRO B N 1
ATOM 3034 C CA . PRO B 1 79 ? 11.516 -0.772 -18.875 1 96 79 PRO B CA 1
ATOM 3035 C C . PRO B 1 79 ? 10.414 0.25 -19.156 1 96 79 PRO B C 1
ATOM 3037 O O . PRO B 1 79 ? 9.242 -0.012 -18.891 1 96 79 PRO B O 1
ATOM 3040 N N . PRO B 1 80 ? 10.82 1.377 -19.672 1 96.12 80 PRO B N 1
ATOM 3041 C CA . PRO B 1 80 ? 9.828 2.438 -19.859 1 96.12 80 PRO B CA 1
ATOM 3042 C C . PRO B 1 80 ? 8.961 2.221 -21.094 1 96.12 80 PRO B C 1
ATOM 3044 O O . PRO B 1 80 ? 9.383 1.54 -22.031 1 96.12 80 PRO B O 1
ATOM 3047 N N . GLY B 1 81 ? 7.824 2.738 -21.094 1 96.06 81 GLY B N 1
ATOM 3048 C CA . GLY B 1 81 ? 6.988 2.891 -22.266 1 96.06 81 GLY B CA 1
ATOM 3049 C C . GLY B 1 81 ? 6.332 1.595 -22.703 1 96.06 81 GLY B C 1
ATOM 3050 O O . GLY B 1 81 ? 5.887 1.472 -23.859 1 96.06 81 GLY B O 1
ATOM 3051 N N . LEU B 1 82 ? 6.203 0.622 -21.844 1 97.31 82 LEU B N 1
ATOM 3052 C CA . LEU B 1 82 ? 5.59 -0.647 -22.234 1 97.31 82 LEU B CA 1
ATOM 3053 C C . LEU B 1 82 ? 4.074 -0.512 -22.328 1 97.31 82 LEU B C 1
ATOM 3055 O O . LEU B 1 82 ? 3.42 -0.091 -21.375 1 97.31 82 LEU B O 1
ATOM 3059 N N . THR B 1 83 ? 3.498 -0.876 -23.453 1 98.19 83 THR B N 1
ATOM 3060 C CA . THR B 1 83 ? 2.068 -0.84 -23.734 1 98.19 83 THR B CA 1
ATOM 3061 C C . THR B 1 83 ? 1.43 -2.199 -23.469 1 98.19 83 THR B C 1
ATOM 3063 O O . THR B 1 83 ? 2.133 -3.186 -23.219 1 98.19 83 THR B O 1
ATOM 3066 N N . PRO B 1 84 ? 0.066 -2.225 -23.453 1 98.75 84 PRO B N 1
A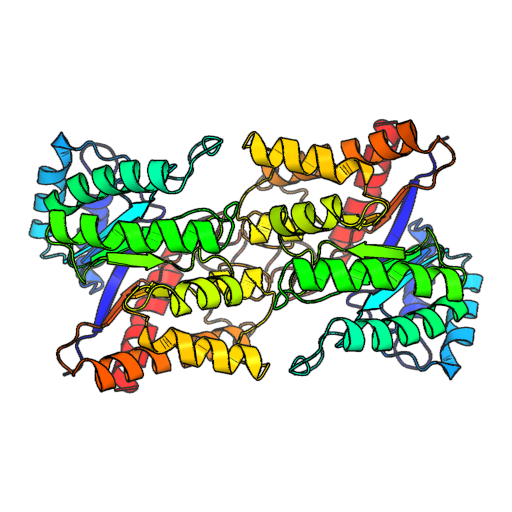TOM 3067 C CA . PRO B 1 84 ? -0.592 -3.531 -23.375 1 98.75 84 PRO B CA 1
ATOM 3068 C C . PRO B 1 84 ? -0.094 -4.512 -24.438 1 98.75 84 PRO B C 1
ATOM 3070 O O . PRO B 1 84 ? 0.101 -5.695 -24.141 1 98.75 84 PRO B O 1
ATOM 3073 N N . LYS B 1 85 ? 0.205 -4.039 -25.625 1 98.62 85 LYS B N 1
ATOM 3074 C CA . LYS B 1 85 ? 0.707 -4.902 -26.703 1 98.62 85 LYS B CA 1
ATOM 3075 C C . LYS B 1 85 ? 2.076 -5.473 -26.344 1 98.62 85 LYS B C 1
ATOM 3077 O O . LYS B 1 85 ? 2.336 -6.656 -26.562 1 98.62 85 LYS B O 1
ATOM 3082 N N . ASP B 1 86 ? 2.941 -4.598 -25.828 1 98.69 86 ASP B N 1
ATOM 3083 C CA . ASP B 1 86 ? 4.258 -5.059 -25.391 1 98.69 86 ASP B CA 1
ATOM 3084 C C . ASP B 1 86 ? 4.141 -6.148 -24.328 1 98.69 86 ASP B C 1
ATOM 3086 O O . ASP B 1 86 ? 4.859 -7.152 -24.391 1 98.69 86 ASP B O 1
ATOM 3090 N N . HIS B 1 87 ? 3.25 -5.953 -23.391 1 98.81 87 HIS B N 1
ATOM 3091 C CA . HIS B 1 87 ? 3.029 -6.938 -22.344 1 98.81 87 HIS B CA 1
ATOM 3092 C C . HIS B 1 87 ? 2.461 -8.234 -22.906 1 98.81 87 HIS B C 1
ATOM 3094 O O . HIS B 1 87 ? 2.834 -9.328 -22.469 1 98.81 87 HIS B O 1
ATOM 3100 N N . LEU B 1 88 ? 1.559 -8.133 -23.859 1 98.88 88 LEU B N 1
ATOM 3101 C CA . LEU B 1 88 ? 0.994 -9.328 -24.469 1 98.88 88 LEU B CA 1
ATOM 3102 C C . LEU B 1 88 ? 2.068 -10.125 -25.203 1 98.88 88 LEU B C 1
ATOM 3104 O O . LEU B 1 88 ? 2.082 -11.359 -25.141 1 98.88 88 LEU B O 1
ATOM 3108 N N . ASP B 1 89 ? 2.969 -9.406 -25.859 1 98.69 89 ASP B N 1
ATOM 3109 C CA . ASP B 1 89 ? 4.062 -10.086 -26.562 1 98.69 89 ASP B CA 1
ATOM 3110 C C . ASP B 1 89 ? 4.957 -10.836 -25.562 1 98.69 89 ASP B C 1
ATOM 3112 O O . ASP B 1 89 ? 5.332 -11.984 -25.812 1 98.69 89 ASP B O 1
ATOM 3116 N N . PHE B 1 90 ? 5.281 -10.18 -24.531 1 98.44 90 PHE B N 1
ATOM 3117 C CA . PHE B 1 90 ? 6.102 -10.812 -23.516 1 98.44 90 PHE B CA 1
ATOM 3118 C C . PHE B 1 90 ? 5.355 -11.969 -22.859 1 98.44 90 PHE B C 1
ATOM 3120 O O . PHE B 1 90 ? 5.93 -13.031 -22.625 1 98.44 90 PHE B O 1
ATOM 3127 N N . TYR B 1 91 ? 4.121 -11.734 -22.562 1 98.75 91 TYR B N 1
ATOM 3128 C CA . TYR B 1 91 ? 3.236 -12.719 -21.969 1 98.75 91 TYR B CA 1
ATOM 3129 C C . TYR B 1 91 ? 3.189 -13.992 -22.812 1 98.75 91 TYR B C 1
ATOM 3131 O O . TYR B 1 91 ? 3.275 -15.102 -22.266 1 98.75 91 TYR B O 1
ATOM 3139 N N . ARG B 1 92 ? 3.105 -13.867 -24.062 1 98.69 92 ARG B N 1
ATOM 3140 C CA . ARG B 1 92 ? 3.1 -15 -24.984 1 98.69 92 ARG B CA 1
ATOM 3141 C C . ARG B 1 92 ? 4.363 -15.844 -24.828 1 98.69 92 ARG B C 1
ATOM 3143 O O . ARG B 1 92 ? 4.297 -17.062 -24.766 1 98.69 92 ARG B O 1
ATOM 3150 N N . LYS B 1 93 ? 5.465 -15.164 -24.719 1 98.44 93 LYS B N 1
ATOM 3151 C CA . LYS B 1 93 ? 6.734 -15.867 -24.547 1 98.44 93 LYS B CA 1
ATOM 3152 C C . LYS B 1 93 ? 6.777 -16.609 -23.219 1 98.44 93 LYS B C 1
ATOM 3154 O O . LYS B 1 93 ? 7.352 -17.703 -23.125 1 98.44 93 LYS B O 1
ATOM 3159 N N . GLN B 1 94 ? 6.23 -16 -22.172 1 98.38 94 GLN B N 1
ATOM 3160 C CA . GLN B 1 94 ? 6.188 -16.656 -20.875 1 98.38 94 GLN B CA 1
ATOM 3161 C C . GLN B 1 94 ? 5.344 -17.922 -20.922 1 98.38 94 GLN B C 1
ATOM 3163 O O . GLN B 1 94 ? 5.715 -18.938 -20.328 1 98.38 94 GLN B O 1
ATOM 3168 N N . LEU B 1 95 ? 4.207 -17.906 -21.594 1 98.69 95 LEU B N 1
ATOM 3169 C CA . LEU B 1 95 ? 3.338 -19.078 -21.656 1 98.69 95 LEU B CA 1
ATOM 3170 C C . LEU B 1 95 ? 3.975 -20.172 -22.5 1 98.69 95 LEU B C 1
ATOM 3172 O O . LEU B 1 95 ? 3.799 -21.359 -22.219 1 98.69 95 LEU B O 1
ATOM 3176 N N . GLU B 1 96 ? 4.715 -19.766 -23.547 1 98.44 96 GLU B N 1
ATOM 3177 C CA . GLU B 1 96 ? 5.461 -20.734 -24.344 1 98.44 96 GLU B CA 1
ATOM 3178 C C . GLU B 1 96 ? 6.414 -21.547 -23.469 1 98.44 96 GLU B C 1
ATOM 3180 O O . GLU B 1 96 ? 6.559 -22.75 -23.656 1 98.44 96 GLU B O 1
ATOM 3185 N N . ARG B 1 97 ? 7.012 -20.938 -22.5 1 98.56 97 ARG B N 1
ATOM 3186 C CA . ARG B 1 97 ? 7.914 -21.594 -21.562 1 98.56 97 ARG B CA 1
ATOM 3187 C C . ARG B 1 97 ? 7.137 -22.422 -20.547 1 98.56 97 ARG B C 1
ATOM 3189 O O . ARG B 1 97 ? 7.52 -23.547 -20.219 1 98.56 97 ARG B O 1
ATOM 3196 N N . ALA B 1 98 ? 6.039 -21.875 -20.062 1 98.69 98 ALA B N 1
ATOM 3197 C CA . ALA B 1 98 ? 5.266 -22.5 -19 1 98.69 98 ALA B CA 1
ATOM 3198 C C . ALA B 1 98 ? 4.738 -23.859 -19.422 1 98.69 98 ALA B C 1
ATOM 3200 O O . ALA B 1 98 ? 4.719 -24.797 -18.625 1 98.69 98 ALA B O 1
ATOM 3201 N N . VAL B 1 99 ? 4.352 -24.031 -20.672 1 98.38 99 VAL B N 1
ATOM 3202 C CA . VAL B 1 99 ? 3.713 -25.266 -21.141 1 98.38 99 VAL B CA 1
ATOM 3203 C C . VAL B 1 99 ? 4.691 -26.422 -21.016 1 98.38 99 VAL B C 1
ATOM 3205 O O . VAL B 1 99 ? 4.281 -27.562 -20.781 1 98.38 99 VAL B O 1
ATOM 3208 N N . ILE B 1 100 ? 5.965 -26.125 -21.125 1 98.5 100 ILE B N 1
ATOM 3209 C CA . ILE B 1 100 ? 6.992 -27.156 -21.031 1 98.5 100 ILE B CA 1
ATOM 3210 C C . ILE B 1 100 ? 6.922 -27.812 -19.656 1 98.5 100 ILE B C 1
ATOM 3212 O O . ILE B 1 100 ? 7.18 -29.016 -19.531 1 98.5 100 ILE B O 1
ATOM 3216 N N . LEU B 1 101 ? 6.473 -27.109 -18.672 1 98.75 101 LEU B N 1
ATOM 3217 C CA . LEU B 1 101 ? 6.488 -27.562 -17.281 1 98.75 101 LEU B CA 1
ATOM 3218 C C . LEU B 1 101 ? 5.148 -28.188 -16.906 1 98.75 101 LEU B C 1
ATOM 3220 O O . LEU B 1 101 ? 4.98 -28.672 -15.781 1 98.75 101 LEU B O 1
ATOM 3224 N N . LYS B 1 102 ? 4.184 -28.188 -17.781 1 98.5 102 LYS B N 1
ATOM 3225 C CA . LYS B 1 102 ? 2.879 -28.812 -17.609 1 98.5 102 LYS B CA 1
ATOM 3226 C C . LYS B 1 102 ? 2.221 -28.359 -16.312 1 98.5 102 LYS B C 1
ATOM 3228 O O . LYS B 1 102 ? 1.822 -29.172 -15.477 1 98.5 102 LYS B O 1
ATOM 3233 N N . PRO B 1 103 ? 2.049 -27.062 -16.188 1 98.81 103 PRO B N 1
ATOM 3234 C CA . PRO B 1 103 ? 1.49 -26.531 -14.938 1 98.81 103 PRO B CA 1
ATOM 3235 C C . PRO B 1 103 ? 0.013 -26.875 -14.766 1 98.81 103 PRO B C 1
ATOM 3237 O O . PRO B 1 103 ? -0.729 -26.953 -15.742 1 98.81 103 PRO B O 1
ATOM 3240 N N . VAL B 1 104 ? -0.414 -27.109 -13.508 1 98.38 104 VAL B N 1
ATOM 3241 C CA . VAL B 1 104 ? -1.837 -27.25 -13.219 1 98.38 104 VAL B CA 1
ATOM 3242 C C . VAL B 1 104 ? -2.506 -25.875 -13.195 1 98.38 104 VAL B C 1
ATOM 3244 O O . VAL B 1 104 ? -3.725 -25.781 -13.344 1 98.38 104 VAL B O 1
ATOM 3247 N N . LYS B 1 105 ? -1.668 -24.859 -12.961 1 98.56 105 LYS B N 1
ATOM 3248 C CA . LYS B 1 105 ? -2.1 -23.469 -12.977 1 98.56 105 LYS B CA 1
ATOM 3249 C C . LYS B 1 105 ? -0.935 -22.531 -13.297 1 98.56 105 LYS B C 1
ATOM 3251 O O . LYS B 1 105 ? 0.221 -22.844 -13.016 1 98.56 105 LYS B O 1
ATOM 3256 N N . VAL B 1 106 ? -1.249 -21.406 -13.938 1 98.88 106 VAL B N 1
ATOM 3257 C CA . VAL B 1 106 ? -0.292 -20.328 -14.156 1 98.88 106 VAL B CA 1
ATOM 3258 C C . VAL B 1 106 ? -0.731 -19.094 -13.391 1 98.88 106 VAL B C 1
ATOM 3260 O O . VAL B 1 106 ? -1.81 -18.547 -13.641 1 98.88 106 VAL B O 1
ATOM 3263 N N . ASN B 1 107 ? 0.008 -18.703 -12.398 1 98.88 107 ASN B N 1
ATOM 3264 C CA . ASN B 1 107 ? -0.218 -17.453 -11.68 1 98.88 107 ASN B CA 1
ATOM 3265 C C . ASN B 1 107 ? 0.562 -16.297 -12.312 1 98.88 107 ASN B C 1
ATOM 3267 O O . ASN B 1 107 ? 1.794 -16.297 -12.273 1 98.88 107 ASN B O 1
ATOM 3271 N N . ALA B 1 108 ? -0.125 -15.32 -12.805 1 98.88 108 ALA B N 1
ATOM 3272 C CA . ALA B 1 108 ? 0.525 -14.234 -13.539 1 98.88 108 ALA B CA 1
ATOM 3273 C C . ALA B 1 108 ? 0.465 -12.93 -12.758 1 98.88 108 ALA B C 1
ATOM 3275 O O . ALA B 1 108 ? -0.62 -12.453 -12.414 1 98.88 108 ALA B O 1
ATOM 3276 N N . GLN B 1 109 ? 1.585 -12.406 -12.375 1 98.69 109 GLN B N 1
ATOM 3277 C CA . GLN B 1 109 ? 1.671 -10.977 -12.078 1 98.69 109 GLN B CA 1
ATOM 3278 C C . GLN B 1 109 ? 1.698 -10.148 -13.359 1 98.69 109 GLN B C 1
ATOM 3280 O O . GLN B 1 109 ? 2.73 -10.062 -14.023 1 98.69 109 GLN B O 1
ATOM 3285 N N . SER B 1 110 ? 0.562 -9.508 -13.656 1 98.81 110 SER B N 1
ATOM 3286 C CA . SER B 1 110 ? 0.388 -9.039 -15.031 1 98.81 110 SER B CA 1
ATOM 3287 C C . SER B 1 110 ? -0.117 -7.602 -15.062 1 98.81 110 SER B C 1
ATOM 3289 O O . SER B 1 110 ? -0.707 -7.121 -14.094 1 98.81 110 SER B O 1
ATOM 3291 N N . GLY B 1 111 ? 0.203 -6.969 -16.188 1 98.56 111 GLY B N 1
ATOM 3292 C CA . GLY B 1 111 ? -0.167 -5.578 -16.391 1 98.56 111 GLY B CA 1
ATOM 3293 C C . GLY B 1 111 ? 0.748 -4.605 -15.68 1 98.56 111 GLY B C 1
ATOM 3294 O O . GLY B 1 111 ? 1.91 -4.918 -15.414 1 98.56 111 GLY B O 1
ATOM 3295 N N . SER B 1 112 ? 0.203 -3.379 -15.531 1 98.19 112 SER B N 1
ATOM 3296 C CA . SER B 1 112 ? 1.01 -2.305 -14.969 1 98.19 112 SER B CA 1
ATOM 3297 C C . SER B 1 112 ? 0.146 -1.319 -14.188 1 98.19 112 SER B C 1
ATOM 3299 O O . SER B 1 112 ? -0.963 -0.987 -14.609 1 98.19 112 SER B O 1
ATOM 3301 N N . ASP B 1 113 ? 0.703 -0.834 -13.07 1 97.88 113 ASP B N 1
ATOM 3302 C CA . ASP B 1 113 ? -0.044 0.113 -12.25 1 97.88 113 ASP B CA 1
ATOM 3303 C C . ASP B 1 113 ? 0.071 1.531 -12.805 1 97.88 113 ASP B C 1
ATOM 3305 O O . ASP B 1 113 ? -0.532 2.463 -12.266 1 97.88 113 ASP B O 1
ATOM 3309 N N . ILE B 1 114 ? 0.81 1.717 -13.883 1 96.69 114 ILE B N 1
ATOM 3310 C CA . ILE B 1 114 ? 0.904 3.053 -14.461 1 96.69 114 ILE B CA 1
ATOM 3311 C C . ILE B 1 114 ? -0.109 3.195 -15.594 1 96.69 114 ILE B C 1
ATOM 3313 O O . ILE B 1 114 ? -0.323 4.293 -16.109 1 96.69 114 ILE B O 1
ATOM 3317 N N . TRP B 1 115 ? -0.741 2.039 -16 1 97.75 115 TRP B N 1
ATOM 3318 C CA . TRP B 1 115 ? -1.739 2.051 -17.062 1 97.75 115 TRP B CA 1
ATOM 3319 C C . TRP B 1 115 ? -3.057 2.639 -16.578 1 97.75 115 TRP B C 1
ATOM 3321 O O . TRP B 1 115 ? -3.35 2.6 -15.375 1 97.75 115 TRP B O 1
ATOM 3331 N N . THR B 1 116 ? -3.775 3.211 -17.516 1 96.38 116 THR B N 1
ATOM 3332 C CA . THR B 1 116 ? -5.184 3.459 -17.219 1 96.38 116 THR B CA 1
ATOM 3333 C C . THR B 1 116 ? -5.938 2.145 -17.047 1 96.38 116 THR B C 1
ATOM 3335 O O . THR B 1 116 ? -5.52 1.109 -17.578 1 96.38 116 THR B O 1
ATOM 3338 N N . PRO B 1 117 ? -7.055 2.182 -16.312 1 96.69 117 PRO B N 1
ATOM 3339 C CA . PRO B 1 117 ? -7.852 0.958 -16.203 1 96.69 117 PRO B CA 1
ATOM 3340 C C . PRO B 1 117 ? -8.281 0.407 -17.562 1 96.69 117 PRO B C 1
ATOM 3342 O O . PRO B 1 117 ? -8.352 -0.811 -17.734 1 96.69 117 PRO B O 1
ATOM 3345 N N . ASP B 1 118 ? -8.523 1.266 -18.531 1 98.12 118 ASP B N 1
ATOM 3346 C CA . ASP B 1 118 ? -8.914 0.825 -19.859 1 98.12 118 ASP B CA 1
ATOM 3347 C C . ASP B 1 118 ? -7.777 0.073 -20.547 1 98.12 118 ASP B C 1
ATOM 3349 O O . ASP B 1 118 ? -8.016 -0.899 -21.266 1 98.12 118 ASP B O 1
ATOM 3353 N N . GLN B 1 119 ? -6.566 0.562 -20.375 1 98.56 119 GLN B N 1
ATOM 3354 C CA . GLN B 1 119 ? -5.414 -0.156 -20.906 1 98.56 119 GLN B CA 1
ATOM 3355 C C . GLN B 1 119 ? -5.285 -1.54 -20.281 1 98.56 119 GLN B C 1
ATOM 3357 O O . GLN B 1 119 ? -4.934 -2.508 -20.953 1 98.56 119 GLN B O 1
ATOM 3362 N N . SER B 1 120 ? -5.586 -1.626 -19 1 98.75 120 SER B N 1
ATOM 3363 C CA . SER B 1 120 ? -5.59 -2.922 -18.328 1 98.75 120 SER B CA 1
ATOM 3364 C C . SER B 1 120 ? -6.652 -3.846 -18.922 1 98.75 120 SER B C 1
ATOM 3366 O O . SER B 1 120 ? -6.402 -5.031 -19.125 1 98.75 120 SER B O 1
ATOM 3368 N N . VAL B 1 121 ? -7.832 -3.26 -19.141 1 98.81 121 VAL B N 1
ATOM 3369 C CA . VAL B 1 121 ? -8.906 -4.031 -19.75 1 98.81 121 VAL B CA 1
ATOM 3370 C C . VAL B 1 121 ? -8.445 -4.582 -21.094 1 98.81 121 VAL B C 1
ATOM 3372 O O . VAL B 1 121 ? -8.633 -5.766 -21.375 1 98.81 121 VAL B O 1
ATOM 3375 N N . GLU B 1 122 ? -7.828 -3.734 -21.922 1 98.81 122 GLU B N 1
ATOM 3376 C CA . GLU B 1 122 ? -7.305 -4.137 -23.219 1 98.81 122 GLU B CA 1
ATOM 3377 C C . GLU B 1 122 ? -6.32 -5.297 -23.078 1 98.81 122 GLU B C 1
ATOM 3379 O O . GLU B 1 122 ? -6.422 -6.289 -23.812 1 98.81 122 GLU B O 1
ATOM 3384 N N . PHE B 1 123 ? -5.402 -5.164 -22.219 1 98.94 123 PHE B N 1
ATOM 3385 C CA . PHE B 1 123 ? -4.398 -6.195 -21.984 1 98.94 123 PHE B CA 1
ATOM 3386 C C . PHE B 1 123 ? -5.055 -7.523 -21.625 1 98.94 123 PHE B C 1
ATOM 3388 O O . PHE B 1 123 ? -4.781 -8.547 -22.25 1 98.94 123 PHE B O 1
ATOM 3395 N N . TYR B 1 124 ? -5.973 -7.508 -20.609 1 98.88 124 TYR B N 1
ATOM 3396 C CA . TYR B 1 124 ? -6.539 -8.758 -20.109 1 98.88 124 TYR B CA 1
ATOM 3397 C C . TYR B 1 124 ? -7.422 -9.414 -21.156 1 98.88 124 TYR B C 1
ATOM 3399 O O . TYR B 1 124 ? -7.469 -10.648 -21.266 1 98.88 124 TYR B O 1
ATOM 3407 N N . GLN B 1 125 ? -8.125 -8.617 -21.953 1 98.75 125 GLN B N 1
ATOM 3408 C CA . GLN B 1 125 ? -8.906 -9.18 -23.062 1 98.75 125 GLN B CA 1
ATOM 3409 C C . GLN B 1 125 ? -8.016 -9.906 -24.047 1 98.75 125 GLN B C 1
ATOM 3411 O O . GLN B 1 125 ? -8.406 -10.938 -24.609 1 98.75 125 GLN B O 1
ATOM 3416 N N . GLY B 1 126 ? -6.828 -9.383 -24.203 1 98.62 126 GLY B N 1
ATOM 3417 C CA . GLY B 1 126 ? -5.895 -9.961 -25.156 1 98.62 126 GLY B CA 1
ATOM 3418 C C . GLY B 1 126 ? -5.254 -11.242 -24.656 1 98.62 126 GLY B C 1
ATOM 3419 O O . GLY B 1 126 ? -4.727 -12.031 -25.453 1 98.62 126 GLY B O 1
ATOM 3420 N N . THR B 1 127 ? -5.281 -11.523 -23.391 1 98.75 127 THR B N 1
ATOM 3421 C CA . THR B 1 127 ? -4.586 -12.68 -22.828 1 98.75 127 THR B CA 1
ATOM 3422 C C . THR B 1 127 ? -5.309 -13.977 -23.188 1 98.75 127 THR B C 1
ATOM 3424 O O . THR B 1 127 ? -4.676 -15.023 -23.312 1 98.75 127 THR B O 1
ATOM 3427 N N . PHE B 1 128 ? -6.645 -13.938 -23.391 1 98.5 128 PHE B N 1
ATOM 3428 C CA . PHE B 1 128 ? -7.449 -15.141 -23.562 1 98.5 128 PHE B CA 1
ATOM 3429 C C . PHE B 1 128 ? -7.035 -15.883 -24.828 1 98.5 128 PHE B C 1
ATOM 3431 O O . PHE B 1 128 ? -6.953 -17.109 -24.844 1 98.5 128 PHE B O 1
ATOM 3438 N N . LYS B 1 129 ? -6.812 -15.094 -25.859 1 98.25 129 LYS B N 1
ATOM 3439 C CA . LYS B 1 129 ? -6.402 -15.719 -27.125 1 98.25 129 LYS B CA 1
ATOM 3440 C C . LYS B 1 129 ? -5.066 -16.438 -26.969 1 98.25 129 LYS B C 1
ATOM 3442 O O . LYS B 1 129 ? -4.883 -17.547 -27.5 1 98.25 129 LYS B O 1
ATOM 3447 N N . ILE B 1 130 ? -4.184 -15.852 -26.25 1 98.75 130 ILE B N 1
ATOM 3448 C CA . ILE B 1 130 ? -2.861 -16.422 -26.031 1 98.75 130 ILE B CA 1
ATOM 3449 C C . ILE B 1 130 ? -2.979 -17.672 -25.172 1 98.75 130 ILE B C 1
ATOM 3451 O O . ILE B 1 130 ? -2.371 -18.703 -25.469 1 98.75 130 ILE B O 1
ATOM 3455 N N . ASP B 1 131 ? -3.777 -17.609 -24.078 1 98.62 131 ASP B N 1
ATOM 3456 C CA . ASP B 1 131 ? -4.02 -18.766 -23.234 1 98.62 131 ASP B CA 1
ATOM 3457 C C . ASP B 1 131 ? -4.484 -19.969 -24.062 1 98.62 131 ASP B C 1
ATOM 3459 O O . ASP B 1 131 ? -3.986 -21.078 -23.891 1 98.62 131 ASP B O 1
ATOM 3463 N N . LYS B 1 132 ? -5.422 -19.719 -24.922 1 98.25 132 LYS B N 1
ATOM 3464 C CA . LYS B 1 132 ? -5.992 -20.766 -25.766 1 98.25 132 LYS B CA 1
ATOM 3465 C C . LYS B 1 132 ? -4.941 -21.344 -26.703 1 98.25 132 LYS B C 1
ATOM 3467 O O . LYS B 1 132 ? -4.883 -22.562 -26.906 1 98.25 132 LYS B O 1
ATOM 3472 N N . GLU B 1 133 ? -4.184 -20.469 -27.266 1 98.31 133 GLU B N 1
ATOM 3473 C CA . GLU B 1 133 ? -3.141 -20.891 -28.203 1 98.31 133 GLU B CA 1
ATOM 3474 C C . GLU B 1 133 ? -2.203 -21.906 -27.578 1 98.31 133 GLU B C 1
ATOM 3476 O O . GLU B 1 133 ? -1.741 -22.828 -28.25 1 98.31 133 GLU B O 1
ATOM 3481 N N . PHE B 1 134 ? -1.956 -21.828 -26.297 1 98.25 134 PHE B N 1
ATOM 3482 C CA . PHE B 1 134 ? -0.97 -22.688 -25.641 1 98.25 134 PHE B CA 1
ATOM 3483 C C . PHE B 1 134 ? -1.653 -23.781 -24.828 1 98.25 134 PHE B C 1
ATOM 3485 O O . PHE B 1 134 ? -1.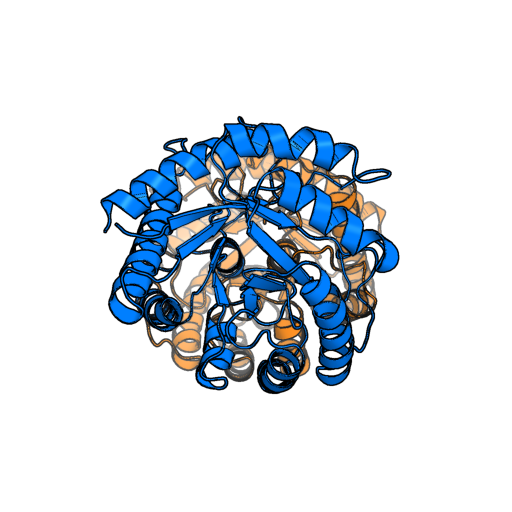006 -24.469 -24.031 1 98.25 134 PHE B O 1
ATOM 3492 N N . GLY B 1 135 ? -2.979 -23.859 -24.969 1 98.19 135 GLY B N 1
ATOM 3493 C CA . GLY B 1 135 ? -3.719 -24.906 -24.281 1 98.19 135 GLY B CA 1
ATOM 3494 C C . GLY B 1 135 ? -3.816 -24.656 -22.781 1 98.19 135 GLY B C 1
ATOM 3495 O O . GLY B 1 135 ? -3.889 -25.609 -22 1 98.19 135 GLY B O 1
ATOM 3496 N N . LEU B 1 136 ? -3.793 -23.406 -22.375 1 98.31 136 LEU B N 1
ATOM 3497 C CA . LEU B 1 136 ? -3.799 -23.078 -20.953 1 98.31 136 LEU B CA 1
ATOM 3498 C C . LEU B 1 136 ? -5.074 -22.328 -20.578 1 98.31 136 LEU B C 1
ATOM 3500 O O . LEU B 1 136 ? -5.168 -21.766 -19.484 1 98.31 136 LEU B O 1
ATOM 3504 N N . ALA B 1 137 ? -6.047 -22.328 -21.547 1 97.25 137 ALA B N 1
ATOM 3505 C CA . ALA B 1 137 ? -7.336 -21.734 -21.219 1 97.25 137 ALA B CA 1
ATOM 3506 C C . ALA B 1 137 ? -7.91 -22.312 -19.938 1 97.25 137 ALA B C 1
ATOM 3508 O O . ALA B 1 137 ? -7.938 -23.531 -19.75 1 97.25 137 ALA B O 1
ATOM 3509 N N . GLY B 1 138 ? -8.266 -21.406 -19.062 1 95.88 138 GLY B N 1
ATOM 3510 C CA . GLY B 1 138 ? -8.867 -21.828 -17.812 1 95.88 138 GLY B CA 1
ATOM 3511 C C . GLY B 1 138 ? -7.855 -22.125 -16.719 1 95.88 138 GLY B C 1
ATOM 3512 O O . GLY B 1 138 ? -8.227 -22.344 -15.562 1 95.88 138 GLY B O 1
ATOM 3513 N N . LYS B 1 139 ? -6.609 -22.078 -17.062 1 98 139 LYS B N 1
ATOM 3514 C CA . LYS B 1 139 ? -5.57 -22.406 -16.094 1 98 139 LYS B CA 1
ATOM 3515 C C . LYS B 1 139 ? -4.801 -21.172 -15.664 1 98 139 LYS B C 1
ATOM 3517 O O . LYS B 1 139 ? -4.066 -21.203 -14.672 1 98 139 LYS B O 1
ATOM 3522 N N . VAL B 1 140 ? -4.984 -20.094 -16.375 1 98.81 140 VAL B N 1
ATOM 3523 C CA . VAL B 1 140 ? -4.234 -18.875 -16.047 1 98.81 140 VAL B CA 1
ATOM 3524 C C . VAL B 1 140 ? -5.047 -18.016 -15.086 1 98.81 140 VAL B C 1
ATOM 3526 O O . VAL B 1 140 ? -6.234 -17.766 -15.32 1 98.81 140 VAL B O 1
ATOM 3529 N N . VAL B 1 141 ? -4.457 -17.656 -14.008 1 98.88 141 VAL B N 1
ATOM 3530 C CA . VAL B 1 141 ? -5.043 -16.781 -13.008 1 98.88 141 VAL B CA 1
ATOM 3531 C C . VAL B 1 141 ? -4.156 -15.547 -12.82 1 98.88 141 VAL B C 1
ATOM 3533 O O . VAL B 1 141 ? -2.932 -15.664 -12.727 1 98.88 141 VAL B O 1
ATOM 3536 N N . HIS B 1 142 ? -4.746 -14.367 -12.844 1 98.94 142 HIS B N 1
ATOM 3537 C CA . HIS B 1 142 ? -4.012 -13.117 -12.711 1 98.94 142 HIS B CA 1
ATOM 3538 C C . HIS B 1 142 ? -4.078 -12.586 -11.289 1 98.94 142 HIS B C 1
ATOM 3540 O O . HIS B 1 142 ? -5.164 -12.438 -10.719 1 98.94 142 HIS B O 1
ATOM 3546 N N . GLU B 1 143 ? -2.965 -12.219 -10.742 1 98.94 143 GLU B N 1
ATOM 3547 C CA . GLU B 1 143 ? -2.822 -11.961 -9.312 1 98.94 143 GLU B CA 1
ATOM 3548 C C . GLU B 1 143 ? -3.184 -10.516 -8.977 1 98.94 143 GLU B C 1
ATOM 3550 O O . GLU B 1 143 ? -2.791 -9.586 -9.688 1 98.94 143 GLU B O 1
ATOM 3555 N N . THR B 1 144 ? -3.92 -10.336 -7.875 1 98.81 144 THR B N 1
ATOM 3556 C CA . THR B 1 144 ? -4.129 -9.016 -7.297 1 98.81 144 THR B CA 1
ATOM 3557 C C . THR B 1 144 ? -2.84 -8.492 -6.668 1 98.81 144 THR B C 1
ATOM 3559 O O . THR B 1 144 ? -2.717 -8.438 -5.445 1 98.81 144 THR B O 1
ATOM 3562 N N . HIS B 1 145 ? -1.897 -8.062 -7.492 1 98.69 145 HIS B N 1
ATOM 3563 C CA . HIS B 1 145 ? -0.549 -7.738 -7.043 1 98.69 145 HIS B CA 1
ATOM 3564 C C . HIS B 1 145 ? -0.242 -6.258 -7.246 1 98.69 145 HIS B C 1
ATOM 3566 O O . HIS B 1 145 ? -0.524 -5.703 -8.312 1 98.69 145 HIS B O 1
ATOM 3572 N N . ARG B 1 146 ? 0.364 -5.652 -6.191 1 98.19 146 ARG B N 1
ATOM 3573 C CA . ARG B 1 146 ? 0.871 -4.289 -6.324 1 98.19 146 ARG B CA 1
ATOM 3574 C C . ARG B 1 146 ? 1.917 -4.199 -7.43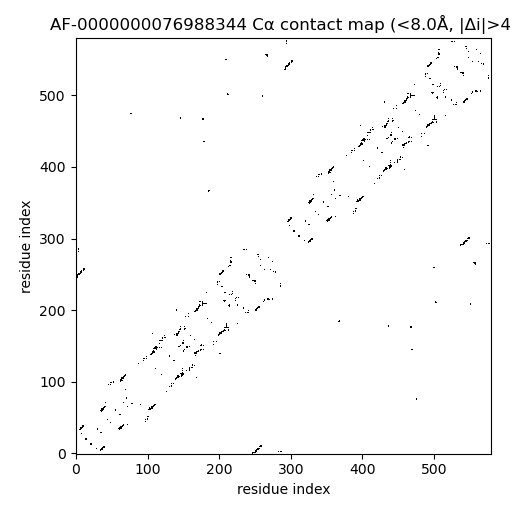 1 98.19 146 ARG B C 1
ATOM 3576 O O . ARG B 1 146 ? 2.619 -5.176 -7.707 1 98.19 146 ARG B O 1
ATOM 3583 N N . ASN B 1 147 ? 2.051 -2.973 -8.039 1 96.69 147 ASN B N 1
ATOM 3584 C CA . ASN B 1 147 ? 2.959 -2.76 -9.164 1 96.69 147 ASN B CA 1
ATOM 3585 C C . ASN B 1 147 ? 2.35 -3.244 -10.477 1 96.69 147 ASN B C 1
ATOM 3587 O O . ASN B 1 147 ? 2.885 -2.971 -11.555 1 96.69 147 ASN B O 1
ATOM 3591 N N . ARG B 1 148 ? 1.215 -3.947 -10.406 1 98.38 148 ARG B N 1
ATOM 3592 C CA . ARG B 1 148 ? 0.533 -4.484 -11.578 1 98.38 148 ARG B CA 1
ATOM 3593 C C . ARG B 1 148 ? -0.863 -3.889 -11.719 1 98.38 148 ARG B C 1
ATOM 3595 O O . ARG B 1 148 ? -1.232 -2.975 -10.977 1 98.38 148 ARG B O 1
ATOM 3602 N N . SER B 1 149 ? -1.668 -4.367 -12.688 1 98.62 149 SER B N 1
ATOM 3603 C CA . SER B 1 149 ? -2.916 -3.734 -13.094 1 98.62 149 SER B CA 1
ATOM 3604 C C . SER B 1 149 ? -3.988 -3.877 -12.016 1 98.62 149 SER B C 1
ATOM 3606 O O . SER B 1 149 ? -4.863 -3.018 -11.891 1 98.62 149 SER B O 1
ATOM 3608 N N . LEU B 1 150 ? -3.904 -4.973 -11.258 1 98.81 150 LEU B N 1
ATOM 3609 C CA . LEU B 1 150 ? -4.984 -5.246 -10.32 1 98.81 150 LEU B CA 1
ATOM 3610 C C . LEU B 1 150 ? -4.574 -4.867 -8.898 1 98.81 150 LEU B C 1
ATOM 3612 O O . LEU B 1 150 ? -4.988 -5.516 -7.938 1 98.81 150 LEU B O 1
ATOM 3616 N N . PHE B 1 151 ? -3.826 -3.76 -8.711 1 98.75 151 PHE B N 1
ATOM 3617 C CA . PHE B 1 151 ? -3.154 -3.41 -7.465 1 98.75 151 PHE B CA 1
ATOM 3618 C C . PHE B 1 151 ? -4.145 -2.818 -6.465 1 98.75 151 PHE B C 1
ATOM 3620 O O . PHE B 1 151 ? -3.871 -2.785 -5.262 1 98.75 151 PHE B O 1
ATOM 3627 N N . HIS B 1 152 ? -5.25 -2.295 -6.91 1 98.69 152 HIS B N 1
ATOM 3628 C CA . HIS B 1 152 ? -6.262 -1.642 -6.09 1 98.69 152 HIS B CA 1
ATOM 3629 C C . HIS B 1 152 ? -7.629 -2.289 -6.281 1 98.69 152 HIS B C 1
ATOM 3631 O O . HIS B 1 152 ? -8.031 -2.572 -7.414 1 98.69 152 HIS B O 1
ATOM 3637 N N . PRO B 1 153 ? -8.383 -2.52 -5.18 1 98.38 153 PRO B N 1
ATOM 3638 C CA . PRO B 1 153 ? -9.617 -3.297 -5.301 1 98.38 153 PRO B CA 1
ATOM 3639 C C . PRO B 1 153 ? -10.625 -2.654 -6.25 1 98.38 153 PRO B C 1
ATOM 3641 O O . PRO B 1 153 ? -11.281 -3.354 -7.027 1 98.38 153 PRO B O 1
ATOM 3644 N N . TYR B 1 154 ? -10.75 -1.354 -6.25 1 98.06 154 TYR B N 1
ATOM 3645 C CA . TYR B 1 154 ? -11.773 -0.708 -7.07 1 98.06 154 TYR B CA 1
ATOM 3646 C C . TYR B 1 154 ? -11.32 -0.602 -8.523 1 98.06 154 TYR B C 1
ATOM 3648 O O . TYR B 1 154 ? -12.141 -0.604 -9.438 1 98.06 154 TYR B O 1
ATOM 3656 N N . ILE B 1 155 ? -10.023 -0.522 -8.719 1 98 155 ILE B N 1
ATOM 3657 C CA . ILE B 1 155 ? -9.5 -0.615 -10.07 1 98 155 ILE B CA 1
ATOM 3658 C C . ILE B 1 155 ? -9.688 -2.035 -10.602 1 98 155 ILE B C 1
ATOM 3660 O O . ILE B 1 155 ? -10.094 -2.227 -11.75 1 98 155 ILE B O 1
ATOM 3664 N N . ALA B 1 156 ? -9.406 -3.01 -9.766 1 98.62 156 ALA B N 1
ATOM 3665 C CA . ALA B 1 156 ? -9.633 -4.406 -10.133 1 98.62 156 ALA B CA 1
ATOM 3666 C C . ALA B 1 156 ? -11.094 -4.656 -10.484 1 98.62 156 ALA B C 1
ATOM 3668 O O . ALA B 1 156 ? -11.391 -5.332 -11.469 1 98.62 156 ALA B O 1
ATOM 3669 N N . LYS B 1 157 ? -11.969 -4.094 -9.633 1 98.06 157 LYS B N 1
ATOM 3670 C CA . LYS B 1 157 ? -13.391 -4.254 -9.914 1 98.06 157 LYS B CA 1
ATOM 3671 C C . LYS B 1 157 ? -13.75 -3.693 -11.281 1 98.06 157 LYS B C 1
ATOM 3673 O O . LYS B 1 157 ? -14.516 -4.309 -12.031 1 98.06 157 LYS B O 1
ATOM 3678 N N . TYR B 1 158 ? -13.227 -2.502 -11.578 1 97.75 158 TYR B N 1
ATOM 3679 C CA . TYR B 1 158 ? -13.453 -1.894 -12.883 1 97.75 158 TYR B CA 1
ATOM 3680 C C . TYR B 1 158 ? -13.047 -2.844 -14.008 1 97.75 158 TYR B C 1
ATOM 3682 O O . TYR B 1 158 ? -13.789 -3.029 -14.969 1 97.75 158 TYR B O 1
ATOM 3690 N N . VAL B 1 159 ? -11.898 -3.459 -13.875 1 98.56 159 VAL B N 1
ATOM 3691 C CA . VAL B 1 159 ? -11.359 -4.355 -14.891 1 98.56 159 VAL B CA 1
ATOM 3692 C C . VAL B 1 159 ? -12.188 -5.633 -14.953 1 98.56 159 VAL B C 1
ATOM 3694 O O . VAL B 1 159 ? -12.594 -6.066 -16.031 1 98.56 159 VAL B O 1
ATOM 3697 N N . LEU B 1 160 ? -12.492 -6.191 -13.797 1 98.5 160 LEU B N 1
ATOM 3698 C CA . LEU B 1 160 ? -13.203 -7.465 -13.719 1 98.5 160 LEU B CA 1
ATOM 3699 C C . LEU B 1 160 ? -14.617 -7.34 -14.281 1 98.5 160 LEU B C 1
ATOM 3701 O O . LEU B 1 160 ? -15.125 -8.273 -14.898 1 98.5 160 LEU B O 1
ATOM 3705 N N . ASP B 1 161 ? -15.258 -6.191 -14.094 1 98.06 161 ASP B N 1
ATOM 3706 C CA . ASP B 1 161 ? -16.594 -5.941 -14.633 1 98.06 161 ASP B CA 1
ATOM 3707 C C . ASP B 1 161 ? -16.578 -5.93 -16.156 1 98.06 161 ASP B C 1
ATOM 3709 O O . ASP B 1 161 ? -17.594 -6.238 -16.797 1 98.06 161 ASP B O 1
ATOM 3713 N N . ARG B 1 162 ? -15.43 -5.645 -16.766 1 98.31 162 ARG B N 1
ATOM 3714 C CA . ARG B 1 162 ? -15.344 -5.457 -18.219 1 98.31 162 ARG B CA 1
ATOM 3715 C C . ARG B 1 162 ? -14.633 -6.629 -18.875 1 98.31 162 ARG B C 1
ATOM 3717 O O . ARG B 1 162 ? -14.609 -6.734 -20.109 1 98.31 162 ARG B O 1
ATOM 3724 N N . VAL B 1 163 ? -14.008 -7.387 -18.188 1 98.38 163 VAL B N 1
ATOM 3725 C CA . VAL B 1 163 ? -13.383 -8.609 -18.688 1 98.38 163 VAL B CA 1
ATOM 3726 C C . VAL B 1 163 ? -13.969 -9.82 -17.953 1 98.38 163 VAL B C 1
ATOM 3728 O O . VAL B 1 163 ? -13.297 -10.461 -17.156 1 98.38 163 VAL B O 1
ATOM 3731 N N . PRO B 1 164 ? -15.18 -10.078 -18.547 1 90.44 164 PRO B N 1
ATOM 3732 C CA . PRO B 1 164 ? -15.852 -11.18 -17.859 1 90.44 164 PRO B CA 1
ATOM 3733 C C . PRO B 1 164 ? -15.094 -12.5 -17.984 1 90.44 164 PRO B C 1
ATOM 3735 O O . PRO B 1 164 ? -14.383 -12.711 -18.969 1 90.44 164 PRO B O 1
ATOM 3738 N N . ASN B 1 165 ? -14.789 -13.312 -17.109 1 94.56 165 ASN B N 1
ATOM 3739 C CA . ASN B 1 165 ? -14.188 -14.641 -17.078 1 94.56 165 ASN B CA 1
ATOM 3740 C C . ASN B 1 165 ? -12.742 -14.586 -16.578 1 94.56 165 ASN B C 1
ATOM 3742 O O . ASN B 1 165 ? -12.07 -15.617 -16.5 1 94.56 165 ASN B O 1
ATOM 3746 N N . LEU B 1 166 ? -12.312 -13.281 -16.484 1 98.5 166 LEU B N 1
ATOM 3747 C CA . LEU B 1 166 ? -10.961 -13.188 -15.938 1 98.5 166 LEU B CA 1
ATOM 3748 C C . LEU B 1 166 ? -10.867 -13.883 -14.586 1 98.5 166 LEU B C 1
ATOM 3750 O O . LEU B 1 166 ? -11.695 -13.656 -13.703 1 98.5 166 LEU B O 1
ATOM 3754 N N . ARG B 1 167 ? -9.953 -14.805 -14.469 1 98.62 167 ARG B N 1
ATOM 3755 C CA . ARG B 1 167 ? -9.703 -15.547 -13.234 1 98.62 167 ARG B CA 1
ATOM 3756 C C . ARG B 1 167 ? -8.547 -14.93 -12.453 1 98.62 167 ARG B C 1
ATOM 3758 O O . ARG B 1 167 ? -7.535 -14.531 -13.039 1 98.62 167 ARG B O 1
ATOM 3765 N N . ILE B 1 168 ? -8.695 -14.867 -11.148 1 98.56 168 ILE B N 1
ATOM 3766 C CA . ILE B 1 168 ? -7.629 -14.156 -10.453 1 98.56 168 ILE B CA 1
ATOM 3767 C C . ILE B 1 168 ? -7.051 -15.039 -9.352 1 98.56 168 ILE B C 1
ATOM 3769 O O . ILE B 1 168 ? -7.703 -15.977 -8.891 1 98.56 168 ILE B O 1
ATOM 3773 N N . THR B 1 169 ? -5.797 -14.859 -9.055 1 98.94 169 THR B N 1
ATOM 3774 C CA . THR B 1 169 ? -5.184 -15.219 -7.781 1 98.94 169 THR B CA 1
ATOM 3775 C C . THR B 1 169 ? -5.418 -14.125 -6.746 1 98.94 169 THR B C 1
ATOM 3777 O O . THR B 1 169 ? -5.012 -12.977 -6.945 1 98.94 169 THR B O 1
ATOM 3780 N N . ALA B 1 170 ? -6.07 -14.516 -5.68 1 98.81 170 ALA B N 1
ATOM 3781 C CA . ALA B 1 170 ? -6.371 -13.531 -4.641 1 98.81 170 ALA B CA 1
ATOM 3782 C C . ALA B 1 170 ? -5.258 -13.469 -3.604 1 98.81 170 ALA B C 1
ATOM 3784 O O . ALA B 1 170 ? -5.16 -14.336 -2.732 1 98.81 170 ALA B O 1
ATOM 3785 N N . ASP B 1 171 ? -4.453 -12.523 -3.711 1 98.81 171 ASP B N 1
ATOM 3786 C CA . ASP B 1 171 ? -3.598 -12.078 -2.615 1 98.81 171 ASP B CA 1
ATOM 3787 C C . ASP B 1 171 ? -4.094 -10.75 -2.039 1 98.81 171 ASP B C 1
ATOM 3789 O O . ASP B 1 171 ? -3.604 -9.688 -2.412 1 98.81 171 ASP B O 1
ATOM 3793 N N . ILE B 1 172 ? -4.922 -10.844 -1.125 1 98.69 172 ILE B N 1
ATOM 3794 C CA . ILE B 1 172 ? -5.691 -9.703 -0.638 1 98.69 172 ILE B CA 1
ATOM 3795 C C . ILE B 1 172 ? -4.828 -8.867 0.298 1 98.69 172 ILE B C 1
ATOM 3797 O O . ILE B 1 172 ? -5.164 -7.715 0.593 1 98.69 172 ILE B O 1
ATOM 3801 N N . SER B 1 173 ? -3.689 -9.414 0.76 1 98.81 173 SER B N 1
ATOM 3802 C CA . SER B 1 173 ? -2.77 -8.609 1.563 1 98.81 173 SER B CA 1
ATOM 3803 C C . SER B 1 173 ? -2.336 -7.355 0.821 1 98.81 173 SER B C 1
ATOM 3805 O O . SER B 1 173 ? -2.146 -6.301 1.433 1 98.81 173 SER B O 1
ATOM 3807 N N . HIS B 1 174 ? -2.236 -7.445 -0.54 1 98.81 174 HIS B N 1
ATOM 3808 C CA . HIS B 1 174 ? -1.885 -6.293 -1.359 1 98.81 174 HIS B CA 1
ATOM 3809 C C . HIS B 1 174 ? -2.965 -5.219 -1.29 1 98.81 174 HIS B C 1
ATOM 3811 O O . HIS B 1 174 ? -2.658 -4.035 -1.135 1 98.81 174 HIS B O 1
ATOM 3817 N N . TRP B 1 175 ? -4.195 -5.613 -1.349 1 98.88 175 TRP B N 1
ATOM 3818 C CA . TRP B 1 175 ? -5.297 -4.66 -1.346 1 98.88 175 TRP B CA 1
ATOM 3819 C C . TRP B 1 175 ? -5.449 -4.008 0.024 1 98.88 175 TRP B C 1
ATOM 3821 O O . TRP B 1 175 ? -5.77 -2.818 0.121 1 98.88 175 TRP B O 1
ATOM 3831 N N . VAL B 1 176 ? -5.203 -4.781 1.06 1 98.75 176 VAL B N 1
ATOM 3832 C CA . VAL B 1 176 ? -5.32 -4.273 2.422 1 98.75 176 VAL B CA 1
ATOM 3833 C C . VAL B 1 176 ? -4.281 -3.182 2.66 1 98.75 176 VAL B C 1
ATOM 3835 O O . VAL B 1 176 ? -4.605 -2.109 3.176 1 98.75 176 VAL B O 1
ATOM 3838 N N . VAL B 1 177 ? -3.082 -3.41 2.24 1 98.56 177 VAL B N 1
ATOM 3839 C CA . VAL B 1 177 ? -2.029 -2.428 2.475 1 98.56 177 VAL B CA 1
ATOM 3840 C C . VAL B 1 177 ? -2.234 -1.222 1.561 1 98.56 177 VAL B C 1
ATOM 3842 O O . VAL B 1 177 ? -2.041 -0.077 1.979 1 98.56 177 VAL B O 1
ATOM 3845 N N . VAL B 1 178 ? -2.707 -1.394 0.325 1 98.69 178 VAL B N 1
ATOM 3846 C CA . VAL B 1 178 ? -2.941 -0.299 -0.612 1 98.69 178 VAL B CA 1
ATOM 3847 C C . VAL B 1 178 ? -4.082 0.58 -0.106 1 98.69 178 VAL B C 1
ATOM 3849 O O . VAL B 1 178 ? -3.98 1.809 -0.116 1 98.69 178 VAL B O 1
ATOM 3852 N N . GLY B 1 179 ? -5.094 -0.055 0.42 1 98 179 GLY B N 1
ATOM 3853 C CA . GLY B 1 179 ? -6.281 0.668 0.844 1 98 179 GLY B CA 1
ATOM 3854 C C . GLY B 1 179 ? -6.191 1.178 2.27 1 98 179 GLY B C 1
ATOM 3855 O O . GLY B 1 179 ? -7.039 1.961 2.709 1 98 179 GLY B O 1
ATOM 3856 N N . GLU B 1 180 ? -5.207 0.671 3.027 1 98 180 GLU B N 1
ATOM 3857 C CA . GLU B 1 180 ? -4.992 1.027 4.426 1 98 180 GLU B CA 1
ATOM 3858 C C . GLU B 1 180 ? -6.215 0.691 5.277 1 98 180 GLU B C 1
ATOM 3860 O O . GLU B 1 180 ? -6.637 1.495 6.109 1 98 180 GLU B O 1
ATOM 3865 N N . ARG B 1 181 ? -6.793 -0.425 5.062 1 97.56 181 ARG B N 1
ATOM 3866 C CA . ARG B 1 181 ? -7.961 -0.862 5.82 1 97.56 181 ARG B CA 1
ATOM 3867 C C . ARG B 1 181 ? -8.258 -2.336 5.566 1 97.56 181 ARG B C 1
ATOM 3869 O O . ARG B 1 181 ? -7.895 -2.877 4.52 1 97.56 181 ARG B O 1
ATOM 3876 N N . LEU B 1 182 ? -8.852 -2.984 6.559 1 97.94 182 LEU B N 1
ATOM 3877 C CA . LEU B 1 182 ? -9.484 -4.277 6.301 1 97.94 182 LEU B CA 1
ATOM 3878 C C . LEU B 1 182 ? -10.742 -4.109 5.465 1 97.94 182 LEU B C 1
ATOM 3880 O O . LEU B 1 182 ? -11.508 -3.162 5.668 1 97.94 182 LEU B O 1
ATOM 3884 N N . LEU B 1 183 ? -11.008 -4.879 4.551 1 98.25 183 LEU B N 1
ATOM 3885 C CA . LEU B 1 183 ? -11.977 -4.633 3.484 1 98.25 183 LEU B CA 1
ATOM 3886 C C . LEU B 1 183 ? -13.336 -5.207 3.848 1 98.25 183 LEU B C 1
ATOM 3888 O O . LEU B 1 183 ? -14.203 -5.352 2.982 1 98.25 183 LEU B O 1
ATOM 3892 N N . ASP B 1 184 ? -13.5 -5.539 5.148 1 97.56 184 ASP B N 1
ATOM 3893 C CA . ASP B 1 184 ? -14.805 -6.062 5.547 1 97.56 184 ASP B CA 1
ATOM 3894 C C . ASP B 1 184 ? -15.492 -5.121 6.531 1 97.56 184 ASP B C 1
ATOM 3896 O O . ASP B 1 184 ? -16.438 -5.516 7.223 1 97.56 184 ASP B O 1
ATOM 3900 N N . VAL B 1 185 ? -15.031 -3.871 6.633 1 96.5 185 VAL B N 1
ATOM 3901 C CA . VAL B 1 185 ? -15.586 -2.924 7.594 1 96.5 185 VAL B CA 1
ATOM 3902 C C . VAL B 1 185 ? -16.672 -2.082 6.926 1 96.5 185 VAL B C 1
ATOM 3904 O O . VAL B 1 185 ? -17.812 -2.035 7.398 1 96.5 185 VAL B O 1
ATOM 3907 N N . SER B 1 186 ? -16.344 -1.418 5.836 1 96.81 186 SER B N 1
ATOM 3908 C CA . SER B 1 186 ? -17.312 -0.569 5.133 1 96.81 186 SER B CA 1
ATOM 3909 C C . SER B 1 186 ? -18.203 -1.391 4.211 1 96.81 186 SER B C 1
ATOM 3911 O O . SER B 1 186 ? -17.781 -2.424 3.689 1 96.81 186 SER B O 1
ATOM 3913 N N . VAL B 1 187 ? -19.375 -0.955 3.957 1 97.19 187 VAL B N 1
ATOM 3914 C CA . VAL B 1 187 ? -20.375 -1.647 3.137 1 97.19 187 VAL B CA 1
ATOM 3915 C C . VAL B 1 187 ? -19.844 -1.813 1.716 1 97.19 187 VAL B C 1
ATOM 3917 O O . VAL B 1 187 ? -19.922 -2.898 1.137 1 97.19 187 VAL B O 1
ATOM 3920 N N . GLU B 1 188 ? -19.234 -0.79 1.218 1 97.25 188 GLU B N 1
ATOM 3921 C CA . GLU B 1 188 ? -18.766 -0.809 -0.167 1 97.25 188 GLU B CA 1
ATOM 3922 C C . GLU B 1 188 ? -17.625 -1.805 -0.352 1 97.25 188 GLU B C 1
ATOM 3924 O O . GLU B 1 188 ? -17.562 -2.5 -1.368 1 97.25 188 GLU B O 1
ATOM 3929 N N . ASP B 1 189 ? -16.734 -1.858 0.623 1 98.06 189 ASP B N 1
ATOM 3930 C CA . ASP B 1 189 ? -15.641 -2.816 0.547 1 98.06 189 ASP B CA 1
ATOM 3931 C C . ASP B 1 189 ? -16.156 -4.25 0.637 1 98.06 189 ASP B C 1
ATOM 3933 O O . ASP B 1 189 ? -15.68 -5.133 -0.083 1 98.06 189 ASP B O 1
ATOM 3937 N N . ARG B 1 190 ? -17.141 -4.492 1.502 1 98.12 190 ARG B N 1
ATOM 3938 C CA . ARG B 1 190 ? -17.734 -5.82 1.63 1 98.12 190 ARG B CA 1
ATOM 3939 C C . ARG B 1 190 ? -18.391 -6.262 0.321 1 98.12 190 ARG B C 1
ATOM 3941 O O . ARG B 1 190 ? -18.188 -7.398 -0.121 1 98.12 190 ARG B O 1
ATOM 3948 N N . GLU B 1 191 ? -19.109 -5.348 -0.237 1 98.19 191 GLU B N 1
ATOM 3949 C CA . GLU B 1 191 ? -19.781 -5.641 -1.502 1 98.19 191 GLU B CA 1
ATOM 3950 C C . GLU B 1 191 ? -18.766 -5.922 -2.607 1 98.19 191 GLU B C 1
ATOM 3952 O O . GLU B 1 191 ? -18.984 -6.797 -3.447 1 98.19 191 GLU B O 1
ATOM 3957 N N . LEU B 1 192 ? -17.719 -5.172 -2.576 1 98.06 192 LEU B N 1
ATOM 3958 C CA . LEU B 1 192 ? -16.656 -5.379 -3.555 1 98.06 192 LEU B CA 1
ATOM 3959 C C . LEU B 1 192 ? -16.047 -6.773 -3.418 1 98.06 192 LEU B C 1
ATOM 3961 O O . LEU B 1 192 ? -15.906 -7.488 -4.41 1 98.06 192 LEU B O 1
ATOM 3965 N N . LEU B 1 193 ? -15.711 -7.18 -2.219 1 98.38 193 LEU B N 1
ATOM 3966 C CA . LEU B 1 193 ? -15.141 -8.508 -2.002 1 98.38 193 LEU B CA 1
ATOM 3967 C C . LEU B 1 193 ? -16.109 -9.594 -2.443 1 98.38 193 LEU B C 1
ATOM 3969 O O . LEU B 1 193 ? -15.703 -10.586 -3.061 1 98.38 193 LEU B O 1
ATOM 3973 N N . GLU B 1 194 ? -17.359 -9.383 -2.135 1 98 194 GLU B N 1
ATOM 3974 C CA . GLU B 1 194 ? -18.375 -10.344 -2.537 1 98 194 GLU B CA 1
ATOM 3975 C C . GLU B 1 194 ? -18.406 -10.523 -4.051 1 98 194 GLU B C 1
ATOM 3977 O O . GLU B 1 194 ? -18.594 -11.633 -4.551 1 98 194 GLU B O 1
ATOM 3982 N N . SER B 1 195 ? -18.203 -9.422 -4.727 1 97.69 195 SER B N 1
ATOM 3983 C CA . SER B 1 195 ? -18.25 -9.469 -6.184 1 97.69 195 SER B CA 1
ATOM 3984 C C . SER B 1 195 ? -17 -10.125 -6.762 1 97.69 195 SER B C 1
ATOM 3986 O O . SER B 1 195 ? -17.031 -10.641 -7.879 1 97.69 195 SER B O 1
ATOM 3988 N N . VAL B 1 196 ? -15.898 -10.141 -6.02 1 98.06 196 VAL B N 1
ATOM 3989 C CA . VAL B 1 196 ? -14.609 -10.633 -6.492 1 98.06 196 VAL B CA 1
ATOM 3990 C C . VAL B 1 196 ? -14.484 -12.133 -6.207 1 98.06 196 VAL B C 1
ATOM 3992 O O . VAL B 1 196 ? -13.875 -12.867 -6.98 1 98.06 196 VAL B O 1
ATOM 3995 N N . ILE B 1 197 ? -15.133 -12.609 -5.168 1 98.44 197 ILE B N 1
ATOM 3996 C CA . ILE B 1 197 ? -14.977 -13.945 -4.613 1 98.44 197 ILE B CA 1
ATOM 3997 C C . ILE B 1 197 ? -15.25 -14.992 -5.695 1 98.44 197 ILE B C 1
ATOM 3999 O O . ILE B 1 197 ? -14.461 -15.922 -5.883 1 98.44 197 ILE B O 1
ATOM 4003 N N . PRO B 1 198 ? -16.281 -14.828 -6.547 1 98 198 PRO B N 1
ATOM 4004 C CA . PRO B 1 198 ? -16.562 -15.852 -7.551 1 98 198 PRO B CA 1
ATOM 4005 C C . PRO B 1 198 ? -15.477 -15.945 -8.617 1 98 198 PRO B C 1
ATOM 4007 O O . PRO B 1 198 ? -15.406 -16.922 -9.359 1 98 198 PRO B O 1
ATOM 4010 N N . ARG B 1 199 ? -14.586 -14.906 -8.688 1 98.19 199 ARG B N 1
ATOM 4011 C CA . ARG B 1 199 ? -13.555 -14.844 -9.719 1 98.19 199 ARG B CA 1
ATOM 4012 C C . ARG B 1 199 ? -12.273 -15.516 -9.258 1 98.19 199 ARG B C 1
ATOM 4014 O O . ARG B 1 199 ? -11.367 -15.75 -10.055 1 98.19 199 ARG B O 1
ATOM 4021 N N . VAL B 1 200 ? -12.195 -15.938 -8.031 1 98.69 200 VAL B N 1
ATOM 4022 C CA . VAL B 1 200 ? -10.953 -16.422 -7.445 1 98.69 200 VAL B CA 1
ATOM 4023 C C . VAL B 1 200 ? -10.789 -17.922 -7.75 1 98.69 200 VAL B C 1
ATOM 4025 O O . VAL B 1 200 ? -11.664 -18.719 -7.434 1 98.69 200 VAL B O 1
ATOM 4028 N N . HIS B 1 201 ? -9.641 -18.25 -8.359 1 98.62 201 HIS B N 1
ATOM 4029 C CA . HIS B 1 201 ? -9.352 -19.641 -8.703 1 98.62 201 HIS B CA 1
ATOM 4030 C C . HIS B 1 201 ? -8.062 -20.125 -8.039 1 98.62 201 HIS B C 1
ATOM 4032 O O . HIS B 1 201 ? -7.699 -21.297 -8.148 1 98.62 201 HIS B O 1
ATOM 4038 N N . HIS B 1 202 ? -7.363 -19.25 -7.367 1 98.88 202 HIS B N 1
ATOM 4039 C CA . HIS B 1 202 ? -6.176 -19.547 -6.574 1 98.88 202 HIS B CA 1
ATOM 4040 C C . HIS B 1 202 ? -6.02 -18.547 -5.426 1 98.88 202 HIS B C 1
ATOM 4042 O O . HIS B 1 202 ? -6.371 -17.375 -5.562 1 98.88 202 HIS B O 1
ATOM 4048 N N . ILE B 1 203 ? -5.527 -19.047 -4.277 1 98.94 203 ILE B N 1
ATOM 4049 C CA . ILE B 1 203 ? -5.402 -18.203 -3.1 1 98.94 203 ILE B CA 1
ATOM 4050 C C . ILE B 1 203 ? -3.934 -18.062 -2.711 1 98.94 203 ILE B C 1
ATOM 4052 O O . ILE B 1 203 ? -3.25 -19.062 -2.492 1 98.94 203 ILE B O 1
ATOM 4056 N N . HIS B 1 204 ? -3.393 -16.891 -2.783 1 98.94 204 HIS B N 1
ATOM 4057 C CA . HIS B 1 204 ? -2.203 -16.594 -1.991 1 98.94 204 HIS B CA 1
ATOM 4058 C C . HIS B 1 204 ? -2.57 -16.219 -0.561 1 98.94 204 HIS B C 1
ATOM 4060 O O . HIS B 1 204 ? -3.08 -15.117 -0.316 1 98.94 204 HIS B O 1
ATOM 4066 N N . ALA B 1 205 ? -2.268 -17.109 0.327 1 98.69 205 ALA B N 1
ATOM 4067 C CA . ALA B 1 205 ? -2.729 -16.984 1.708 1 98.69 205 ALA B CA 1
ATOM 4068 C C . ALA B 1 205 ? -1.656 -16.359 2.59 1 98.69 205 ALA B C 1
ATOM 4070 O O . ALA B 1 205 ? -1.112 -17.016 3.484 1 98.69 205 ALA B O 1
ATOM 4071 N N . ARG B 1 206 ? -1.429 -15.141 2.389 1 98.44 206 ARG B N 1
ATOM 4072 C CA . ARG B 1 206 ? -0.562 -14.32 3.229 1 98.44 206 ARG B CA 1
ATOM 4073 C C . ARG B 1 206 ? -1.374 -13.32 4.039 1 98.44 206 ARG B C 1
ATOM 4075 O O . ARG B 1 206 ? -2.189 -12.578 3.484 1 98.44 206 ARG B O 1
ATOM 4082 N N . ILE B 1 207 ? -1.158 -13.344 5.324 1 98.56 207 ILE B N 1
ATOM 4083 C CA . ILE B 1 207 ? -1.799 -12.344 6.176 1 98.56 207 ILE B CA 1
ATOM 4084 C C . ILE B 1 207 ? -0.933 -11.094 6.242 1 98.56 207 ILE B C 1
ATOM 4086 O O . ILE B 1 207 ? 0.275 -11.172 6.477 1 98.56 207 ILE B O 1
ATOM 4090 N N . GLY B 1 208 ? -1.479 -9.977 5.852 1 98 208 GLY B N 1
ATOM 4091 C CA . GLY B 1 208 ? -0.851 -8.672 6.027 1 98 208 GLY B CA 1
ATOM 4092 C C . GLY B 1 208 ? -1.502 -7.836 7.109 1 98 208 GLY B C 1
ATOM 4093 O O . GLY B 1 208 ? -2.316 -8.344 7.887 1 98 208 GLY B O 1
ATOM 4094 N N . THR B 1 209 ? -1.036 -6.629 7.352 1 97.94 209 THR B N 1
ATOM 4095 C CA . THR B 1 209 ? -1.704 -5.594 8.133 1 97.94 209 THR B CA 1
ATOM 4096 C C . THR B 1 209 ? -2.1 -4.414 7.25 1 97.94 209 THR B C 1
ATOM 4098 O O . THR B 1 209 ? -1.805 -4.406 6.055 1 97.94 209 THR B O 1
ATOM 4101 N N . THR B 1 210 ? -2.758 -3.463 7.871 1 97.88 210 THR B N 1
ATOM 4102 C CA . THR B 1 210 ? -3.156 -2.295 7.094 1 97.88 210 THR B CA 1
ATOM 4103 C C . THR B 1 210 ? -1.938 -1.453 6.723 1 97.88 210 THR B C 1
ATOM 4105 O O . THR B 1 210 ? -2.025 -0.569 5.867 1 97.88 210 THR B O 1
ATOM 4108 N N . GLN B 1 211 ? -0.753 -1.784 7.293 1 98.19 211 GLN B N 1
ATOM 4109 C CA . GLN B 1 211 ? 0.413 -0.938 7.066 1 98.19 211 GLN B CA 1
ATOM 4110 C C . GLN B 1 211 ? 1.579 -1.748 6.504 1 98.19 211 GLN B C 1
ATOM 4112 O O . GLN B 1 211 ? 2.619 -1.187 6.152 1 98.19 211 GLN B O 1
ATOM 4117 N N . SER B 1 212 ? 1.401 -3.092 6.406 1 97.88 212 SER B N 1
ATOM 4118 C CA . SER B 1 212 ? 2.445 -3.977 5.902 1 97.88 212 SER B CA 1
ATOM 4119 C C . SER B 1 212 ? 1.853 -5.137 5.113 1 97.88 212 SER B C 1
ATOM 4121 O O . SER B 1 212 ? 0.829 -5.703 5.504 1 97.88 212 SER B O 1
ATOM 4123 N N . SER B 1 213 ? 2.555 -5.512 4.043 1 97.88 213 SER B N 1
ATOM 4124 C CA . SER B 1 213 ? 2.033 -6.559 3.168 1 97.88 213 SER B CA 1
ATOM 4125 C C . SER B 1 213 ? 2.17 -7.934 3.809 1 97.88 213 SER B C 1
ATOM 4127 O O . SER B 1 213 ? 1.513 -8.891 3.387 1 97.88 213 SER B O 1
ATOM 4129 N N . GLN B 1 214 ? 3.037 -8.086 4.812 1 98.06 214 GLN B N 1
ATOM 4130 C CA . GLN B 1 214 ? 3.244 -9.375 5.457 1 98.06 214 GLN B CA 1
ATOM 4131 C C . GLN B 1 214 ? 3.361 -9.227 6.969 1 98.06 214 GLN B C 1
ATOM 4133 O O . GLN B 1 214 ? 4.195 -8.461 7.461 1 98.06 214 GLN B O 1
ATOM 4138 N N . CYS B 1 215 ? 2.471 -9.883 7.68 1 96.69 215 CYS B N 1
ATOM 4139 C CA . CYS B 1 215 ? 2.498 -10.008 9.133 1 96.69 215 CYS B CA 1
ATOM 4140 C C . CYS B 1 215 ? 3.586 -10.977 9.578 1 96.69 215 CYS B C 1
ATOM 4142 O O . CYS B 1 215 ? 3.66 -12.102 9.078 1 96.69 215 CYS B O 1
ATOM 4144 N N . PRO B 1 216 ? 4.387 -10.586 10.492 1 95.94 216 PRO B N 1
ATOM 4145 C CA . PRO B 1 216 ? 5.527 -11.43 10.852 1 95.94 216 PRO B CA 1
ATOM 4146 C C . PRO B 1 216 ? 5.117 -12.664 11.656 1 95.94 216 PRO B C 1
ATOM 4148 O O . PRO B 1 216 ? 5.852 -13.656 11.688 1 95.94 216 PRO B O 1
ATOM 4151 N N . ASP B 1 217 ? 3.973 -12.602 12.359 1 96.69 217 ASP B N 1
ATOM 4152 C CA . ASP B 1 217 ? 3.504 -13.711 13.188 1 96.69 217 ASP B CA 1
ATOM 4153 C C . ASP B 1 217 ? 1.983 -13.688 13.32 1 96.69 217 ASP B C 1
ATOM 4155 O O . ASP B 1 217 ? 1.453 -13.297 14.359 1 96.69 217 ASP B O 1
ATOM 4159 N N . PRO B 1 218 ? 1.306 -14.227 12.367 1 96.56 218 PRO B N 1
ATOM 4160 C CA . PRO B 1 218 ? -0.158 -14.188 12.391 1 96.56 218 PRO B CA 1
ATOM 4161 C C . PRO B 1 218 ? -0.745 -14.883 13.617 1 96.56 218 PRO B C 1
ATOM 4163 O O . PRO B 1 218 ? -1.915 -14.68 13.945 1 96.56 218 PRO B O 1
ATOM 4166 N N . SER B 1 219 ? 0.014 -15.758 14.273 1 96.06 219 SER B N 1
ATOM 4167 C CA . SER B 1 219 ? -0.488 -16.5 15.43 1 96.06 219 SER B CA 1
ATOM 4168 C C . SER B 1 219 ? -0.498 -15.633 16.688 1 96.06 219 SER B C 1
ATOM 4170 O O . SER B 1 219 ? -1.115 -16 17.688 1 96.06 219 SER B O 1
ATOM 4172 N N . ASN B 1 220 ? 0.262 -14.555 16.703 1 96.75 220 ASN B N 1
ATOM 4173 C CA . ASN B 1 220 ? 0.273 -13.633 17.844 1 96.75 220 ASN B CA 1
ATOM 4174 C C . ASN B 1 220 ? -1.065 -12.922 17.984 1 96.75 220 ASN B C 1
ATOM 4176 O O . ASN B 1 220 ? -1.582 -12.344 17.031 1 96.75 220 ASN B O 1
ATOM 4180 N N . PRO B 1 221 ? -1.638 -12.891 19.203 1 97.19 221 PRO B N 1
ATOM 4181 C CA . PRO B 1 221 ? -2.969 -12.32 19.438 1 97.19 221 PRO B CA 1
ATOM 4182 C C . PRO B 1 221 ? -3.053 -10.844 19.047 1 97.19 221 PRO B C 1
ATOM 4184 O O . PRO B 1 221 ? -4.145 -10.336 18.781 1 97.19 221 PRO B O 1
ATOM 4187 N N . ILE B 1 222 ? -1.974 -10.164 18.969 1 95.94 222 ILE B N 1
ATOM 4188 C CA . ILE B 1 222 ? -1.979 -8.75 18.609 1 95.94 222 ILE B CA 1
ATOM 4189 C C . ILE B 1 222 ? -2.475 -8.602 17.172 1 95.94 222 ILE B C 1
ATOM 4191 O O . ILE B 1 222 ? -2.916 -7.516 16.766 1 95.94 222 ILE B O 1
ATOM 4195 N N . TYR B 1 223 ? -2.486 -9.695 16.359 1 97.5 223 TYR B N 1
ATOM 4196 C CA . TYR B 1 223 ? -2.902 -9.648 14.969 1 97.5 223 TYR B CA 1
ATOM 4197 C C . TYR B 1 223 ? -4.234 -10.367 14.773 1 97.5 223 TYR B C 1
ATOM 4199 O O . TYR B 1 223 ? -4.539 -10.836 13.672 1 97.5 223 TYR B O 1
ATOM 4207 N N . ASN B 1 224 ? -5.035 -10.461 15.844 1 98.12 224 ASN B N 1
ATOM 4208 C CA . ASN B 1 224 ? -6.297 -11.195 15.781 1 98.12 224 ASN B CA 1
ATOM 4209 C C . ASN B 1 224 ? -7.242 -10.586 14.742 1 98.12 224 ASN B C 1
ATOM 4211 O O . ASN B 1 224 ? -7.906 -11.32 14.008 1 98.12 224 ASN B O 1
ATOM 4215 N N . ASP B 1 225 ? -7.324 -9.266 14.672 1 97.5 225 ASP B N 1
ATOM 4216 C CA . ASP B 1 225 ? -8.234 -8.625 13.719 1 97.5 225 ASP B CA 1
ATOM 4217 C C . ASP B 1 225 ? -7.859 -8.977 12.281 1 97.5 225 ASP B C 1
ATOM 4219 O O . ASP B 1 225 ? -8.727 -9.305 11.469 1 97.5 225 ASP B O 1
ATOM 4223 N N . GLU B 1 226 ? -6.574 -8.898 11.969 1 98.25 226 GLU B N 1
ATOM 4224 C CA . GLU B 1 226 ? -6.094 -9.273 10.641 1 98.25 226 GLU B CA 1
ATOM 4225 C C . GLU B 1 226 ? -6.363 -10.742 10.352 1 98.25 226 GLU B C 1
ATOM 4227 O O . GLU B 1 226 ? -6.895 -11.086 9.297 1 98.25 226 GLU B O 1
ATOM 4232 N N . ARG B 1 227 ? -5.988 -11.562 11.312 1 98.31 227 ARG B N 1
ATOM 4233 C CA . ARG B 1 227 ? -6.16 -13 11.125 1 98.31 227 ARG B CA 1
ATOM 4234 C C . ARG B 1 227 ? -7.621 -13.344 10.852 1 98.31 227 ARG B C 1
ATOM 4236 O O . ARG B 1 227 ? -7.926 -14.102 9.922 1 98.31 227 ARG B O 1
ATOM 4243 N N . GLU B 1 228 ? -8.508 -12.812 11.664 1 98.44 228 GLU B N 1
ATOM 4244 C CA . GLU B 1 228 ? -9.938 -13.094 11.531 1 98.44 228 GLU B CA 1
ATOM 4245 C C . GLU B 1 228 ? -10.469 -12.633 10.18 1 98.44 228 GLU B C 1
ATOM 4247 O O . GLU B 1 228 ? -11.242 -13.344 9.531 1 98.44 228 GLU B O 1
ATOM 4252 N N . PHE B 1 229 ? -10.117 -11.484 9.75 1 98.81 229 PHE B N 1
ATOM 4253 C CA . PHE B 1 229 ? -10.547 -10.961 8.461 1 98.81 229 PHE B CA 1
ATOM 4254 C C . PHE B 1 229 ? -10.125 -11.898 7.328 1 98.81 229 PHE B C 1
ATOM 4256 O O . PHE B 1 229 ? -10.953 -12.297 6.508 1 98.81 229 PHE B O 1
ATOM 4263 N N . PHE B 1 230 ? -8.805 -12.25 7.254 1 98.88 230 PHE B N 1
ATOM 4264 C CA . PHE B 1 230 ? -8.281 -13.055 6.152 1 98.88 230 PHE B CA 1
ATOM 4265 C C . PHE B 1 230 ? -8.875 -14.453 6.172 1 98.88 230 PHE B C 1
ATOM 4267 O O . PHE B 1 230 ? -9.258 -14.984 5.125 1 98.88 230 PHE B O 1
ATOM 4274 N N . GLU B 1 231 ? -8.977 -15.023 7.359 1 98.69 231 GLU B N 1
ATOM 4275 C CA . GLU B 1 231 ? -9.562 -16.359 7.477 1 98.69 231 GLU B CA 1
ATOM 4276 C C . GLU B 1 231 ? -11 -16.375 6.965 1 98.69 231 GLU B C 1
ATOM 4278 O O . GLU B 1 231 ? -11.383 -17.266 6.195 1 98.69 231 GLU B O 1
ATOM 4283 N N . LYS B 1 232 ? -11.758 -15.422 7.418 1 98.62 232 LYS B N 1
ATOM 4284 C CA . LYS B 1 232 ? -13.148 -15.336 6.984 1 98.62 232 LYS B CA 1
ATOM 4285 C C . LYS B 1 232 ? -13.25 -15.219 5.469 1 98.62 232 LYS B C 1
ATOM 4287 O O . LYS B 1 232 ? -14.07 -15.883 4.836 1 98.62 232 LYS B O 1
ATOM 4292 N N . LEU B 1 233 ? -12.453 -14.398 4.906 1 98.81 233 LEU B N 1
ATOM 4293 C CA . LEU B 1 233 ? -12.461 -14.195 3.461 1 98.81 233 LEU B CA 1
ATOM 4294 C C . LEU B 1 233 ? -12.078 -15.469 2.725 1 98.81 233 LEU B C 1
ATOM 4296 O O . LEU B 1 233 ? -12.75 -15.867 1.771 1 98.81 233 LEU B O 1
ATOM 4300 N N . TRP B 1 234 ? -10.945 -16.109 3.146 1 98.88 234 TRP B N 1
ATOM 4301 C CA . TRP B 1 234 ? -10.477 -17.328 2.473 1 98.88 234 TRP B CA 1
ATOM 4302 C C . TRP B 1 234 ? -11.516 -18.438 2.578 1 98.88 234 TRP B C 1
ATOM 4304 O O . TRP B 1 234 ? -11.734 -19.188 1.619 1 98.88 234 TRP B O 1
ATOM 4314 N N . VAL B 1 235 ? -12.141 -18.531 3.736 1 98.69 235 VAL B N 1
ATOM 4315 C CA . VAL B 1 235 ? -13.188 -19.531 3.916 1 98.69 235 VAL B CA 1
ATOM 4316 C C . VAL B 1 235 ? -14.328 -19.266 2.936 1 98.69 235 VAL B C 1
ATOM 4318 O O . VAL B 1 235 ? -14.828 -20.188 2.291 1 98.69 235 VAL B O 1
ATOM 4321 N N . GLN B 1 236 ? -14.742 -18.016 2.805 1 98.75 236 GLN B N 1
ATOM 4322 C CA . GLN B 1 236 ? -15.789 -17.656 1.854 1 98.75 236 GLN B CA 1
ATOM 4323 C C . GLN B 1 236 ? -15.383 -18.016 0.427 1 98.75 236 GLN B C 1
ATOM 4325 O O . GLN B 1 236 ? -16.203 -18.5 -0.358 1 98.75 236 GLN B O 1
ATOM 4330 N N . ILE B 1 237 ? -14.141 -17.766 0.078 1 98.69 237 ILE B N 1
ATOM 4331 C CA . ILE B 1 237 ? -13.633 -18.078 -1.252 1 98.69 237 ILE B CA 1
ATOM 4332 C C . ILE B 1 237 ? -13.719 -19.578 -1.495 1 98.69 237 ILE B C 1
ATOM 4334 O O . ILE B 1 237 ? -14.195 -20.031 -2.543 1 98.69 237 ILE B O 1
ATOM 4338 N N . VAL B 1 238 ? -13.281 -20.344 -0.525 1 98.31 238 VAL B N 1
ATOM 4339 C CA . VAL B 1 238 ? -13.242 -21.812 -0.627 1 98.31 238 VAL B CA 1
ATOM 4340 C C . VAL B 1 238 ? -14.672 -22.344 -0.739 1 98.31 238 VAL B C 1
ATOM 4342 O O . VAL B 1 238 ? -14.961 -23.172 -1.607 1 98.31 238 VAL B O 1
ATOM 4345 N N . GLN B 1 239 ? -15.547 -21.859 0.087 1 98.12 239 GLN B N 1
ATOM 4346 C CA . GLN B 1 239 ? -16.938 -22.297 0.061 1 98.12 239 GLN B CA 1
ATOM 4347 C C . GLN B 1 239 ? -17.594 -21.953 -1.272 1 98.12 239 GLN B C 1
ATOM 4349 O O . GLN B 1 239 ? -18.328 -22.766 -1.842 1 98.12 239 GLN B O 1
ATOM 4354 N N . ASN B 1 240 ? -17.375 -20.781 -1.685 1 98.12 240 ASN B N 1
ATOM 4355 C CA . ASN B 1 240 ? -17.938 -20.375 -2.969 1 98.12 240 ASN B CA 1
ATOM 4356 C C . ASN B 1 240 ? -17.422 -21.25 -4.105 1 98.12 240 ASN B C 1
ATOM 4358 O O . ASN B 1 240 ? -18.188 -21.641 -4.992 1 98.12 240 ASN B O 1
ATOM 4362 N N . ALA B 1 241 ? -16.125 -21.547 -4.086 1 97.12 241 ALA B N 1
ATOM 4363 C CA . ALA B 1 241 ? -15.523 -22.375 -5.129 1 97.12 241 ALA B CA 1
ATOM 4364 C C . ALA B 1 241 ? -16.172 -23.766 -5.176 1 97.12 241 ALA B C 1
ATOM 4366 O O . ALA B 1 241 ? -16.562 -24.234 -6.246 1 97.12 241 ALA B O 1
ATOM 4367 N N . VAL B 1 242 ? -16.344 -24.375 -4.082 1 96.25 242 VAL B N 1
ATOM 4368 C CA . VAL B 1 242 ? -16.891 -25.719 -4.004 1 96.25 242 VAL B CA 1
ATOM 4369 C C . VAL B 1 242 ? -18.375 -25.688 -4.363 1 96.25 242 VAL B C 1
ATOM 4371 O O . VAL B 1 242 ? -18.859 -26.578 -5.078 1 96.25 242 VAL B O 1
ATOM 4374 N N . LYS B 1 243 ? -19.047 -24.688 -3.912 1 96.06 243 LYS B N 1
ATOM 4375 C CA . LYS B 1 243 ? -20.469 -24.562 -4.176 1 96.06 243 LYS B CA 1
ATOM 4376 C C . LYS B 1 243 ? -20.75 -24.359 -5.664 1 96.06 243 LYS B C 1
ATOM 4378 O O . LYS B 1 243 ? -21.672 -24.953 -6.219 1 96.06 243 LYS B O 1
ATOM 4383 N N . THR B 1 244 ? -19.953 -23.594 -6.285 1 96.56 244 THR B N 1
ATOM 4384 C CA . THR B 1 244 ? -20.281 -23.156 -7.641 1 96.56 244 THR B CA 1
ATOM 4385 C C . THR B 1 244 ? -19.578 -24.047 -8.672 1 96.56 244 THR B C 1
ATOM 4387 O O . THR B 1 244 ? -20.047 -24.188 -9.797 1 96.56 244 THR B O 1
ATOM 4390 N N . ARG B 1 245 ? -18.453 -24.656 -8.344 1 95.69 245 ARG B N 1
ATOM 4391 C CA . ARG B 1 245 ? -17.656 -25.375 -9.336 1 95.69 245 ARG B CA 1
ATOM 4392 C C . ARG B 1 245 ? -17.609 -26.875 -9.031 1 95.69 245 ARG B C 1
ATOM 4394 O O . ARG B 1 245 ? -17.094 -27.656 -9.82 1 95.69 245 ARG B O 1
ATOM 4401 N N . GLY B 1 246 ? -18.141 -27.234 -7.922 1 92.75 246 GLY B N 1
ATOM 4402 C CA . GLY B 1 246 ? -18.281 -28.641 -7.59 1 92.75 246 GLY B CA 1
ATOM 4403 C C . GLY B 1 246 ? -17.203 -29.141 -6.648 1 92.75 246 GLY B C 1
ATOM 4404 O O . GLY B 1 246 ? -16.156 -28.516 -6.508 1 92.75 246 GLY B O 1
ATOM 4405 N N . ASP B 1 247 ? -17.422 -30.328 -6.047 1 88.19 247 ASP B N 1
ATOM 4406 C CA . ASP B 1 247 ? -16.562 -30.922 -5.035 1 88.19 247 ASP B CA 1
ATOM 4407 C C . ASP B 1 247 ? -15.242 -31.391 -5.648 1 88.19 247 ASP B C 1
ATOM 4409 O O . ASP B 1 247 ? -14.234 -31.531 -4.949 1 88.19 247 ASP B O 1
ATOM 4413 N N . ASP B 1 248 ? -15.375 -31.578 -6.918 1 90.31 248 ASP B N 1
ATOM 4414 C CA . ASP B 1 248 ? -14.18 -32.094 -7.578 1 90.31 248 ASP B CA 1
ATOM 4415 C C . ASP B 1 248 ? -13.242 -30.969 -7.996 1 90.31 248 ASP B C 1
ATOM 4417 O O . ASP B 1 248 ? -12.109 -31.219 -8.398 1 90.31 248 ASP B O 1
ATOM 4421 N N . PHE B 1 249 ? -13.727 -29.797 -7.852 1 93.56 249 PHE B N 1
ATOM 4422 C CA . PHE B 1 249 ? -12.859 -28.656 -8.172 1 93.56 249 PHE B CA 1
ATOM 4423 C C . PHE B 1 249 ? -11.672 -28.594 -7.219 1 93.56 249 PHE B C 1
ATOM 4425 O O . PHE B 1 249 ? -11.836 -28.719 -6.004 1 93.56 249 PHE B O 1
ATOM 4432 N N . GLN B 1 250 ? -10.531 -28.469 -7.766 1 96.94 250 GLN B N 1
ATOM 4433 C CA . GLN B 1 250 ? -9.336 -28.375 -6.938 1 96.94 250 GLN B CA 1
ATOM 4434 C C . GLN B 1 250 ? -9.125 -26.938 -6.441 1 96.94 250 GLN B C 1
ATOM 4436 O O . GLN B 1 250 ? -8.75 -26.062 -7.219 1 96.94 250 GLN B O 1
ATOM 4441 N N . VAL B 1 251 ? -9.367 -26.719 -5.18 1 97.69 251 VAL B N 1
ATOM 4442 C CA . VAL B 1 251 ? -9.023 -25.453 -4.547 1 97.69 251 VAL B CA 1
ATOM 4443 C C . VAL B 1 251 ? -7.531 -25.422 -4.227 1 97.69 251 VAL B C 1
ATOM 4445 O O . VAL B 1 251 ? -7.035 -26.25 -3.463 1 97.69 251 VAL B O 1
ATOM 4448 N N . THR B 1 252 ? -6.82 -24.516 -4.844 1 98.75 252 THR B N 1
ATOM 4449 C CA . THR B 1 252 ? -5.383 -24.406 -4.617 1 98.75 252 THR B CA 1
ATOM 4450 C C . THR B 1 252 ? -5.055 -23.172 -3.771 1 98.75 252 THR B C 1
ATOM 4452 O O . THR B 1 252 ? -5.672 -22.125 -3.938 1 98.75 252 THR B O 1
ATOM 4455 N N . PHE B 1 253 ? -4.164 -23.312 -2.816 1 98.88 253 PHE B N 1
ATOM 4456 C CA . PHE B 1 253 ? -3.695 -22.156 -2.07 1 98.88 253 PHE B CA 1
ATOM 4457 C C . PHE B 1 253 ? -2.209 -22.281 -1.751 1 98.88 253 PHE B C 1
ATOM 4459 O O . PHE B 1 253 ? -1.682 -23.391 -1.649 1 98.88 253 PHE B O 1
ATOM 4466 N N . THR B 1 254 ? -1.542 -21.188 -1.701 1 98.88 254 THR B N 1
ATOM 4467 C CA . THR B 1 254 ? -0.129 -21.047 -1.363 1 98.88 254 THR B CA 1
ATOM 4468 C C . THR B 1 254 ? 0.061 -20.094 -0.197 1 98.88 254 THR B C 1
ATOM 4470 O O . THR B 1 254 ? -0.242 -18.891 -0.314 1 98.88 254 THR B O 1
ATOM 4473 N N . PRO B 1 255 ? 0.463 -20.594 0.989 1 98.44 255 PRO B N 1
ATOM 4474 C CA . PRO B 1 255 ? 0.918 -19.641 2.01 1 98.44 255 PRO B CA 1
ATOM 4475 C C . PRO B 1 255 ? 2.168 -18.875 1.585 1 98.44 255 PRO B C 1
ATOM 4477 O O . PRO B 1 255 ? 3.279 -19.219 1.997 1 98.44 255 PRO B O 1
ATOM 4480 N N . GLU B 1 256 ? 1.99 -17.828 0.896 1 97.69 256 GLU B N 1
ATOM 4481 C CA . GLU B 1 256 ? 3.076 -17.156 0.188 1 97.69 256 GLU B CA 1
ATOM 4482 C C . GLU B 1 256 ? 3.801 -16.172 1.096 1 97.69 256 GLU B C 1
ATOM 4484 O O . GLU B 1 256 ? 3.756 -14.953 0.863 1 97.69 256 GLU B O 1
ATOM 4489 N N . TYR B 1 257 ? 4.473 -16.672 2.072 1 97.81 257 TYR B N 1
ATOM 4490 C CA . TYR B 1 257 ? 5.355 -15.852 2.904 1 97.81 257 TYR B CA 1
ATOM 4491 C C . TYR B 1 257 ? 6.766 -15.82 2.334 1 97.81 257 TYR B C 1
ATOM 4493 O O . TYR B 1 257 ? 7.328 -16.859 1.993 1 97.81 257 TYR B O 1
ATOM 4501 N N . GLY B 1 258 ? 7.301 -14.641 2.098 1 96.81 258 GLY B N 1
ATOM 4502 C CA . GLY B 1 258 ? 8.617 -14.484 1.504 1 96.81 258 GLY B CA 1
ATOM 4503 C C . GLY B 1 258 ? 9.578 -13.703 2.381 1 96.81 258 GLY B C 1
ATOM 4504 O O . GLY B 1 258 ? 9.188 -13.172 3.422 1 96.81 258 GLY B O 1
ATOM 4505 N N . PRO B 1 259 ? 10.82 -13.727 2.021 1 96.38 259 PRO B N 1
ATOM 4506 C CA . PRO B 1 259 ? 11.844 -13.055 2.82 1 96.38 259 PRO B CA 1
ATOM 4507 C C . PRO B 1 259 ? 11.734 -11.531 2.756 1 96.38 259 PRO B C 1
ATOM 4509 O O . PRO B 1 259 ? 10.828 -11 2.104 1 96.38 259 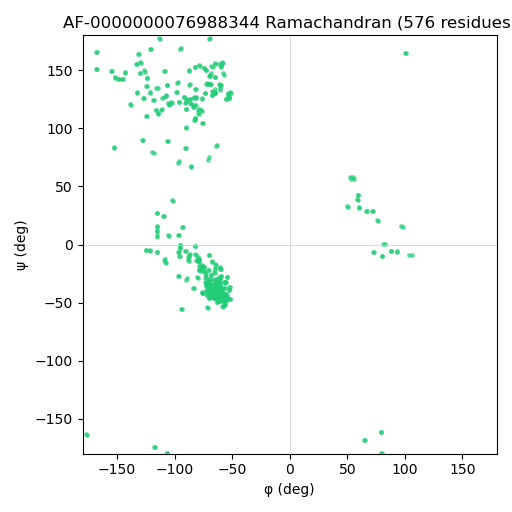PRO B O 1
ATOM 4512 N N . TYR B 1 260 ? 12.602 -10.828 3.514 1 94.06 260 TYR B N 1
ATOM 4513 C CA . TYR B 1 260 ? 12.695 -9.375 3.387 1 94.06 260 TYR B CA 1
ATOM 4514 C C . TYR B 1 260 ? 12.883 -8.969 1.931 1 94.06 260 TYR B C 1
ATOM 4516 O O . TYR B 1 260 ? 13.633 -9.609 1.188 1 94.06 260 TYR B O 1
ATOM 4524 N N . PRO B 1 261 ? 12.125 -8.031 1.432 1 94.69 261 PRO B N 1
ATOM 4525 C CA . PRO B 1 261 ? 11.5 -6.973 2.227 1 94.69 261 PRO B CA 1
ATOM 4526 C C . PRO B 1 261 ? 10.07 -7.305 2.637 1 94.69 261 PRO B C 1
ATOM 4528 O O . PRO B 1 261 ? 9.445 -6.547 3.387 1 94.69 261 PRO B O 1
ATOM 4531 N N . TYR B 1 262 ? 9.539 -8.422 2.268 1 96.81 262 TYR B N 1
ATOM 4532 C CA . TYR B 1 262 ? 8.18 -8.766 2.672 1 96.81 262 TYR B CA 1
ATOM 4533 C C . TYR B 1 262 ? 8.125 -9.117 4.156 1 96.81 262 TYR B C 1
ATOM 4535 O O . TYR B 1 262 ? 7.359 -8.516 4.91 1 96.81 262 TYR B O 1
ATOM 4543 N N . HIS B 1 263 ? 8.969 -10.047 4.523 1 96.62 263 HIS B N 1
ATOM 4544 C CA . HIS B 1 263 ? 9.023 -10.414 5.938 1 96.62 263 HIS B CA 1
ATOM 4545 C C . HIS B 1 263 ? 9.773 -9.359 6.746 1 96.62 263 HIS B C 1
ATOM 4547 O O . HIS B 1 263 ? 10.945 -9.086 6.484 1 96.62 263 HIS B O 1
ATOM 4553 N N . PRO B 1 264 ? 9.023 -8.711 7.648 1 93.94 264 PRO B N 1
ATOM 4554 C CA . PRO B 1 264 ? 9.695 -7.637 8.383 1 93.94 264 PRO B CA 1
ATOM 4555 C C . PRO B 1 264 ? 10.938 -8.125 9.133 1 93.94 264 PRO B C 1
ATOM 4557 O O . PRO B 1 264 ? 10.945 -9.234 9.664 1 93.94 264 PRO B O 1
ATOM 4560 N N . ASN B 1 265 ? 11.867 -7.156 9.133 1 91.88 265 ASN B N 1
ATOM 4561 C CA . ASN B 1 265 ? 13.016 -7.402 9.992 1 91.88 265 ASN B CA 1
ATOM 4562 C C . ASN B 1 265 ? 12.625 -7.348 11.469 1 91.88 265 ASN B C 1
ATOM 4564 O O . ASN B 1 265 ? 11.656 -6.68 11.836 1 91.88 265 ASN B O 1
ATOM 4568 N N . PHE B 1 266 ? 13.242 -8.094 12.297 1 90.88 266 PHE B N 1
ATOM 4569 C CA . PHE B 1 266 ? 13.078 -8.078 13.75 1 90.88 266 PHE B CA 1
ATOM 4570 C C . PHE B 1 266 ? 11.844 -8.859 14.164 1 90.88 266 PHE B C 1
ATOM 4572 O O . PHE B 1 266 ? 11.43 -8.812 15.328 1 90.88 266 PHE B O 1
ATOM 4579 N N . GLY B 1 267 ? 11.117 -9.445 13.18 1 90.12 267 GLY B N 1
ATOM 4580 C CA . GLY B 1 267 ? 9.992 -10.297 13.523 1 90.12 267 GLY B CA 1
ATOM 4581 C C . GLY B 1 267 ? 10.383 -11.477 14.391 1 90.12 267 GLY B C 1
ATOM 4582 O O . GLY B 1 267 ? 11.555 -11.867 14.422 1 90.12 267 GLY B O 1
ATOM 4583 N N . PRO B 1 268 ? 9.391 -12.016 15.125 1 94.75 268 PRO B N 1
ATOM 4584 C CA . PRO B 1 268 ? 9.695 -13.086 16.078 1 94.75 268 PRO B CA 1
ATOM 4585 C C . PRO B 1 268 ? 9.844 -14.445 15.406 1 94.75 268 PRO B C 1
ATOM 4587 O O . PRO B 1 268 ? 10.281 -15.414 16.047 1 94.75 268 PRO B O 1
ATOM 4590 N N . ARG B 1 269 ? 9.445 -14.617 14.141 1 95.94 269 ARG B N 1
ATOM 4591 C CA . ARG B 1 269 ? 9.5 -15.883 13.422 1 95.94 269 ARG B CA 1
ATOM 4592 C C . ARG B 1 269 ? 10.195 -15.711 12.07 1 95.94 269 ARG B C 1
ATOM 4594 O O . ARG B 1 269 ? 10.289 -14.594 11.555 1 95.94 269 ARG B O 1
ATOM 4601 N N . VAL B 1 270 ? 10.719 -16.828 11.602 1 95.88 270 VAL B N 1
ATOM 4602 C CA . VAL B 1 270 ? 11.242 -16.797 10.242 1 95.88 270 VAL B CA 1
ATOM 4603 C C . VAL B 1 270 ? 10.125 -17.109 9.25 1 95.88 270 VAL B C 1
ATOM 4605 O O . VAL B 1 270 ? 9.195 -17.859 9.562 1 95.88 270 VAL B O 1
ATOM 4608 N N . PHE B 1 271 ? 10.234 -16.547 8.039 1 96.62 271 PHE B N 1
ATOM 4609 C CA . PHE B 1 271 ? 9.109 -16.562 7.102 1 96.62 271 PHE B CA 1
ATOM 4610 C C . PHE B 1 271 ? 8.773 -17.984 6.676 1 96.62 271 PHE B C 1
ATOM 4612 O O . PHE B 1 271 ? 7.609 -18.297 6.43 1 96.62 271 PHE B O 1
ATOM 4619 N N . THR B 1 272 ? 9.805 -18.906 6.605 1 96.38 272 THR B N 1
ATOM 4620 C CA . THR B 1 272 ? 9.547 -20.281 6.172 1 96.38 272 THR B CA 1
ATOM 4621 C C . THR B 1 272 ? 8.727 -21.031 7.215 1 96.38 272 THR B C 1
ATOM 4623 O O . THR B 1 272 ? 7.844 -21.812 6.867 1 96.38 272 THR B O 1
ATOM 4626 N N . GLU B 1 273 ? 9 -20.75 8.461 1 96.88 273 GLU B N 1
ATOM 4627 C CA . GLU B 1 273 ? 8.211 -21.359 9.539 1 96.88 273 GLU B CA 1
ATOM 4628 C C . GLU B 1 273 ? 6.77 -20.859 9.508 1 96.88 273 GLU B C 1
ATOM 4630 O O . GLU B 1 273 ? 5.832 -21.625 9.703 1 96.88 273 GLU B O 1
ATOM 4635 N N . VAL B 1 274 ? 6.633 -19.562 9.258 1 97.81 274 VAL B N 1
ATOM 4636 C CA . VAL B 1 274 ? 5.297 -18.984 9.172 1 97.81 274 VAL B CA 1
ATOM 4637 C C . VAL B 1 274 ? 4.52 -19.656 8.031 1 97.81 274 VAL B C 1
ATOM 4639 O O . VAL B 1 274 ? 3.371 -20.062 8.211 1 97.81 274 VAL B O 1
ATOM 4642 N N . ALA B 1 275 ? 5.156 -19.797 6.852 1 97.81 275 ALA B N 1
ATOM 4643 C CA . ALA B 1 275 ? 4.52 -20.406 5.688 1 97.81 275 ALA B CA 1
ATOM 4644 C C . ALA B 1 275 ? 4.047 -21.828 6.004 1 97.81 275 ALA B C 1
ATOM 4646 O O . ALA B 1 275 ? 2.906 -22.188 5.707 1 97.81 275 ALA B O 1
ATOM 4647 N N . ASP B 1 276 ? 4.914 -22.625 6.656 1 97.69 276 ASP B N 1
ATOM 4648 C CA . ASP B 1 276 ? 4.625 -24.031 6.898 1 97.69 276 ASP B CA 1
ATOM 4649 C C . ASP B 1 276 ? 3.535 -24.188 7.957 1 97.69 276 ASP B C 1
ATOM 4651 O O . ASP B 1 276 ? 2.604 -24.984 7.781 1 97.69 276 ASP B O 1
ATOM 4655 N N . THR B 1 277 ? 3.59 -23.422 9.062 1 97.75 277 THR B N 1
ATOM 4656 C CA . THR B 1 277 ? 2.611 -23.578 10.133 1 97.75 277 THR B CA 1
ATOM 4657 C C . THR B 1 277 ? 1.255 -23.016 9.703 1 97.75 277 THR B C 1
ATOM 4659 O O . THR B 1 277 ? 0.217 -23.625 9.984 1 97.75 277 THR B O 1
ATOM 4662 N N . GLU B 1 278 ? 1.263 -21.891 8.992 1 98.06 278 GLU B N 1
ATOM 4663 C CA . GLU B 1 278 ? 0.011 -21.344 8.477 1 98.06 278 GLU B CA 1
ATOM 4664 C C . GLU B 1 278 ? -0.604 -22.25 7.426 1 98.06 278 GLU B C 1
ATOM 4666 O O . GLU B 1 278 ? -1.825 -22.422 7.379 1 98.06 278 GLU B O 1
ATOM 4671 N N . GLY B 1 279 ? 0.289 -22.812 6.57 1 97.94 279 GLY B N 1
ATOM 4672 C CA . GLY B 1 279 ? -0.204 -23.734 5.57 1 97.94 279 GLY B CA 1
ATOM 4673 C C . GLY B 1 279 ? -0.998 -24.891 6.164 1 97.94 279 GLY B C 1
ATOM 4674 O O . GLY B 1 279 ? -2.105 -25.188 5.711 1 97.94 279 GLY B O 1
ATOM 4675 N N . ILE B 1 280 ? -0.462 -25.516 7.199 1 97.94 280 ILE B N 1
ATOM 4676 C CA . ILE B 1 280 ? -1.107 -26.641 7.863 1 97.94 280 ILE B CA 1
ATOM 4677 C C . ILE B 1 280 ? -2.398 -26.172 8.531 1 97.94 280 ILE B C 1
ATOM 4679 O O . ILE B 1 280 ? -3.445 -26.812 8.383 1 97.94 280 ILE B O 1
ATOM 4683 N N . ARG B 1 281 ? -2.293 -25.094 9.203 1 98 281 ARG B N 1
ATOM 4684 C CA . ARG B 1 281 ? -3.436 -24.562 9.945 1 98 281 ARG B CA 1
ATOM 4685 C C . ARG B 1 281 ? -4.578 -24.203 9 1 98 281 ARG B C 1
ATOM 4687 O O . ARG B 1 281 ? -5.734 -24.531 9.266 1 98 281 ARG B O 1
ATOM 4694 N N . LEU B 1 282 ? -4.312 -23.562 7.914 1 98.31 282 LEU B N 1
ATOM 4695 C CA . LEU B 1 282 ? -5.328 -23.109 6.973 1 98.31 282 LEU B CA 1
ATOM 4696 C C . LEU B 1 282 ? -5.945 -24.281 6.227 1 98.31 282 LEU B C 1
ATOM 4698 O O . LEU B 1 282 ? -7.141 -24.281 5.93 1 98.31 282 LEU B O 1
ATOM 4702 N N . GLU B 1 283 ? -5.094 -25.234 5.875 1 98.06 283 GLU B N 1
ATOM 4703 C CA . GLU B 1 283 ? -5.637 -26.422 5.23 1 98.06 283 GLU B CA 1
ATOM 4704 C C . GLU B 1 283 ? -6.715 -27.078 6.094 1 98.06 283 GLU B C 1
ATOM 4706 O O . GLU B 1 283 ? -7.777 -27.453 5.586 1 98.06 283 GLU B O 1
ATOM 4711 N N . LYS B 1 284 ? -6.438 -27.203 7.379 1 97.81 284 LYS B N 1
ATOM 4712 C CA . LYS B 1 284 ? -7.426 -27.75 8.312 1 97.81 284 LYS B CA 1
ATOM 4713 C C . LYS B 1 284 ? -8.672 -26.875 8.367 1 97.81 284 LYS B C 1
ATOM 4715 O O . LYS B 1 284 ? -9.797 -27.375 8.375 1 97.81 284 LYS B O 1
ATOM 4720 N N . LEU B 1 285 ? -8.422 -25.594 8.406 1 98.19 285 LEU B N 1
ATOM 4721 C CA . LEU B 1 285 ? -9.523 -24.641 8.461 1 98.19 285 LEU B CA 1
ATOM 4722 C C . LEU B 1 285 ? -10.422 -24.781 7.23 1 98.19 285 LEU B C 1
ATOM 4724 O O . LEU B 1 285 ? -11.648 -24.766 7.348 1 98.19 285 LEU B O 1
ATOM 4728 N N . PHE B 1 286 ? -9.812 -24.875 6.023 1 98 286 PHE B N 1
ATOM 4729 C CA . PHE B 1 286 ? -10.562 -24.984 4.777 1 98 286 PHE B CA 1
ATOM 4730 C C . PHE B 1 286 ? -11.359 -26.281 4.73 1 98 286 PHE B C 1
ATOM 4732 O O . PHE B 1 286 ? -12.523 -26.281 4.332 1 98 286 PHE B O 1
ATOM 4739 N N . HIS B 1 287 ? -10.773 -27.406 5.188 1 96.69 287 HIS B N 1
ATOM 4740 C CA . HIS B 1 287 ? -11.492 -28.672 5.238 1 96.69 287 HIS B CA 1
ATOM 4741 C C . HIS B 1 287 ? -12.68 -28.594 6.195 1 96.69 287 HIS B C 1
ATOM 4743 O O . HIS B 1 287 ? -13.766 -29.078 5.883 1 96.69 287 HIS B O 1
ATOM 4749 N N . ALA B 1 288 ? -12.469 -27.938 7.289 1 96.62 288 ALA B N 1
ATOM 4750 C CA . ALA B 1 288 ? -13.508 -27.844 8.305 1 96.62 288 ALA B CA 1
ATOM 4751 C C . ALA B 1 288 ? -14.672 -26.984 7.812 1 96.62 288 ALA B C 1
ATOM 4753 O O . ALA B 1 288 ? -15.812 -27.156 8.258 1 96.62 288 ALA B O 1
ATOM 4754 N N . ALA B 1 289 ? -14.359 -26.141 6.945 1 94.62 289 ALA B N 1
ATOM 4755 C CA . ALA B 1 289 ? -15.367 -25.203 6.461 1 94.62 289 ALA B CA 1
ATOM 4756 C C . ALA B 1 289 ? -16.266 -25.859 5.406 1 94.62 289 ALA B C 1
ATOM 4758 O O . ALA B 1 289 ? -17.297 -25.297 5.039 1 94.62 289 ALA B O 1
ATOM 4759 N N . LEU B 1 290 ? -15.891 -26.984 4.883 1 93.25 290 LEU B N 1
ATOM 4760 C CA . LEU B 1 290 ? -16.625 -27.672 3.828 1 93.25 290 LEU B CA 1
ATOM 4761 C C . LEU B 1 290 ? -17.391 -28.859 4.387 1 93.25 290 LEU B C 1
ATOM 4763 O O . LEU B 1 290 ? -18.422 -29.25 3.836 1 93.25 290 LEU B O 1
#

pLDDT: mean 97.34, std 2.72, range [70.12, 98.94]